Protein AF-0000000075444770 (afdb_homodimer)

Nearest PDB structures (foldseek):
  6ch4-assembly2_B  TM=6.815E-01  e=1.080E-07  Staphylococcus aureus
  5iqc-assembly2_B  TM=6.560E-01  e=2.158E-07  Staphylococcus aureus
  5iqe-assembly3_C  TM=6.559E-01  e=1.526E-07  Staphylococcus aureus
  6l21-assembly1_A  TM=6.128E-01  e=9.835E-04  Homo sapiens
  6xx8-assembly1_A  TM=6.104E-01  e=1.653E-03  Arabidopsis thaliana

Secondary structure (DSSP, 8-state):
-HHHHHHHHHHHHHHHHHTS-------------TT----GGGSSS-S-S-GGGGGGSTTEEEEE-TTSS-EEEEETTTEEEEEETT--THHHHHHHHHHHHS----PPEEEEEEEEETTEEEEEEEEE---SEEHHHHTTTS-HHHHHHHHHHHHHHHHHHHTSPP-SSBB-TTS-----TT---S---S-BSSHHHHHHHHHHHHHHHHGGGGHHHHHHHHHHHHHHS---S-EEEE-S---GGGEEEPTTS-EEE---TT-EEEETTHHHHHHHHT-TT--STHHHHHHHHS---HHHHHHHHHHHHHHH-/-HHHHHHHHHHHHHHHHHTSS--SS--------TT----TTSSSS-S-S-GGGGGGSTTEEEEE-TTSS-EEEEETTTEEEEEETT--THHHHHHHHHHHHS----PPEEEEEEEEETTEEEEEEEEE---SEEHHHHTTTS-HHHHHHHHHHHHHHHHHHHTSPP-SSBB-TTS-----TT---S---S-BSSHHHHHHHHHHHHHHHHGGGGHHHHHHHHHHHHHHS---S-EEEE-S---GGGEEEPTTS-EEE---TT-EEEETTHHHHHHHHT-TT--STHHHHHHHHS---HHHHHHHHHHHHHHH-

Structure (mmCIF, N/CA/C/O backbone):
data_AF-0000000075444770-model_v1
#
loop_
_entity.id
_entity.type
_entity.pdbx_description
1 polymer 'Aminoglycoside phosphotransferase domain-containing protein'
#
loop_
_atom_site.group_PDB
_atom_site.id
_atom_site.type_symbol
_atom_site.label_atom_id
_atom_site.label_alt_id
_atom_site.label_comp_id
_atom_site.label_asym_id
_atom_site.label_entity_id
_atom_site.label_seq_id
_atom_site.pdbx_PDB_ins_code
_atom_site.Cartn_x
_atom_site.Cartn_y
_atom_site.Cartn_z
_atom_site.occupancy
_atom_site.B_iso_or_equiv
_atom_site.auth_seq_id
_atom_site.auth_comp_id
_atom_site.auth_asym_id
_atom_site.auth_atom_id
_atom_site.pdbx_PDB_model_num
ATOM 1 N N . MET A 1 1 ? 15.977 29.172 32.938 1 29.45 1 MET A N 1
ATOM 2 C CA . MET A 1 1 ? 15.102 29.906 33.844 1 29.45 1 MET A CA 1
ATOM 3 C C . MET A 1 1 ? 14.906 31.328 33.344 1 29.45 1 MET A C 1
ATOM 5 O O . MET A 1 1 ? 13.789 31.859 33.406 1 29.45 1 MET A O 1
ATOM 9 N N . GLU A 1 2 ? 15.969 31.875 32.844 1 33.94 2 GLU A N 1
ATOM 10 C CA . GLU A 1 2 ? 16.047 33.25 32.344 1 33.94 2 GLU A CA 1
ATOM 11 C C . GLU A 1 2 ? 15.289 33.406 31.016 1 33.94 2 GLU A C 1
ATOM 13 O O . GLU A 1 2 ? 14.609 34.406 30.797 1 33.94 2 GLU A O 1
ATOM 18 N N . VAL A 1 3 ? 15.281 32.531 30.359 1 36.5 3 VAL A N 1
ATOM 19 C CA . VAL A 1 3 ? 14.75 32.625 29 1 36.5 3 VAL A CA 1
ATOM 20 C C . VAL A 1 3 ? 13.227 32.531 29.047 1 36.5 3 VAL A C 1
ATOM 22 O O . VAL A 1 3 ? 12.539 33.25 28.297 1 36.5 3 VAL A O 1
ATOM 25 N N . THR A 1 4 ? 12.672 31.828 30.047 1 40.28 4 THR A N 1
ATOM 26 C CA . THR A 1 4 ? 11.227 31.641 30.141 1 40.28 4 THR A CA 1
ATOM 27 C C . THR A 1 4 ? 10.547 32.906 30.641 1 40.28 4 THR A C 1
ATOM 29 O O . THR A 1 4 ? 9.5 33.312 30.125 1 40.28 4 THR A O 1
ATOM 32 N N . LEU A 1 5 ? 11.195 33.594 31.562 1 38.69 5 LEU A N 1
ATOM 33 C CA . LEU A 1 5 ? 10.594 34.812 32.125 1 38.69 5 LEU A CA 1
ATOM 34 C C . LEU A 1 5 ? 10.594 35.938 31.125 1 38.69 5 LEU A C 1
ATOM 36 O O . LEU A 1 5 ? 9.617 36.688 31.016 1 38.69 5 LEU A O 1
ATOM 40 N N . LYS A 1 6 ? 11.633 36.062 30.422 1 40.22 6 LYS A N 1
ATOM 41 C CA . LYS A 1 6 ? 11.664 37.094 29.406 1 40.22 6 LYS A CA 1
ATOM 42 C C . LYS A 1 6 ? 10.625 36.844 28.312 1 40.22 6 LYS A C 1
ATOM 44 O O . LYS A 1 6 ? 9.953 37.75 27.844 1 40.22 6 LYS A O 1
ATOM 49 N N . ALA A 1 7 ? 10.57 35.656 28.094 1 42.06 7 ALA A N 1
ATOM 50 C CA . ALA A 1 7 ? 9.531 35.312 27.125 1 42.06 7 ALA A CA 1
ATOM 51 C C . ALA A 1 7 ? 8.141 35.562 27.703 1 42.06 7 ALA A C 1
ATOM 53 O O . ALA A 1 7 ? 7.258 36.094 27.016 1 42.06 7 ALA A O 1
ATOM 54 N N . LEU A 1 8 ? 8.039 35.219 29.031 1 43.97 8 LEU A N 1
ATOM 55 C CA . LEU A 1 8 ? 6.777 35.5 29.703 1 43.97 8 LEU A CA 1
ATOM 56 C C . LEU A 1 8 ? 6.582 37 29.891 1 43.97 8 LEU A C 1
ATOM 58 O O . LEU A 1 8 ? 5.484 37.531 29.672 1 43.97 8 LEU A O 1
ATOM 62 N N . ALA A 1 9 ? 7.602 37.594 30.375 1 42.94 9 ALA A N 1
ATOM 63 C CA . ALA A 1 9 ? 7.535 39.062 30.484 1 42.94 9 ALA A CA 1
ATOM 64 C C . ALA A 1 9 ? 7.25 39.688 29.141 1 42.94 9 ALA A C 1
ATOM 66 O O . ALA A 1 9 ? 6.441 40.625 29.047 1 42.94 9 ALA A O 1
ATOM 67 N N . LEU A 1 10 ? 7.926 39.188 28.25 1 44.59 10 LEU A N 1
ATOM 68 C CA . LEU A 1 10 ? 7.637 39.656 26.891 1 44.59 10 LEU A CA 1
ATOM 69 C C . LEU A 1 10 ? 6.215 39.281 26.484 1 44.59 10 LEU A C 1
ATOM 71 O O . LEU A 1 10 ? 5.5 40.094 25.891 1 44.59 10 LEU A O 1
ATOM 75 N N . GLY A 1 11 ? 5.848 38.062 26.812 1 45.25 11 GLY A N 1
ATOM 76 C CA . GLY A 1 11 ? 4.465 37.688 26.562 1 45.25 11 GLY A CA 1
ATOM 77 C C . GLY A 1 11 ? 3.473 38.531 27.344 1 45.25 11 GLY A C 1
ATOM 78 O O . GLY A 1 11 ? 2.477 39 26.781 1 45.25 11 GLY A O 1
ATOM 79 N N . LEU A 1 12 ? 3.797 38.688 28.578 1 45.28 12 LEU A N 1
ATOM 80 C CA . LEU A 1 12 ? 2.955 39.5 29.422 1 45.28 12 LEU A CA 1
ATOM 81 C C . LEU A 1 12 ? 3.035 40.969 28.984 1 45.28 12 LEU A C 1
ATOM 83 O O . LEU A 1 12 ? 2.021 41.688 28.969 1 45.28 12 LEU A O 1
ATOM 87 N N . PHE A 1 13 ? 4.25 41.375 28.719 1 42.53 13 PHE A N 1
ATOM 88 C CA . PHE A 1 13 ? 4.422 42.75 28.203 1 42.53 13 PHE A CA 1
ATOM 89 C C . PHE A 1 13 ? 3.678 42.906 26.875 1 42.53 13 PHE A C 1
ATOM 91 O O . PHE A 1 13 ? 2.977 43.906 26.688 1 42.53 13 PHE A O 1
ATOM 98 N N . LEU A 1 14 ? 3.918 41.938 26.094 1 43.81 14 LEU A N 1
ATOM 99 C CA . LEU A 1 14 ? 3.25 42.031 24.812 1 43.81 14 LEU A CA 1
ATOM 100 C C . LEU A 1 14 ? 1.741 41.875 24.953 1 43.81 14 LEU A C 1
ATOM 102 O O . LEU A 1 14 ? 0.967 42.562 24.281 1 43.81 14 LEU A O 1
ATOM 106 N N . ALA A 1 15 ? 1.407 41 25.859 1 42.78 15 ALA A N 1
ATOM 107 C CA . ALA A 1 15 ? -0.018 40.906 26.172 1 42.78 15 ALA A CA 1
ATOM 108 C C . ALA A 1 15 ? -0.562 42.219 26.734 1 42.78 15 ALA A C 1
ATOM 110 O O . ALA A 1 15 ? -1.666 42.625 26.375 1 42.78 15 ALA A O 1
ATOM 111 N N . GLN A 1 16 ? 0.062 42.75 27.547 1 40.75 16 GLN A N 1
ATOM 112 C CA . GLN A 1 16 ? -0.333 44.031 28.109 1 40.75 16 GLN A CA 1
ATOM 113 C C . GLN A 1 16 ? -0.303 45.125 27.031 1 40.75 16 GLN A C 1
ATOM 115 O O . GLN A 1 16 ? -1.172 46 27 1 40.75 16 GLN A O 1
ATOM 120 N N . ALA A 1 17 ? 0.658 45.094 26.172 1 39.84 17 ALA A N 1
ATOM 121 C CA . ALA A 1 17 ? 0.754 46.094 25.109 1 39.84 17 ALA A CA 1
ATOM 122 C C . ALA A 1 17 ? -0.365 45.938 24.094 1 39.84 17 ALA A C 1
ATOM 124 O O . ALA A 1 17 ? -0.903 46.906 23.594 1 39.84 17 ALA A O 1
ATOM 125 N N . ILE A 1 18 ? -0.691 44.781 23.688 1 41.16 18 ILE A N 1
ATOM 126 C CA . ILE A 1 18 ? -1.758 44.562 22.703 1 41.16 18 ILE A CA 1
ATOM 127 C C . ILE A 1 18 ? -3.107 44.875 23.344 1 41.16 18 ILE A C 1
ATOM 129 O O . ILE A 1 18 ? -4.016 45.375 22.672 1 41.16 18 ILE A O 1
ATOM 133 N N . GLY A 1 19 ? -3.377 44.594 24.469 1 37.69 19 GLY A N 1
ATOM 134 C CA . GLY A 1 19 ? -4.641 44.969 25.078 1 37.69 19 GLY A CA 1
ATOM 135 C C . GLY A 1 19 ? -4.852 46.469 25.156 1 37.69 19 GLY A C 1
ATOM 136 O O . GLY A 1 19 ? -5.91 46.938 25.578 1 37.69 19 GLY A O 1
ATOM 137 N N . SER A 1 20 ? -3.795 47.281 25.078 1 34.34 20 SER A N 1
ATOM 138 C CA . SER A 1 20 ? -4.137 48.688 25.078 1 34.34 20 SER A CA 1
ATOM 139 C C . SER A 1 20 ? -4.82 49.094 23.766 1 34.34 20 SER A C 1
ATOM 141 O O . SER A 1 20 ? -4.418 48.656 22.688 1 34.34 20 SER A O 1
ATOM 143 N N . LYS A 1 21 ? -6.199 49.406 23.625 1 37.56 21 LYS A N 1
ATOM 144 C CA . LYS A 1 21 ? -7.156 49.812 22.609 1 37.56 21 LYS A CA 1
ATOM 145 C C . LYS A 1 21 ? -6.508 50.75 21.594 1 37.56 21 LYS A C 1
ATOM 147 O O . LYS A 1 21 ? -7.168 51.219 20.656 1 37.56 21 LYS A O 1
ATOM 152 N N . ASP A 1 22 ? -5.484 51.625 21.906 1 30.91 22 ASP A N 1
ATOM 153 C CA . ASP A 1 22 ? -5.215 52.594 20.844 1 30.91 22 ASP A CA 1
ATOM 154 C C . ASP A 1 22 ? -4.625 51.906 19.625 1 30.91 22 ASP A C 1
ATOM 156 O O . ASP A 1 22 ? -3.473 51.469 19.641 1 30.91 22 ASP A O 1
ATOM 160 N N . HIS A 1 23 ? -5.438 51.25 18.75 1 30.81 23 HIS A N 1
ATOM 161 C CA . HIS A 1 23 ? -5.281 50.594 17.453 1 30.81 23 HIS A CA 1
ATOM 162 C C . HIS A 1 23 ? -4.535 51.531 16.469 1 30.81 23 HIS A C 1
ATOM 164 O O . HIS A 1 23 ? -4.555 51.281 15.266 1 30.81 23 HIS A O 1
ATOM 170 N N . SER A 1 24 ? -4.121 52.781 16.781 1 26.62 24 SER A N 1
ATOM 171 C CA . SER A 1 24 ? -3.539 53.5 15.656 1 26.62 24 SER A CA 1
ATOM 172 C C . SER A 1 24 ? -2.492 52.656 14.938 1 26.62 24 SER A C 1
ATOM 174 O O . SER A 1 24 ? -2.035 51.656 15.477 1 26.62 24 SER A O 1
ATOM 176 N N . SER A 1 25 ? -1.803 53.281 13.695 1 26.86 25 SER A N 1
ATOM 177 C CA . SER A 1 25 ? -0.966 52.906 12.57 1 26.86 25 SER A CA 1
ATOM 178 C C . SER A 1 25 ? 0.311 52.219 13.047 1 26.86 25 SER A C 1
ATOM 180 O O . SER A 1 25 ? 1.256 52.031 12.273 1 26.86 25 SER A O 1
ATOM 182 N N . HIS A 1 26 ? 0.547 52.125 14.32 1 25.34 26 HIS A N 1
ATOM 183 C CA . HIS A 1 26 ? 1.936 51.812 14.617 1 25.34 26 HIS A CA 1
ATOM 184 C C . HIS A 1 26 ? 2.34 50.469 13.992 1 25.34 26 HIS A C 1
ATOM 186 O O . HIS A 1 26 ? 1.628 49.469 14.125 1 25.34 26 HIS A O 1
ATOM 192 N N . ASN A 1 27 ? 3.025 50.688 12.773 1 25.58 27 ASN A N 1
ATOM 193 C CA . ASN A 1 27 ? 3.811 49.688 12.062 1 25.58 27 ASN A CA 1
ATOM 194 C C . ASN A 1 27 ? 4.504 48.719 13.031 1 25.58 27 ASN A C 1
ATOM 196 O O . ASN A 1 27 ? 5.238 49.156 13.914 1 25.58 27 ASN A O 1
ATOM 200 N N . CYS A 1 28 ? 3.844 47.844 13.438 1 27.47 28 CYS A N 1
ATOM 201 C CA . CYS A 1 28 ? 4.188 46.781 14.375 1 27.47 28 CYS A CA 1
ATOM 202 C C . CYS A 1 28 ? 5.59 46.25 14.109 1 27.47 28 CYS A C 1
ATOM 204 O O . CYS A 1 28 ? 5.906 45.125 14.477 1 27.47 28 CYS A O 1
ATOM 206 N N . CYS A 1 29 ? 6.32 47.062 13.141 1 26.88 29 CYS A N 1
ATOM 207 C CA . CYS A 1 29 ? 7.711 46.625 13.102 1 26.88 29 CYS A CA 1
ATOM 208 C C . CYS A 1 29 ? 8.398 46.875 14.445 1 26.88 29 CYS A C 1
ATOM 210 O O . CYS A 1 29 ? 8.438 48.031 14.914 1 26.88 29 CYS A O 1
ATOM 212 N N . LEU A 1 30 ? 8.312 46.219 15.43 1 27.83 30 LEU A N 1
ATOM 213 C CA . LEU A 1 30 ? 9.047 46.312 16.688 1 27.83 30 LEU A CA 1
ATOM 214 C C . LEU A 1 30 ? 10.477 46.781 16.438 1 27.83 30 LEU A C 1
ATOM 216 O O . LEU A 1 30 ? 11.336 45.969 16.062 1 27.83 30 LEU A O 1
ATOM 220 N N . ASN A 1 31 ? 10.719 47.844 15.719 1 26.19 31 ASN A N 1
ATOM 221 C CA . ASN A 1 31 ? 12.031 48.469 15.875 1 26.19 31 ASN A CA 1
ATOM 222 C C . ASN A 1 31 ? 12.336 48.781 17.344 1 26.19 31 ASN A C 1
ATOM 224 O O . ASN A 1 31 ? 11.5 49.344 18.047 1 26.19 31 ASN A O 1
ATOM 228 N N . THR A 1 32 ? 13.227 48.094 18.047 1 27.36 32 THR A N 1
ATOM 229 C CA . THR A 1 32 ? 13.812 48.5 19.328 1 27.36 32 THR A CA 1
ATOM 230 C C . THR A 1 32 ? 14.109 50 19.344 1 27.36 32 THR A C 1
ATOM 232 O O . THR A 1 32 ? 14.719 50.5 18.406 1 27.36 32 THR A O 1
ATOM 235 N N . PRO A 1 33 ? 13.359 50.812 19.922 1 27.34 33 PRO A N 1
ATOM 236 C CA . PRO A 1 33 ? 13.93 52.156 20.031 1 27.34 33 PRO A CA 1
ATOM 237 C C . PRO A 1 33 ? 15.406 52.156 20.406 1 27.34 33 PRO A C 1
ATOM 239 O O . PRO A 1 33 ? 15.875 51.219 21.047 1 27.34 33 PRO A O 1
ATOM 242 N N . GLU A 1 34 ? 16.391 52.844 19.859 1 28.16 34 GLU A N 1
ATOM 243 C CA . GLU A 1 34 ? 17.828 52.875 20.109 1 28.16 34 GLU A CA 1
ATOM 244 C C . GLU A 1 34 ? 18.125 52.812 21.609 1 28.16 34 GLU A C 1
ATOM 246 O O . GLU A 1 34 ? 19.062 52.125 22.031 1 28.16 34 GLU A O 1
ATOM 251 N N . GLY A 1 35 ? 17.766 53.781 22.562 1 27.75 35 GLY A N 1
ATOM 252 C CA . GLY A 1 35 ? 18.141 54.156 23.922 1 27.75 35 GLY A CA 1
ATOM 253 C C . GLY A 1 35 ? 17.438 53.344 24.984 1 27.75 35 GLY A C 1
ATOM 254 O O . GLY A 1 35 ? 17.5 53.688 26.172 1 27.75 35 GLY A O 1
ATOM 255 N N . TRP A 1 36 ? 16.438 52.781 24.672 1 26.97 36 TRP A N 1
ATOM 256 C CA . TRP A 1 36 ? 15.781 52.188 25.812 1 26.97 36 TRP A CA 1
ATOM 257 C C . TRP A 1 36 ? 16.609 51.031 26.375 1 26.97 36 TRP A C 1
ATOM 259 O O . TRP A 1 36 ? 16.812 50.031 25.703 1 26.97 36 TRP A O 1
ATOM 269 N N . ILE A 1 37 ? 17.781 51.406 27.156 1 27.61 37 ILE A N 1
ATOM 270 C CA . ILE A 1 37 ? 18.594 50.531 27.984 1 27.61 37 ILE A CA 1
ATOM 271 C C . ILE A 1 37 ? 17.766 50 29.156 1 27.61 37 ILE A C 1
ATOM 273 O O . ILE A 1 37 ? 17.141 50.781 29.875 1 27.61 37 ILE A O 1
ATOM 277 N N . PRO A 1 38 ? 17.406 48.75 29.188 1 29.22 38 PRO A N 1
ATOM 278 C CA . PRO A 1 38 ? 16.781 48.344 30.453 1 29.22 38 PRO A CA 1
ATOM 279 C C . PRO A 1 38 ? 17.484 48.969 31.672 1 29.22 38 PRO A C 1
ATOM 281 O O . PRO A 1 38 ? 18.703 49.188 31.641 1 29.22 38 PRO A O 1
ATOM 284 N N . ARG A 1 39 ? 16.766 49.719 32.281 1 26.89 39 ARG A N 1
ATOM 285 C CA . ARG A 1 39 ? 17.406 50.25 33.5 1 26.89 39 ARG A CA 1
ATOM 286 C C . ARG A 1 39 ? 18.172 49.156 34.219 1 26.89 39 ARG A C 1
ATOM 288 O O . ARG A 1 39 ? 17.875 47.969 34.094 1 26.89 39 ARG A O 1
ATOM 295 N N . ASN A 1 40 ? 19.328 49.375 35 1 27.55 40 ASN A N 1
ATOM 296 C CA . ASN A 1 40 ? 20.344 48.625 35.688 1 27.55 40 ASN A CA 1
ATOM 297 C C . ASN A 1 40 ? 19.75 47.469 36.5 1 27.55 40 ASN A C 1
ATOM 299 O O . ASN A 1 40 ? 20.359 46.406 36.625 1 27.55 40 ASN A O 1
ATOM 303 N N . GLY A 1 41 ? 18.844 47.812 37.531 1 26.22 41 GLY A N 1
ATOM 304 C CA . GLY A 1 41 ? 18.406 46.875 38.562 1 26.22 41 GLY A CA 1
ATOM 305 C C . GLY A 1 41 ? 17.625 45.719 38 1 26.22 41 GLY A C 1
ATOM 306 O O . GLY A 1 41 ? 17.391 44.719 38.688 1 26.22 41 GLY A O 1
ATOM 307 N N . TRP A 1 42 ? 16.797 46 37.156 1 25.62 42 TRP A N 1
ATOM 308 C CA . TRP A 1 42 ? 15.883 45 36.656 1 25.62 42 TRP A CA 1
ATOM 309 C C . TRP A 1 42 ? 16.609 43.938 35.812 1 25.62 42 TRP A C 1
ATOM 311 O O . TRP A 1 42 ? 15.992 43.062 35.25 1 25.62 42 TRP A O 1
ATOM 321 N N . THR A 1 43 ? 17.781 44.125 35.438 1 26.98 43 THR A N 1
ATOM 322 C CA . THR A 1 43 ? 18.688 43.281 34.656 1 26.98 43 THR A CA 1
ATOM 323 C C . THR A 1 43 ? 18.922 41.938 35.375 1 26.98 43 THR A C 1
ATOM 325 O O . THR A 1 43 ? 19.047 40.906 34.719 1 26.98 43 THR A O 1
ATOM 328 N N . GLN A 1 44 ? 19.312 42 36.656 1 24.58 44 GLN A N 1
ATOM 329 C CA . GLN A 1 44 ? 19.812 40.938 37.5 1 24.58 44 GLN A CA 1
ATOM 330 C C . GLN A 1 44 ? 18.672 40 37.906 1 24.58 44 GLN A C 1
ATOM 332 O O . GLN A 1 44 ? 18.906 39 38.625 1 24.58 44 GLN A O 1
ATOM 337 N N . ALA A 1 45 ? 17.516 40.562 38.125 1 25.12 45 ALA A N 1
ATOM 338 C CA . ALA A 1 45 ? 16.5 39.656 38.656 1 25.12 45 ALA A CA 1
ATOM 339 C C . ALA A 1 45 ? 16.234 38.5 37.656 1 25.12 45 ALA A C 1
ATOM 341 O O . ALA A 1 45 ? 15.469 38.688 36.719 1 25.12 45 ALA A O 1
ATOM 342 N N . GLY A 1 46 ? 17.141 37.812 37.062 1 24.95 46 GLY A N 1
ATOM 343 C CA . GLY A 1 46 ? 17.531 36.688 36.25 1 24.95 46 GLY A CA 1
ATOM 344 C C . GLY A 1 46 ? 16.672 35.469 36.5 1 24.95 46 GLY A C 1
ATOM 345 O O . GLY A 1 46 ? 15.938 35.406 37.5 1 24.95 46 GLY A O 1
ATOM 346 N N . CYS A 1 47 ? 16.859 34.438 35.531 1 27.16 47 CYS A N 1
ATOM 347 C CA . CYS A 1 47 ? 16.453 33.062 35.375 1 27.16 47 CYS A CA 1
ATOM 348 C C . CYS A 1 47 ? 16.516 32.312 36.688 1 27.16 47 CYS A C 1
ATOM 350 O O . CYS A 1 47 ? 16.453 31.078 36.719 1 27.16 47 CYS A O 1
ATOM 352 N N . ALA A 1 48 ? 16.875 32.875 37.688 1 24.84 48 ALA A N 1
ATOM 353 C CA . ALA A 1 48 ? 16.938 32.125 38.938 1 24.84 48 ALA A CA 1
ATOM 354 C C . ALA A 1 48 ? 15.531 31.703 39.375 1 24.84 48 ALA A C 1
ATOM 356 O O . ALA A 1 48 ? 15.336 31.312 40.531 1 24.84 48 ALA A O 1
ATOM 357 N N . MET A 1 49 ? 14.523 32.219 38.688 1 26.72 49 MET A N 1
ATOM 358 C CA . MET A 1 49 ? 13.367 31.594 39.312 1 26.72 49 MET A CA 1
ATOM 359 C C . MET A 1 49 ? 13.391 30.078 39.094 1 26.72 49 MET A C 1
ATOM 361 O O . MET A 1 49 ? 13.578 29.625 37.969 1 26.72 49 MET A O 1
ATOM 365 N N . ARG A 1 50 ? 13.758 29.172 39.906 1 26 50 ARG A N 1
ATOM 366 C CA . ARG A 1 50 ? 13.734 27.734 40.031 1 26 50 ARG A CA 1
ATOM 367 C C . ARG A 1 50 ? 12.477 27.141 39.375 1 26 50 ARG A C 1
ATOM 369 O O . ARG A 1 50 ? 11.414 27.766 39.406 1 26 50 ARG A O 1
ATOM 376 N N . TRP A 1 51 ? 12.508 26.156 38.344 1 28.84 51 TRP A N 1
ATOM 377 C CA . TRP A 1 51 ? 11.562 25.234 37.719 1 28.84 51 TRP A CA 1
ATOM 378 C C . TRP A 1 51 ? 10.32 25.047 38.594 1 28.84 51 TRP A C 1
ATOM 380 O O . TRP A 1 51 ? 9.219 24.844 38.062 1 28.84 51 TRP A O 1
ATOM 390 N N . GLY A 1 52 ? 10.422 25.062 39.875 1 28.5 52 GLY A N 1
ATOM 391 C CA . GLY A 1 52 ? 9.359 24.672 40.781 1 28.5 52 GLY A CA 1
ATOM 392 C C . GLY A 1 52 ? 8.188 25.641 40.781 1 28.5 52 GLY A C 1
ATOM 393 O O . GLY A 1 52 ? 7.051 25.234 41.031 1 28.5 52 GLY A O 1
ATOM 394 N N . SER A 1 53 ? 8.398 27.016 40.719 1 27.73 53 SER A N 1
ATOM 395 C CA . SER A 1 53 ? 7.297 27.859 41.188 1 27.73 53 SER A CA 1
ATOM 396 C C . SER A 1 53 ? 6.562 28.484 40 1 27.73 53 SER A C 1
ATOM 398 O O . SER A 1 53 ? 5.961 29.547 40.125 1 27.73 53 SER A O 1
ATOM 400 N N . VAL A 1 54 ? 6.973 28.344 38.719 1 32.62 54 VAL A N 1
ATOM 401 C CA . VAL A 1 54 ? 6.121 28.875 37.656 1 32.62 54 VAL A CA 1
ATOM 402 C C . VAL A 1 54 ? 4.676 28.438 37.875 1 32.62 54 VAL A C 1
ATOM 404 O O . VAL A 1 54 ? 3.775 28.859 37.156 1 32.62 54 VAL A O 1
ATOM 407 N N . ALA A 1 55 ? 4.531 27.359 38.594 1 33.38 55 ALA A N 1
ATOM 408 C CA . ALA A 1 55 ? 3.16 26.922 38.844 1 33.38 55 ALA A CA 1
ATOM 409 C C . ALA A 1 55 ? 2.266 28.109 39.188 1 33.38 55 ALA A C 1
ATOM 411 O O . ALA A 1 55 ? 1.047 28.062 39 1 33.38 55 ALA A O 1
ATOM 412 N N . THR A 1 56 ? 2.82 29 40.062 1 33.66 56 THR A N 1
ATOM 413 C CA . THR A 1 56 ? 1.886 29.594 41 1 33.66 56 THR A CA 1
ATOM 414 C C . THR A 1 56 ? 1.318 30.906 40.469 1 33.66 56 THR A C 1
ATOM 416 O O . THR A 1 56 ? 0.799 31.719 41.25 1 33.66 56 THR A O 1
ATOM 419 N N . PHE A 1 57 ? 1.92 31.328 39.188 1 32.94 57 PHE A N 1
ATOM 420 C CA . PHE A 1 57 ? 1.149 32.562 39.031 1 32.94 57 PHE A CA 1
ATOM 421 C C . PHE A 1 57 ? -0.296 32.219 38.656 1 32.94 57 PHE A C 1
ATOM 423 O O . PHE A 1 57 ? -0.565 31.25 37.969 1 32.94 57 PHE A O 1
ATOM 430 N N . ASP A 1 58 ? -1.143 32.812 39.094 1 40 58 ASP A N 1
ATOM 431 C CA . ASP A 1 58 ? -2.578 32.75 38.844 1 40 58 ASP A CA 1
ATOM 432 C C . ASP A 1 58 ? -2.883 32.969 37.375 1 40 58 ASP A C 1
ATOM 434 O O . ASP A 1 58 ? -2.455 33.969 36.781 1 40 58 ASP A O 1
ATOM 438 N N . GLY A 1 59 ? -3.119 31.953 36.531 1 44.5 59 GLY A N 1
ATOM 439 C CA . GLY A 1 59 ? -3.6 32.062 35.188 1 44.5 59 GLY A CA 1
ATOM 440 C C . GLY A 1 59 ? -2.631 31.5 34.156 1 44.5 59 GLY A C 1
ATOM 441 O O . GLY A 1 59 ? -2.846 31.641 32.938 1 44.5 59 GLY A O 1
ATOM 442 N N . VAL A 1 60 ? -1.342 31.281 34.562 1 41.25 60 VAL A N 1
ATOM 443 C CA . VAL A 1 60 ? -0.384 30.703 33.656 1 41.25 60 VAL A CA 1
ATOM 444 C C . VAL A 1 60 ? -0.32 29.188 33.844 1 41.25 60 VAL A C 1
ATOM 446 O O . VAL A 1 60 ? -0.15 28.719 34.969 1 41.25 60 VAL A O 1
ATOM 449 N N . LYS A 1 61 ? -0.81 28.406 32.844 1 50.16 61 LYS A N 1
ATOM 450 C CA . LYS A 1 61 ? -0.662 26.953 32.875 1 50.16 61 LYS A CA 1
ATOM 451 C C . LYS A 1 61 ? 0.392 26.484 31.875 1 50.16 61 LYS A C 1
ATOM 453 O O . LYS A 1 61 ? 0.322 26.812 30.688 1 50.16 61 LYS A O 1
ATOM 458 N N . CYS A 1 62 ? 1.516 26.062 32.406 1 45.16 62 CYS A N 1
ATOM 459 C CA . CYS A 1 62 ? 2.588 25.531 31.562 1 45.16 62 CYS A CA 1
ATOM 460 C C . CYS A 1 62 ? 2.305 24.078 31.188 1 45.16 62 CYS A C 1
ATOM 462 O O . CYS A 1 62 ? 1.964 23.266 32.031 1 45.16 62 CYS A O 1
ATOM 464 N N . ILE A 1 63 ? 2.041 23.875 29.859 1 49.34 63 ILE A N 1
ATOM 465 C CA . ILE A 1 63 ? 1.924 22.5 29.375 1 49.34 63 ILE A CA 1
ATOM 466 C C . ILE A 1 63 ? 3.227 22.078 28.688 1 49.34 63 ILE A C 1
ATOM 468 O O . ILE A 1 63 ? 3.676 22.734 27.75 1 49.34 63 ILE A O 1
ATOM 472 N N . GLN A 1 64 ? 4.082 21.25 29.422 1 46.16 64 GLN A N 1
ATOM 473 C CA . GLN A 1 64 ? 5.277 20.703 28.797 1 46.16 64 GLN A CA 1
ATOM 474 C C . GLN A 1 64 ? 4.926 19.562 27.844 1 46.16 64 GLN A C 1
ATOM 476 O O . GLN A 1 64 ? 4.07 18.734 28.156 1 46.16 64 GLN A O 1
ATOM 481 N N . LYS A 1 65 ? 5.262 19.891 26.5 1 51.41 65 LYS A N 1
ATOM 482 C CA . LYS A 1 65 ? 5.164 18.734 25.609 1 51.41 65 LYS A CA 1
ATOM 483 C C . LYS A 1 65 ? 6.195 17.672 25.984 1 51.41 65 LYS A C 1
ATOM 485 O O . LYS A 1 65 ? 7.383 17.969 26.125 1 51.41 65 LYS A O 1
ATOM 490 N N . PRO A 1 66 ? 5.883 16.5 26.531 1 47.97 66 PRO A N 1
ATOM 491 C CA . PRO A 1 66 ? 6.859 15.484 26.922 1 47.97 66 PRO A CA 1
ATOM 492 C C . PRO A 1 66 ? 7.891 15.203 25.844 1 47.97 66 PRO A C 1
ATOM 494 O O . PRO A 1 66 ? 7.523 14.961 24.688 1 47.97 66 PRO A O 1
ATOM 497 N N . GLY A 1 67 ? 9.188 15.141 26.312 1 50 67 GLY A N 1
ATOM 498 C CA . GLY A 1 67 ? 10.312 14.633 25.562 1 50 67 GLY A CA 1
ATOM 499 C C . GLY A 1 67 ? 10.797 15.594 24.484 1 50 67 GLY A C 1
ATOM 500 O O . GLY A 1 67 ? 11.852 15.375 23.891 1 50 67 GLY A O 1
ATOM 501 N N . ASN A 1 68 ? 9.977 16.562 24.234 1 61.91 68 ASN A N 1
ATOM 502 C CA . ASN A 1 68 ? 10.391 17.422 23.141 1 61.91 68 ASN A CA 1
ATOM 503 C C . ASN A 1 68 ? 10.82 18.812 23.641 1 61.91 68 ASN A C 1
ATOM 505 O O . ASN A 1 68 ? 10.43 19.234 24.719 1 61.91 68 ASN A O 1
ATOM 509 N N . GLY A 1 69 ? 11.961 19.344 23.266 1 71.88 69 GLY A N 1
ATOM 510 C CA . GLY A 1 69 ? 12.539 20.672 23.516 1 71.88 69 GLY A CA 1
ATOM 511 C C . GLY A 1 69 ? 11.578 21.797 23.203 1 71.88 69 GLY A C 1
ATOM 512 O O . GLY A 1 69 ? 12 22.906 22.875 1 71.88 69 GLY A O 1
ATOM 513 N N . ALA A 1 70 ? 10.195 21.484 23.281 1 76.81 70 ALA A N 1
ATOM 514 C CA . ALA A 1 70 ? 9.18 22.516 23.062 1 76.81 70 ALA A CA 1
ATOM 515 C C . ALA A 1 70 ? 8.25 22.641 24.266 1 76.81 70 ALA A C 1
ATOM 517 O O . ALA A 1 70 ? 7.883 21.641 24.875 1 76.81 70 ALA A O 1
ATOM 518 N N . ASN A 1 71 ? 8.016 23.844 24.719 1 78.62 71 ASN A N 1
ATOM 519 C CA . ASN A 1 71 ? 7.125 24.172 25.844 1 78.62 71 ASN A CA 1
ATOM 520 C C . ASN A 1 71 ? 5.996 25.094 25.406 1 78.62 71 ASN A C 1
ATOM 522 O O . ASN A 1 71 ? 6.176 25.922 24.516 1 78.62 71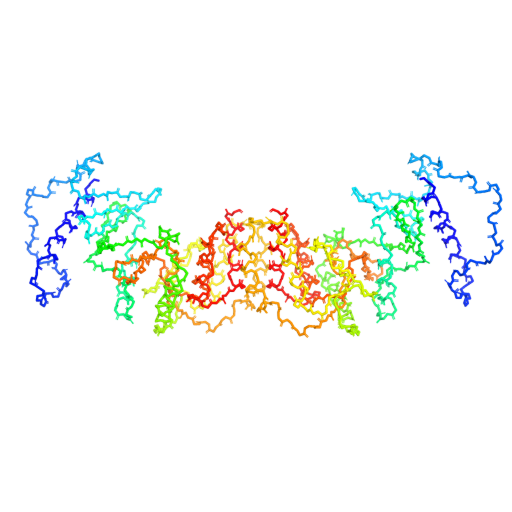 ASN A O 1
ATOM 526 N N . VAL A 1 72 ? 4.855 24.859 26 1 82.19 72 VAL A N 1
ATOM 527 C CA . VAL A 1 72 ? 3.705 25.703 25.703 1 82.19 72 VAL A CA 1
ATOM 528 C C . VAL A 1 72 ? 3.121 26.25 27.016 1 82.19 72 VAL A C 1
ATOM 530 O O . VAL A 1 72 ? 2.908 25.5 27.969 1 82.19 72 VAL A O 1
ATOM 533 N N . ILE A 1 73 ? 2.93 27.547 27.047 1 77.25 73 ILE A N 1
ATOM 534 C CA . ILE A 1 73 ? 2.328 28.188 28.203 1 77.25 73 ILE A CA 1
ATOM 535 C C . ILE A 1 73 ? 1.09 28.969 27.781 1 77.25 73 ILE A C 1
ATOM 537 O O . ILE A 1 73 ? 1.124 29.719 26.797 1 77.25 73 ILE A O 1
ATOM 541 N N . LYS A 1 74 ? 0.043 28.703 28.5 1 79 74 LYS A N 1
ATOM 542 C CA . LYS A 1 74 ? -1.165 29.5 28.328 1 79 74 LYS A CA 1
ATOM 543 C C . LYS A 1 74 ? -1.15 30.719 29.25 1 79 74 LYS A C 1
ATOM 545 O O . LYS A 1 74 ? -0.896 30.609 30.453 1 79 74 LYS A O 1
ATOM 550 N N . ILE A 1 75 ? -1.376 31.828 28.656 1 69.25 75 ILE A N 1
ATOM 551 C CA . ILE A 1 75 ? -1.331 33.094 29.406 1 69.25 75 ILE A CA 1
ATOM 552 C C . ILE A 1 75 ? -2.717 33.719 29.422 1 69.25 75 ILE A C 1
ATOM 554 O O . ILE A 1 75 ? -3.201 34.219 28.406 1 69.25 75 ILE A O 1
ATOM 558 N N . GLN A 1 76 ? -3.354 33.812 30.578 1 67.75 76 GLN A N 1
ATOM 559 C CA . GLN A 1 76 ? -4.613 34.469 30.875 1 67.75 76 GLN A CA 1
ATOM 560 C C . GLN A 1 76 ? -5.711 34.031 29.906 1 67.75 76 GLN A C 1
ATOM 562 O O . GLN A 1 76 ? -6.578 34.844 29.531 1 67.75 76 GLN A O 1
ATOM 567 N N . GLN A 1 77 ? -5.621 32.938 29.328 1 74.88 77 GLN A N 1
ATOM 568 C CA . GLN A 1 77 ? -6.578 32.406 28.359 1 74.88 77 GLN A CA 1
ATOM 569 C C . GLN A 1 77 ? -6.746 33.344 27.188 1 74.88 77 GLN A C 1
ATOM 571 O O . GLN A 1 77 ? -7.859 33.531 26.688 1 74.88 77 GLN A O 1
ATOM 576 N N . ARG A 1 78 ? -5.75 34.031 26.891 1 78.25 78 ARG A N 1
ATOM 577 C CA . ARG A 1 78 ? -5.77 34.969 25.781 1 78.25 78 ARG A CA 1
ATOM 578 C C . ARG A 1 78 ? -4.602 34.719 24.828 1 78.25 78 ARG A C 1
ATOM 580 O O . ARG A 1 78 ? -4.711 34.938 23.625 1 78.25 78 ARG A O 1
ATOM 587 N N . PHE A 1 79 ? -3.488 34.281 25.516 1 81.38 79 PHE A N 1
ATOM 588 C CA . PHE A 1 79 ? -2.279 34.094 24.734 1 81.38 79 PHE A CA 1
ATOM 589 C C . PHE A 1 79 ? -1.675 32.719 24.969 1 81.38 79 PHE A C 1
ATOM 591 O O . PHE A 1 79 ? -1.9 32.125 26.016 1 81.38 79 PHE A O 1
ATOM 598 N N . ILE A 1 80 ? -1.006 32.25 23.938 1 85.88 80 ILE A N 1
ATOM 599 C CA . ILE A 1 80 ? -0.178 31.062 24.031 1 85.88 80 ILE A CA 1
ATOM 600 C C . ILE A 1 80 ? 1.273 31.406 23.719 1 85.88 80 ILE A C 1
ATOM 602 O O . ILE A 1 80 ? 1.547 32.156 22.766 1 85.88 80 ILE A O 1
ATOM 606 N N . MET A 1 81 ? 2.139 31.016 24.562 1 83.38 81 MET A N 1
ATOM 607 C CA . MET A 1 81 ? 3.562 31.109 24.25 1 83.38 81 MET A CA 1
ATOM 608 C C . MET A 1 81 ? 4.16 29.719 24.047 1 83.38 81 MET A C 1
ATOM 610 O O . MET A 1 81 ? 4.07 28.859 24.938 1 83.38 81 MET A O 1
ATOM 614 N N . GLU A 1 82 ? 4.645 29.531 22.875 1 86.94 82 GLU A N 1
ATOM 615 C CA . GLU A 1 82 ? 5.438 28.344 22.594 1 86.94 82 GLU A CA 1
ATOM 616 C C . GLU A 1 82 ? 6.93 28.656 22.562 1 86.94 82 GLU A C 1
ATOM 618 O O . GLU A 1 82 ? 7.344 29.656 21.984 1 86.94 82 GLU A O 1
ATOM 623 N N . PHE A 1 83 ? 7.715 27.859 23.312 1 82.31 83 PHE A N 1
ATOM 624 C CA . PHE A 1 83 ? 9.141 28.172 23.312 1 82.31 83 PHE A CA 1
ATOM 625 C C . PHE A 1 83 ? 9.969 26.922 23.594 1 82.31 83 PHE A C 1
ATOM 627 O O . PHE A 1 83 ? 9.461 25.953 24.156 1 82.31 83 PHE A O 1
ATOM 634 N N . GLY A 1 84 ? 11.125 26.984 23.078 1 83.75 84 GLY A N 1
ATOM 635 C CA . GLY A 1 84 ? 12.055 25.891 23.312 1 83.75 84 GLY A CA 1
ATOM 636 C C . GLY A 1 84 ? 13.023 25.672 22.172 1 83.75 84 GLY A C 1
ATOM 637 O O . GLY A 1 84 ? 12.953 26.359 21.156 1 83.75 84 GLY A O 1
ATOM 638 N N . ARG A 1 85 ? 13.922 24.75 22.359 1 85.88 85 ARG A N 1
ATOM 639 C CA . ARG A 1 85 ? 14.977 24.453 21.391 1 85.88 85 ARG A CA 1
ATOM 640 C C . ARG A 1 85 ? 14.398 23.797 20.141 1 85.88 85 ARG A C 1
ATOM 642 O O . ARG A 1 85 ? 14.953 23.938 19.047 1 85.88 85 ARG A O 1
ATOM 649 N N . ASP A 1 86 ? 13.25 23.188 20.25 1 87.19 86 ASP A N 1
ATOM 650 C CA . ASP A 1 86 ? 12.664 22.469 19.141 1 87.19 86 ASP A CA 1
ATOM 651 C C . ASP A 1 86 ? 11.562 23.281 18.469 1 87.19 86 ASP A C 1
ATOM 653 O O . ASP A 1 86 ? 10.906 22.812 17.547 1 87.19 86 ASP A O 1
ATOM 657 N N . VAL A 1 87 ? 11.359 24.469 19.031 1 88.19 87 VAL A N 1
ATOM 658 C CA . VAL A 1 87 ? 10.406 25.375 18.406 1 88.19 87 VAL A CA 1
ATOM 659 C C . VAL A 1 87 ? 11.102 26.172 17.297 1 88.19 87 VAL A C 1
ATOM 661 O O . VAL A 1 87 ? 12.195 26.703 17.5 1 88.19 87 VAL A O 1
ATOM 664 N N . ARG A 1 88 ? 10.461 26.203 16.094 1 90.12 88 ARG A N 1
ATOM 665 C CA . ARG A 1 88 ? 11.031 26.922 14.953 1 90.12 88 ARG A CA 1
ATOM 666 C C . ARG A 1 88 ? 10.117 28.062 14.508 1 90.12 88 ARG A C 1
ATOM 668 O O . ARG A 1 88 ? 8.891 27.922 14.523 1 90.12 88 ARG A O 1
ATOM 675 N N . PRO A 1 89 ? 10.719 29.156 14.031 1 92.5 89 PRO A N 1
ATOM 676 C CA . PRO A 1 89 ? 9.93 30.312 13.602 1 92.5 89 PRO A CA 1
ATOM 677 C C . PRO A 1 89 ? 9.008 30 12.43 1 92.5 89 PRO A C 1
ATOM 679 O O . PRO A 1 89 ? 8.047 30.734 12.18 1 92.5 89 PRO A O 1
ATOM 682 N N . ILE A 1 90 ? 9.258 28.906 11.781 1 94.25 90 ILE A N 1
ATOM 683 C CA . ILE A 1 90 ? 8.539 28.547 10.555 1 94.25 90 ILE A CA 1
ATOM 684 C C . ILE A 1 90 ? 7.055 28.359 10.867 1 94.25 90 ILE A C 1
ATOM 686 O O . ILE A 1 90 ? 6.195 28.656 10.031 1 94.25 90 ILE A O 1
ATOM 690 N N . GLU A 1 91 ? 6.75 27.891 12.023 1 94.56 91 GLU A N 1
ATOM 691 C CA . GLU A 1 91 ? 5.348 27.734 12.406 1 94.56 91 GLU A CA 1
ATOM 692 C C . GLU A 1 91 ? 4.609 29.078 12.336 1 94.56 91 GLU A C 1
ATOM 694 O O . GLU A 1 91 ? 3.543 29.172 11.727 1 94.56 91 GLU A O 1
ATOM 699 N N . ALA A 1 92 ? 5.18 30.062 12.961 1 94.38 92 ALA A N 1
ATOM 700 C CA . ALA A 1 92 ? 4.594 31.406 12.945 1 94.38 92 ALA A CA 1
ATOM 701 C C . ALA A 1 92 ? 4.559 31.969 11.523 1 94.38 92 ALA A C 1
ATOM 703 O O . ALA A 1 92 ? 3.562 32.562 11.117 1 94.38 92 ALA A O 1
ATOM 704 N N . ASN A 1 93 ? 5.66 31.781 10.781 1 95.62 93 ASN A N 1
ATOM 705 C CA . ASN A 1 93 ? 5.738 32.281 9.414 1 95.62 93 ASN A CA 1
ATOM 706 C C . ASN A 1 93 ? 4.652 31.656 8.531 1 95.62 93 ASN A C 1
ATOM 708 O O . ASN A 1 93 ? 4.082 32.344 7.68 1 95.62 93 ASN A O 1
ATOM 712 N N . ASN A 1 94 ? 4.398 30.422 8.719 1 96.94 94 ASN A N 1
ATOM 713 C CA . ASN A 1 94 ? 3.338 29.75 7.977 1 96.94 94 ASN A CA 1
ATOM 714 C C . ASN A 1 94 ? 1.973 30.359 8.273 1 96.94 94 ASN A C 1
ATOM 716 O O . ASN A 1 94 ? 1.188 30.609 7.352 1 96.94 94 ASN A O 1
ATOM 720 N N . MET A 1 95 ? 1.721 30.578 9.562 1 97.19 95 MET A N 1
ATOM 721 C CA . MET A 1 95 ? 0.44 31.172 9.938 1 97.19 95 MET A CA 1
ATOM 722 C C . MET A 1 95 ? 0.297 32.594 9.359 1 97.19 95 MET A C 1
ATOM 724 O O . MET A 1 95 ? -0.77 32.938 8.867 1 97.19 95 MET A O 1
ATOM 728 N N . LEU A 1 96 ? 1.343 33.344 9.391 1 96.25 96 LEU A N 1
ATOM 729 C CA . LEU A 1 96 ? 1.329 34.688 8.812 1 96.25 96 LEU A CA 1
ATOM 730 C C . LEU A 1 96 ? 1.073 34.625 7.312 1 96.25 96 LEU A C 1
ATOM 732 O O . LEU A 1 96 ? 0.308 35.438 6.777 1 96.25 96 LEU A O 1
ATOM 736 N N . TYR A 1 97 ? 1.689 33.719 6.656 1 96.94 97 TYR A N 1
ATOM 737 C CA . TYR A 1 97 ? 1.533 33.531 5.219 1 96.94 97 TYR A CA 1
ATOM 738 C C . TYR A 1 97 ? 0.091 33.188 4.867 1 96.94 97 TYR A C 1
ATOM 740 O O . TYR A 1 97 ? -0.492 33.781 3.957 1 96.94 97 TYR A O 1
ATOM 748 N N . VAL A 1 98 ? -0.486 32.25 5.574 1 98 98 VAL A N 1
ATOM 749 C CA . VAL A 1 98 ? -1.852 31.797 5.316 1 98 98 VAL A CA 1
ATOM 750 C C . VAL A 1 98 ? -2.826 32.938 5.598 1 98 98 VAL A C 1
ATOM 752 O O . VAL A 1 98 ? -3.752 33.188 4.82 1 98 98 VAL A O 1
ATOM 755 N N . ALA A 1 99 ? -2.572 33.656 6.699 1 96.75 99 ALA A N 1
ATOM 756 C CA . ALA A 1 99 ? -3.43 34.781 7.055 1 96.75 99 ALA A CA 1
ATOM 757 C C . ALA A 1 99 ? -3.41 35.844 5.969 1 96.75 99 ALA A C 1
ATOM 759 O O . ALA A 1 99 ? -4.438 36.469 5.676 1 96.75 99 ALA A O 1
ATOM 760 N N . LYS A 1 100 ? -2.318 36.062 5.383 1 96.38 100 LYS A N 1
ATOM 761 C CA . LYS A 1 100 ? -2.133 37.125 4.391 1 96.38 100 LYS A CA 1
ATOM 762 C C . LYS A 1 100 ? -2.756 36.719 3.055 1 96.38 100 LYS A C 1
ATOM 764 O O . LYS A 1 100 ? -3.277 37.594 2.336 1 96.38 100 LYS A O 1
ATOM 769 N N . HIS A 1 101 ? -2.768 35.5 2.691 1 97.19 101 HIS A N 1
ATOM 770 C CA . HIS A 1 101 ? -3.027 35.156 1.303 1 97.19 101 HIS A CA 1
ATOM 771 C C . HIS A 1 101 ? -4.34 34.375 1.17 1 97.19 101 HIS A C 1
ATOM 773 O O . HIS A 1 101 ? -4.738 34 0.063 1 97.19 101 HIS A O 1
ATOM 779 N N . THR A 1 102 ? -4.945 34.094 2.277 1 98.06 102 THR A N 1
ATOM 780 C CA . THR A 1 102 ? -6.223 33.375 2.258 1 98.06 102 THR A CA 1
ATOM 781 C C . THR A 1 102 ? -7.203 34 3.246 1 98.06 102 THR A C 1
ATOM 783 O O . THR A 1 102 ? -6.883 35 3.898 1 98.06 102 THR A O 1
ATOM 786 N N . THR A 1 103 ? -8.43 33.406 3.299 1 97.81 103 THR A N 1
ATOM 787 C CA . THR A 1 103 ? -9.422 33.812 4.285 1 97.81 103 THR A CA 1
ATOM 788 C C . THR A 1 103 ? -9.547 32.781 5.391 1 97.81 103 THR A C 1
ATOM 790 O O . THR A 1 103 ? -10.469 32.812 6.203 1 97.81 103 THR A O 1
ATOM 793 N N . ILE A 1 104 ? -8.656 31.812 5.406 1 98.12 104 ILE A N 1
ATOM 794 C CA . ILE A 1 104 ? -8.664 30.75 6.398 1 98.12 104 ILE A CA 1
ATOM 795 C C . ILE A 1 104 ? -8.359 31.312 7.781 1 98.12 104 ILE A C 1
ATOM 797 O O . ILE A 1 104 ? -7.359 32.031 7.961 1 98.12 104 ILE A O 1
ATOM 801 N N . PRO A 1 105 ? -9.219 31.062 8.781 1 96.56 105 PRO A N 1
ATOM 802 C CA . PRO A 1 105 ? -8.883 31.5 10.141 1 96.56 105 PRO A CA 1
ATOM 803 C C . PRO A 1 105 ? -7.648 30.781 10.695 1 96.56 105 PRO A C 1
ATOM 805 O O . PRO A 1 105 ? -7.594 29.547 10.711 1 96.56 105 PRO A O 1
ATOM 808 N N . VAL A 1 106 ? -6.703 31.453 11.117 1 96.38 106 VAL A N 1
ATOM 809 C CA . VAL A 1 106 ? -5.508 30.922 11.766 1 96.38 106 VAL A CA 1
ATOM 810 C C . VAL A 1 106 ? -5.219 31.719 13.039 1 96.38 106 VAL A C 1
ATOM 812 O O . VAL A 1 106 ? -5.73 32.812 13.219 1 96.38 106 VAL A O 1
ATOM 815 N N . THR A 1 107 ? -4.414 31.078 13.875 1 94.81 107 THR A N 1
ATOM 816 C CA . THR A 1 107 ? -4.008 31.75 15.102 1 94.81 107 THR A CA 1
ATOM 817 C C . THR A 1 107 ? -3.242 33.031 14.789 1 94.81 107 THR A C 1
ATOM 819 O O . THR A 1 107 ? -2.357 33.031 13.93 1 94.81 107 THR A O 1
ATOM 822 N N . ARG A 1 108 ? -3.609 34.062 15.469 1 91.75 108 ARG A N 1
ATOM 823 C CA . ARG A 1 108 ? -2.873 35.312 15.289 1 91.75 108 ARG A CA 1
ATOM 824 C C . ARG A 1 108 ? -1.502 35.25 15.953 1 91.75 108 ARG A C 1
ATOM 826 O O . ARG A 1 108 ? -1.389 34.844 17.109 1 91.75 108 ARG A O 1
ATOM 833 N N . VAL A 1 109 ? -0.518 35.594 15.219 1 90.94 109 VAL A N 1
ATOM 834 C CA . VAL A 1 109 ? 0.845 35.656 15.734 1 90.94 109 VAL A CA 1
ATOM 835 C C . VAL A 1 109 ? 1.178 37.062 16.188 1 90.94 109 VAL A C 1
ATOM 837 O O . VAL A 1 109 ? 1.021 38.031 15.422 1 90.94 109 VAL A O 1
ATOM 840 N N . TYR A 1 110 ? 1.605 37.156 17.406 1 83.88 110 TYR A N 1
ATOM 841 C CA . TYR A 1 110 ? 1.893 38.5 17.938 1 83.88 110 TYR A CA 1
ATOM 842 C C . TYR A 1 110 ? 3.385 38.781 17.875 1 83.88 110 TYR A C 1
ATOM 844 O O . TYR A 1 110 ? 3.783 39.938 17.641 1 83.88 110 TYR A O 1
ATOM 852 N N . ALA A 1 111 ? 4.191 37.75 18.109 1 82.94 111 ALA A N 1
ATOM 853 C CA . ALA A 1 111 ? 5.633 38 18.125 1 82.94 111 ALA A CA 1
ATOM 854 C C . ALA A 1 111 ? 6.406 36.688 17.922 1 82.94 111 ALA A C 1
ATOM 856 O O . ALA A 1 111 ? 5.934 35.625 18.297 1 82.94 111 ALA A O 1
ATOM 857 N N . ILE A 1 112 ? 7.52 36.812 17.266 1 86.94 112 ILE A N 1
ATOM 858 C CA . ILE A 1 112 ? 8.531 35.781 17.141 1 86.94 112 ILE A CA 1
ATOM 859 C C . ILE A 1 112 ? 9.867 36.281 17.672 1 86.94 112 ILE A C 1
ATOM 861 O O . ILE A 1 112 ? 10.344 37.344 17.281 1 86.94 112 ILE A O 1
ATOM 865 N N . TYR A 1 113 ? 10.406 35.531 18.625 1 81 113 TYR A N 1
ATOM 866 C CA . TYR A 1 113 ? 11.68 35.906 19.219 1 81 113 TYR A CA 1
ATOM 867 C C . TYR A 1 113 ? 12.641 34.719 19.281 1 81 113 TYR A C 1
ATOM 869 O O . TYR A 1 113 ? 12.234 33.625 19.594 1 81 113 TYR A O 1
ATOM 877 N N . GLN A 1 114 ? 13.812 34.969 18.844 1 81.44 114 GLN A N 1
ATOM 878 C CA . GLN A 1 114 ? 14.852 33.969 18.953 1 81.44 114 GLN A CA 1
ATOM 879 C C . GLN A 1 114 ? 16.031 34.469 19.781 1 81.44 114 GLN A C 1
ATOM 881 O O . GLN A 1 114 ? 16.422 35.625 19.672 1 81.44 114 GLN A O 1
ATOM 886 N N . ARG A 1 115 ? 16.578 33.531 20.609 1 77.25 115 ARG A N 1
ATOM 887 C CA . ARG A 1 115 ? 17.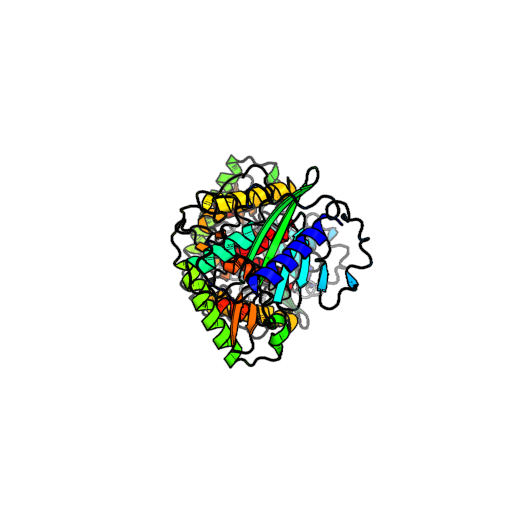766 33.844 21.391 1 77.25 115 ARG A CA 1
ATOM 888 C C . ARG A 1 115 ? 18.766 32.719 21.344 1 77.25 115 ARG A C 1
ATOM 890 O O . ARG A 1 115 ? 18.391 31.531 21.375 1 77.25 115 ARG A O 1
ATOM 897 N N . LYS A 1 116 ? 20 33.094 21.281 1 80.5 116 LYS A N 1
ATOM 898 C CA . LYS A 1 116 ? 21.062 32.094 21.297 1 80.5 116 LYS A CA 1
ATOM 899 C C . LYS A 1 116 ? 21.484 31.781 22.734 1 80.5 116 LYS A C 1
ATOM 901 O O . LYS A 1 116 ? 21.672 32.688 23.547 1 80.5 116 LYS A O 1
ATOM 906 N N . GLU A 1 117 ? 21.422 30.609 23.094 1 71.69 117 GLU A N 1
ATOM 907 C CA . GLU A 1 117 ? 21.953 30.094 24.344 1 71.69 117 GLU A CA 1
ATOM 908 C C . GLU A 1 117 ? 23.047 29.047 24.094 1 71.69 117 GLU A C 1
ATOM 910 O O . GLU A 1 117 ? 22.75 27.891 23.797 1 71.69 117 GLU A O 1
ATOM 915 N N . ASP A 1 118 ? 24.234 29.406 24.234 1 73.88 118 ASP A N 1
ATOM 916 C CA . ASP A 1 118 ? 25.375 28.562 23.891 1 73.88 118 ASP A CA 1
ATOM 917 C C . ASP A 1 118 ? 25.312 28.109 22.438 1 73.88 118 ASP A C 1
ATOM 919 O O . ASP A 1 118 ? 25.312 28.922 21.531 1 73.88 118 ASP A O 1
ATOM 923 N N . LYS A 1 119 ? 25.172 26.828 22.312 1 83.38 119 LYS A N 1
ATOM 924 C CA . LYS A 1 119 ? 25.203 26.297 20.953 1 83.38 119 LYS A CA 1
ATOM 925 C C . LYS A 1 119 ? 23.797 26 20.438 1 83.38 119 LYS A C 1
ATOM 927 O O . LYS A 1 119 ? 23.641 25.391 19.375 1 83.38 119 LYS A O 1
ATOM 932 N N . THR A 1 120 ? 22.891 26.562 21.266 1 83.94 120 THR A N 1
ATOM 933 C CA . THR A 1 120 ? 21.516 26.266 20.875 1 83.94 120 THR A CA 1
ATOM 934 C C . THR A 1 120 ? 20.703 27.547 20.719 1 83.94 120 THR A C 1
ATOM 936 O O . THR A 1 120 ? 21 28.562 21.344 1 83.94 120 THR A O 1
ATOM 939 N N . THR A 1 121 ? 19.828 27.531 19.734 1 87 121 THR A N 1
ATOM 940 C CA . THR A 1 121 ? 18.906 28.641 19.547 1 87 121 THR A CA 1
ATOM 941 C C . THR A 1 121 ? 17.547 28.328 20.172 1 87 121 THR A C 1
ATOM 943 O O . THR A 1 121 ? 16.969 27.266 19.922 1 87 121 THR A O 1
ATOM 946 N N . ILE A 1 122 ? 17.078 29.234 20.969 1 81.94 122 ILE A N 1
ATOM 947 C CA . ILE A 1 122 ? 15.758 29.109 21.562 1 81.94 122 ILE A CA 1
ATOM 948 C C . ILE A 1 122 ? 14.781 30.047 20.859 1 81.94 122 ILE A C 1
ATOM 950 O O . ILE A 1 122 ? 15.055 31.234 20.719 1 81.94 122 ILE A O 1
ATOM 954 N N . THR A 1 123 ? 13.672 29.531 20.406 1 86.69 123 THR A N 1
ATOM 955 C CA . THR A 1 123 ? 12.648 30.297 19.719 1 86.69 123 THR A CA 1
ATOM 956 C C . THR A 1 123 ? 11.414 30.484 20.609 1 86.69 123 THR A C 1
ATOM 958 O O . THR A 1 123 ? 11.008 29.547 21.312 1 86.69 123 THR A O 1
ATOM 961 N N . TYR A 1 124 ? 10.898 31.672 20.562 1 82.06 124 TYR A N 1
ATOM 962 C CA . TYR A 1 124 ? 9.656 32 21.25 1 82.06 124 TYR A CA 1
ATOM 963 C C . TYR A 1 124 ? 8.609 32.5 20.25 1 82.06 124 TYR A C 1
ATOM 965 O O . TYR A 1 124 ? 8.891 33.406 19.453 1 82.06 124 TYR A O 1
ATOM 973 N N . ILE A 1 125 ? 7.441 31.922 20.297 1 88 125 ILE A N 1
ATOM 974 C CA . ILE A 1 125 ? 6.316 32.375 19.484 1 88 125 ILE A CA 1
ATOM 975 C C . ILE A 1 125 ? 5.148 32.75 20.391 1 88 125 ILE A C 1
ATOM 977 O O . ILE A 1 125 ? 4.664 31.922 21.172 1 88 125 ILE A O 1
ATOM 981 N N . LEU A 1 126 ? 4.812 34 20.422 1 85 126 LEU A N 1
ATOM 982 C CA . LEU A 1 126 ? 3.617 34.5 21.109 1 85 126 LEU A CA 1
ATOM 983 C C . LEU A 1 126 ? 2.436 34.562 20.156 1 85 126 LEU A C 1
ATOM 985 O O . LEU A 1 126 ? 2.506 35.281 19.141 1 85 126 LEU A O 1
ATOM 989 N N . MET A 1 127 ? 1.366 33.844 20.516 1 89.25 127 MET A N 1
ATOM 990 C CA . MET A 1 127 ? 0.226 33.812 19.609 1 89.25 127 MET A CA 1
ATOM 991 C C . MET A 1 127 ? -1.089 33.781 20.375 1 89.25 127 MET A C 1
ATOM 993 O O . MET A 1 127 ? -1.09 33.719 21.609 1 89.25 127 MET A O 1
ATOM 997 N N . GLU A 1 128 ? -2.076 33.906 19.656 1 88.88 128 GLU A N 1
ATOM 998 C CA . GLU A 1 128 ? -3.43 34 20.188 1 88.88 128 GLU A CA 1
ATOM 999 C C . GLU A 1 128 ? -3.852 32.656 20.781 1 88.88 128 GLU A C 1
ATOM 1001 O O . GLU A 1 128 ? -3.553 31.594 20.219 1 88.88 128 GLU A O 1
ATOM 1006 N N . TYR A 1 129 ? -4.457 32.688 21.906 1 88.5 129 TYR A N 1
ATOM 1007 C CA . TYR A 1 129 ? -5.168 31.547 22.453 1 88.5 129 TYR A CA 1
ATOM 1008 C C . TYR A 1 129 ? -6.52 31.375 21.766 1 88.5 129 TYR A C 1
ATOM 1010 O O . TYR A 1 129 ? -7.309 32.312 21.688 1 88.5 129 TYR A O 1
ATOM 1018 N N . ILE A 1 130 ? -6.875 30.25 21.25 1 92.38 130 ILE A N 1
ATOM 1019 C CA . ILE A 1 130 ? -8.156 29.953 20.625 1 92.38 130 ILE A CA 1
ATOM 1020 C C . ILE A 1 130 ? -9.094 29.312 21.641 1 92.38 130 ILE A C 1
ATOM 1022 O O . ILE A 1 130 ? -8.883 28.172 22.062 1 92.38 130 ILE A O 1
ATOM 1026 N N . PRO A 1 131 ? -10.172 30.094 22.047 1 87.69 131 PRO A N 1
ATOM 1027 C CA . PRO A 1 131 ? -11.094 29.609 23.078 1 87.69 131 PRO A CA 1
ATOM 1028 C C . PRO A 1 131 ? -12.062 28.547 22.562 1 87.69 131 PRO A C 1
ATOM 1030 O O . PRO A 1 131 ? -12.898 28.844 21.703 1 87.69 131 PRO A O 1
ATOM 1033 N N . GLY A 1 132 ? -11.719 27.391 22.188 1 87.75 132 GLY A N 1
ATOM 1034 C CA . GLY A 1 132 ? -12.578 26.312 21.703 1 87.75 132 GLY A CA 1
ATOM 1035 C C . GLY A 1 132 ? -12.109 24.938 22.109 1 87.75 132 GLY A C 1
ATOM 1036 O O . GLY A 1 132 ? -11.297 24.797 23.031 1 87.75 132 GLY A O 1
ATOM 1037 N N . LYS A 1 133 ? -12.898 24.031 21.594 1 93.25 133 LYS A N 1
ATOM 1038 C CA . LYS A 1 133 ? -12.531 22.641 21.812 1 93.25 133 LYS A CA 1
ATOM 1039 C C . LYS A 1 133 ? -12.102 21.984 20.5 1 93.25 133 LYS A C 1
ATOM 1041 O O . LYS A 1 133 ? -12.617 22.312 19.438 1 93.25 133 LYS A O 1
ATOM 1046 N N . SER A 1 134 ? -11.148 21.094 20.656 1 95.25 134 SER A N 1
ATOM 1047 C CA . SER A 1 134 ? -10.727 20.375 19.469 1 95.25 134 SER A CA 1
ATOM 1048 C C . SER A 1 134 ? -11.812 19.422 18.984 1 95.25 134 SER A C 1
ATOM 1050 O O . SER A 1 134 ? -12.641 18.953 19.781 1 95.25 134 SER A O 1
ATOM 1052 N N . LEU A 1 135 ? -11.812 19.109 17.703 1 93.69 135 LEU A N 1
ATOM 1053 C CA . LEU A 1 135 ? -12.742 18.109 17.188 1 93.69 135 LEU A CA 1
ATOM 1054 C C . LEU A 1 135 ? -12.539 16.766 17.875 1 93.69 135 LEU A C 1
ATOM 1056 O O . LEU A 1 135 ? -13.492 16.016 18.078 1 93.69 135 LEU A O 1
ATOM 1060 N N . MET A 1 136 ? -11.328 16.469 18.219 1 91.69 136 MET A N 1
ATOM 1061 C CA . MET A 1 136 ? -11.039 15.227 18.922 1 91.69 136 MET A CA 1
ATOM 1062 C C . MET A 1 136 ? -11.82 15.141 20.234 1 91.69 136 MET A C 1
ATOM 1064 O O . MET A 1 136 ? -12.391 14.102 20.547 1 91.69 136 MET A O 1
ATOM 1068 N N . ASP A 1 137 ? -11.852 16.25 20.938 1 92.06 137 ASP A N 1
ATOM 1069 C CA . ASP A 1 137 ? -12.531 16.297 22.234 1 92.06 137 ASP A CA 1
ATOM 1070 C C . ASP A 1 137 ? -14.047 16.297 22.062 1 92.06 137 ASP A C 1
ATOM 1072 O O . ASP A 1 137 ? -14.773 15.797 22.922 1 92.06 137 ASP A O 1
ATOM 1076 N N . LEU A 1 138 ? -14.531 16.719 20.984 1 92.56 138 LEU A N 1
ATOM 1077 C CA . LEU A 1 138 ? -15.961 16.953 20.781 1 92.56 138 LEU A CA 1
ATOM 1078 C C . LEU A 1 138 ? -16.562 15.844 19.922 1 92.56 138 LEU A C 1
ATOM 1080 O O . LEU A 1 138 ? -17.781 15.789 19.75 1 92.56 138 LEU A O 1
ATOM 1084 N N . TRP A 1 139 ? -15.836 14.977 19.438 1 88.31 139 TRP A N 1
ATOM 1085 C CA . TRP A 1 139 ? -16.234 14.109 18.344 1 88.31 139 TRP A CA 1
ATOM 1086 C C . TRP A 1 139 ? -17.469 13.305 18.719 1 88.31 139 TRP A C 1
ATOM 1088 O O . TRP A 1 139 ? -18.391 13.141 17.891 1 88.31 139 TRP A O 1
ATOM 1098 N N . SER A 1 140 ? -17.547 12.812 19.922 1 88.94 140 SER A N 1
ATOM 1099 C CA . SER A 1 140 ? -18.672 11.992 20.375 1 88.94 140 SER A CA 1
ATOM 1100 C C . SER A 1 140 ? -19.906 12.844 20.625 1 88.94 140 SER A C 1
ATOM 1102 O O . SER A 1 140 ? -21.031 12.328 20.625 1 88.94 140 SER A O 1
ATOM 1104 N N . ASP A 1 141 ? -19.734 14.102 20.75 1 91.06 141 ASP A N 1
ATOM 1105 C CA . ASP A 1 141 ? -20.812 14.984 21.172 1 91.06 141 ASP A CA 1
ATOM 1106 C C . ASP A 1 141 ? -21.438 15.688 19.969 1 91.06 141 ASP A C 1
ATOM 1108 O O . ASP A 1 141 ? -22.531 16.25 20.078 1 91.06 141 ASP A O 1
ATOM 1112 N N . ILE A 1 142 ? -20.781 15.68 18.906 1 90.06 142 ILE A N 1
ATOM 1113 C CA . ILE A 1 142 ? -21.312 16.391 17.75 1 90.06 142 ILE A CA 1
ATOM 1114 C C . ILE A 1 142 ? -22.047 15.414 16.844 1 90.06 142 ILE A C 1
ATOM 1116 O O . ILE A 1 142 ? -21.641 14.266 16.688 1 90.06 142 ILE A O 1
ATOM 1120 N N . ASP A 1 143 ? -23.172 15.875 16.281 1 92.31 143 ASP A N 1
ATOM 1121 C CA . ASP A 1 143 ? -24 14.992 15.461 1 92.31 143 ASP A CA 1
ATOM 1122 C C . ASP A 1 143 ? -23.453 14.898 14.039 1 92.31 143 ASP A C 1
ATOM 1124 O O . ASP A 1 143 ? -22.609 15.703 13.641 1 92.31 143 ASP A O 1
ATOM 1128 N N . PRO A 1 144 ? -23.969 13.992 13.242 1 92.19 144 PRO A N 1
ATOM 1129 C CA . PRO A 1 144 ? -23.469 13.75 11.891 1 92.19 144 PRO A CA 1
ATOM 1130 C C . PRO A 1 144 ? -23.656 14.945 10.969 1 92.19 144 PRO A C 1
ATOM 1132 O O . PRO A 1 144 ? -22.828 15.195 10.094 1 92.19 144 PRO A O 1
ATOM 1135 N N . THR A 1 145 ? -24.719 15.664 11.156 1 94.62 145 THR A N 1
ATOM 1136 C CA . THR A 1 145 ? -24.969 16.828 10.32 1 94.62 145 THR A CA 1
ATOM 1137 C C . THR A 1 145 ? -23.875 17.891 10.539 1 94.62 145 THR A C 1
ATOM 1139 O O . THR A 1 145 ? -23.344 18.438 9.57 1 94.62 145 THR A O 1
ATOM 1142 N N . ARG A 1 146 ? -23.531 18.109 11.773 1 94 146 ARG A N 1
ATOM 1143 C CA . ARG A 1 146 ? -22.469 19.062 12.109 1 94 146 ARG A CA 1
ATOM 1144 C C . ARG A 1 146 ? -21.125 18.562 11.625 1 94 146 ARG A C 1
ATOM 1146 O O . ARG A 1 146 ? -20.281 19.344 11.164 1 94 146 ARG A O 1
ATOM 1153 N N . LYS A 1 147 ? -20.891 17.281 11.719 1 94 147 LYS A N 1
ATOM 1154 C CA . LYS A 1 147 ? -19.656 16.703 11.219 1 94 147 LYS A CA 1
ATOM 1155 C C . LYS A 1 147 ? -19.5 16.938 9.719 1 94 147 LYS A C 1
ATOM 1157 O O . LYS A 1 147 ? -18.438 17.359 9.258 1 94 147 LYS A O 1
ATOM 1162 N N . THR A 1 148 ? -20.547 16.766 9 1 95.5 148 THR A N 1
ATOM 1163 C CA . THR A 1 148 ? -20.531 16.969 7.551 1 95.5 148 THR A CA 1
ATOM 1164 C C . THR A 1 148 ? -20.328 18.438 7.211 1 95.5 148 THR A C 1
ATOM 1166 O O . THR A 1 148 ? -19.562 18.766 6.297 1 95.5 148 THR A O 1
ATOM 1169 N N . SER A 1 149 ? -20.984 19.297 7.941 1 96.12 149 SER A N 1
ATOM 1170 C CA . SER A 1 149 ? -20.812 20.719 7.703 1 96.12 149 SER A CA 1
ATOM 1171 C C . SER A 1 149 ? -19.391 21.172 8.023 1 96.12 149 SER A C 1
ATOM 1173 O O . SER A 1 149 ? -18.828 22.016 7.328 1 96.12 149 SER A O 1
ATOM 1175 N N . THR A 1 150 ? -18.859 20.609 9.062 1 96.19 150 THR A N 1
ATOM 1176 C CA . THR A 1 150 ? -17.469 20.875 9.422 1 96.19 150 THR A CA 1
ATOM 1177 C C . THR A 1 150 ? -16.531 20.438 8.305 1 96.19 150 THR A C 1
ATOM 1179 O O . THR A 1 150 ? -15.641 21.203 7.902 1 96.19 150 THR A O 1
ATOM 1182 N N . ALA A 1 151 ? -16.75 19.297 7.762 1 97 151 ALA A N 1
ATOM 1183 C CA . ALA A 1 151 ? -15.922 18.781 6.672 1 97 151 ALA A CA 1
ATOM 1184 C C . ALA A 1 151 ? -16.016 19.688 5.441 1 97 151 ALA A C 1
ATOM 1186 O O . ALA A 1 151 ? -15.008 19.953 4.777 1 97 151 ALA A O 1
ATOM 1187 N N . ARG A 1 152 ? -17.188 20.156 5.152 1 97.94 152 ARG A N 1
ATOM 1188 C CA . ARG A 1 152 ? -17.375 21.047 4.016 1 97.94 152 ARG A CA 1
ATOM 1189 C C . ARG A 1 152 ? -16.609 22.359 4.199 1 97.94 152 ARG A C 1
ATOM 1191 O O . ARG A 1 152 ? -15.992 22.859 3.258 1 97.94 152 ARG A O 1
ATOM 1198 N N . THR A 1 153 ? -16.688 22.875 5.41 1 98.25 153 THR A N 1
ATOM 1199 C CA . THR A 1 153 ? -15.953 24.094 5.707 1 98.25 153 THR A CA 1
ATOM 1200 C C . THR A 1 153 ? -14.445 23.875 5.555 1 98.25 153 THR A C 1
ATOM 1202 O O . THR A 1 153 ? -13.75 24.672 4.926 1 98.25 153 THR A O 1
ATOM 1205 N N . LEU A 1 154 ? -13.961 22.766 6.062 1 98.44 154 LEU A N 1
ATOM 1206 C CA . LEU A 1 154 ? -12.547 22.438 5.949 1 98.44 154 LEU A CA 1
ATOM 1207 C C . LEU A 1 154 ? -12.141 22.266 4.488 1 98.44 154 LEU A C 1
ATOM 1209 O O . LEU A 1 154 ? -11.055 22.672 4.086 1 98.44 154 LEU A O 1
ATOM 1213 N N . ARG A 1 155 ? -13.008 21.656 3.701 1 98.69 155 ARG A N 1
ATOM 1214 C CA . ARG A 1 155 ? -12.742 21.516 2.273 1 98.69 155 ARG A CA 1
ATOM 1215 C C . ARG A 1 155 ? -12.523 22.875 1.621 1 98.69 155 ARG A C 1
ATOM 1217 O O . ARG A 1 155 ? -11.609 23.031 0.807 1 98.69 155 ARG A O 1
ATOM 1224 N N . THR A 1 156 ? -13.32 23.844 1.977 1 98.56 156 THR A N 1
ATOM 1225 C CA . THR A 1 156 ? -13.164 25.188 1.416 1 98.56 156 THR A CA 1
ATOM 1226 C C . THR A 1 156 ? -11.82 25.781 1.816 1 98.56 156 THR A C 1
ATOM 1228 O O . THR A 1 156 ? -11.195 26.5 1.035 1 98.56 156 THR A O 1
ATOM 1231 N N . TYR A 1 157 ? -11.352 25.5 3.045 1 98.62 157 TYR A N 1
ATOM 1232 C CA . TYR A 1 157 ? -10.039 25.953 3.492 1 98.62 157 TYR A CA 1
ATOM 1233 C C . TYR A 1 157 ? -8.93 25.344 2.645 1 98.62 157 TYR A C 1
ATOM 1235 O O . TYR A 1 157 ? -8.062 26.062 2.141 1 98.62 157 TYR A O 1
ATOM 1243 N N . PHE A 1 158 ? -8.992 24.109 2.426 1 98.5 158 PHE A N 1
ATOM 1244 C CA . PHE A 1 158 ? -7.93 23.422 1.708 1 98.5 158 PHE A CA 1
ATOM 1245 C C . PHE A 1 158 ? -7.977 23.75 0.221 1 98.5 158 PHE A C 1
ATOM 1247 O O . PHE A 1 158 ? -6.938 23.812 -0.439 1 98.5 158 PHE A O 1
ATOM 1254 N N . ASP A 1 159 ? -9.188 24.031 -0.291 1 98.31 159 ASP A N 1
ATOM 1255 C CA . ASP A 1 159 ? -9.281 24.531 -1.66 1 98.31 159 ASP A CA 1
ATOM 1256 C C . ASP A 1 159 ? -8.562 25.875 -1.813 1 98.31 159 ASP A C 1
ATOM 1258 O O . ASP A 1 159 ? -7.906 26.109 -2.828 1 98.31 159 ASP A O 1
ATOM 1262 N N . GLN A 1 160 ? -8.695 26.734 -0.806 1 98.5 160 GLN A N 1
ATOM 1263 C CA . GLN A 1 160 ? -7.969 28 -0.832 1 98.5 160 GLN A CA 1
ATOM 1264 C C . GLN A 1 160 ? -6.461 27.766 -0.833 1 98.5 160 GLN A C 1
ATOM 1266 O O . GLN A 1 160 ? -5.727 28.438 -1.573 1 98.5 160 GLN A O 1
ATOM 1271 N N . LEU A 1 161 ? -6.02 26.812 -0.019 1 98.19 161 LEU A N 1
ATOM 1272 C CA . LEU A 1 161 ? -4.59 26.516 0.012 1 98.19 161 LEU A CA 1
ATOM 1273 C C . LEU A 1 161 ? -4.109 26.016 -1.351 1 98.19 161 LEU A C 1
ATOM 1275 O O . LEU A 1 161 ? -3.008 26.359 -1.784 1 98.19 161 LEU A O 1
ATOM 1279 N N . ARG A 1 162 ? -4.949 25.297 -2.07 1 97.19 162 ARG A N 1
ATOM 1280 C CA . ARG A 1 162 ? -4.594 24.719 -3.365 1 97.19 162 ARG A CA 1
ATOM 1281 C C . ARG A 1 162 ? -4.574 25.7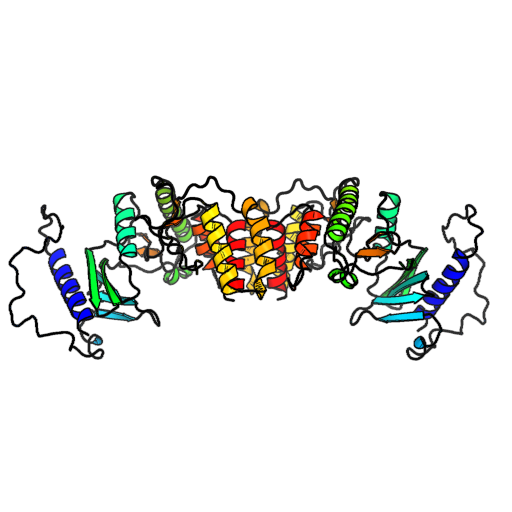81 -4.453 1 97.19 162 ARG A C 1
ATOM 1283 O O . ARG A 1 162 ? -4.043 25.562 -5.543 1 97.19 162 ARG A O 1
ATOM 1290 N N . GLN A 1 163 ? -5.086 26.938 -4.156 1 96.5 163 GLN A N 1
ATOM 1291 C CA . GLN A 1 163 ? -5.18 27.984 -5.156 1 96.5 163 GLN A CA 1
ATOM 1292 C C . GLN A 1 163 ? -4.027 28.984 -5.012 1 96.5 163 GLN A C 1
ATOM 1294 O O . GLN A 1 163 ? -3.871 29.891 -5.836 1 96.5 163 GLN A O 1
ATOM 1299 N N . LEU A 1 164 ? -3.27 28.781 -3.979 1 96.62 164 LEU A N 1
ATOM 1300 C CA . LEU A 1 164 ? -2.141 29.688 -3.785 1 96.62 164 LEU A CA 1
ATOM 1301 C C . LEU A 1 164 ? -1.134 29.547 -4.922 1 96.62 164 LEU A C 1
ATOM 1303 O O . LEU A 1 164 ? -1 28.469 -5.512 1 96.62 164 LEU A O 1
ATOM 1307 N N . LYS A 1 165 ? -0.459 30.641 -5.219 1 86.94 165 LYS A N 1
ATOM 1308 C CA . LYS A 1 165 ? 0.505 30.672 -6.316 1 86.94 165 LYS A CA 1
ATOM 1309 C C . LYS A 1 165 ? 1.648 29.703 -6.07 1 86.94 165 LYS A C 1
ATOM 1311 O O . LYS A 1 165 ? 2.246 29.688 -4.992 1 86.94 165 LYS A O 1
ATOM 1316 N N . LEU A 1 166 ? 2.018 29.078 -7.094 1 82.94 166 LEU A N 1
ATOM 1317 C CA . LEU A 1 166 ? 3.051 28.047 -7.02 1 82.94 166 LEU A CA 1
ATOM 1318 C C . LEU A 1 166 ? 4.434 28.672 -6.906 1 82.94 166 LEU A C 1
ATOM 1320 O O . LEU A 1 166 ? 4.77 29.594 -7.66 1 82.94 166 LEU A O 1
ATOM 1324 N N . PRO A 1 167 ? 5.176 28.188 -5.984 1 89.12 167 PRO A N 1
ATOM 1325 C CA . PRO A 1 167 ? 6.539 28.719 -5.852 1 89.12 167 PRO A CA 1
ATOM 1326 C C . PRO A 1 167 ? 7.512 28.094 -6.852 1 89.12 167 PRO A C 1
ATOM 1328 O O . PRO A 1 167 ? 8.57 28.656 -7.125 1 89.12 167 PRO A O 1
ATOM 1331 N N . GLY A 1 168 ? 7.121 26.859 -7.348 1 92.06 168 GLY A N 1
ATOM 1332 C CA . GLY A 1 168 ? 7.98 26.156 -8.281 1 92.06 168 GLY A CA 1
ATOM 1333 C C . GLY A 1 168 ? 8.969 25.219 -7.594 1 92.06 168 GLY A C 1
ATOM 1334 O O . GLY A 1 168 ? 9.992 24.859 -8.172 1 92.06 168 GLY A O 1
ATOM 1335 N N . TYR A 1 169 ? 8.758 25.031 -6.336 1 95.38 169 TYR A N 1
ATOM 1336 C CA . TYR A 1 169 ? 9.602 24.125 -5.586 1 95.38 169 TYR A CA 1
ATOM 1337 C C . TYR A 1 169 ? 8.812 23.406 -4.5 1 95.38 169 TYR A C 1
ATOM 1339 O O . TYR A 1 169 ? 7.637 23.719 -4.27 1 95.38 169 TYR A O 1
ATOM 1347 N N . PHE A 1 170 ? 9.359 22.406 -3.914 1 95.88 170 PHE A N 1
ATOM 1348 C CA . PHE A 1 170 ? 8.852 21.703 -2.744 1 95.88 170 PHE A CA 1
ATOM 1349 C C . PHE A 1 170 ? 9.672 22.031 -1.506 1 95.88 170 PHE A C 1
ATOM 1351 O O . PHE A 1 170 ? 10.883 21.797 -1.475 1 95.88 170 PHE A O 1
ATOM 1358 N N . GLY A 1 171 ? 9.078 22.625 -0.57 1 95.62 171 GLY A N 1
ATOM 1359 C CA . GLY A 1 171 ? 9.812 23.094 0.594 1 95.62 171 GLY A CA 1
ATOM 1360 C C . GLY A 1 171 ? 9.031 24.109 1.412 1 95.62 171 GLY A C 1
ATOM 1361 O O . GLY A 1 171 ? 7.824 24.281 1.217 1 95.62 171 GLY A O 1
ATOM 1362 N N . THR A 1 172 ? 9.703 24.719 2.357 1 94.5 172 THR A N 1
ATOM 1363 C CA . THR A 1 172 ? 9.07 25.703 3.23 1 94.5 172 THR A CA 1
ATOM 1364 C C . THR A 1 172 ? 8.75 26.984 2.463 1 94.5 172 THR A C 1
ATOM 1366 O O . THR A 1 172 ? 9.211 27.156 1.332 1 94.5 172 THR A O 1
ATOM 1369 N N . ILE A 1 173 ? 7.957 27.828 3.053 1 93.19 173 ILE A N 1
ATOM 1370 C CA . ILE A 1 173 ? 7.52 29.062 2.408 1 93.19 173 ILE A CA 1
ATOM 1371 C C . ILE A 1 173 ? 8.734 29.953 2.113 1 93.19 173 ILE A C 1
ATOM 1373 O O . ILE A 1 173 ? 8.672 30.828 1.243 1 93.19 173 ILE A O 1
ATOM 1377 N N . HIS A 1 174 ? 9.875 29.719 2.795 1 91.38 174 HIS A N 1
ATOM 1378 C CA . HIS A 1 174 ? 11.062 30.547 2.615 1 91.38 174 HIS A CA 1
ATOM 1379 C C . HIS A 1 174 ? 12.094 29.844 1.729 1 91.38 174 HIS A C 1
ATOM 1381 O O . HIS A 1 174 ? 13.25 30.25 1.68 1 91.38 174 HIS A O 1
ATOM 1387 N N . GLY A 1 175 ? 11.695 28.75 1.173 1 91.19 175 GLY A N 1
ATOM 1388 C CA . GLY A 1 175 ? 12.586 28.062 0.248 1 91.19 175 GLY A CA 1
ATOM 1389 C C . GLY A 1 175 ? 13.523 27.078 0.931 1 91.19 175 GLY A C 1
ATOM 1390 O O . GLY A 1 175 ? 14.57 26.734 0.386 1 91.19 175 GLY A O 1
ATOM 1391 N N . GLY A 1 176 ? 13.211 26.688 2.082 1 89.06 176 GLY A N 1
ATOM 1392 C CA . GLY A 1 176 ? 13.961 25.656 2.777 1 89.06 176 GLY A CA 1
ATOM 1393 C C . GLY A 1 176 ? 13.461 24.25 2.477 1 89.06 176 GLY A C 1
ATOM 1394 O O . GLY A 1 176 ? 12.555 24.078 1.656 1 89.06 176 GLY A O 1
ATOM 1395 N N . LEU A 1 177 ? 14.102 23.25 3.098 1 87.06 177 LEU A N 1
ATOM 1396 C CA . LEU A 1 177 ? 13.695 21.859 2.947 1 87.06 177 LEU A CA 1
ATOM 1397 C C . LEU A 1 177 ? 12.312 21.625 3.537 1 87.06 177 LEU A C 1
ATOM 1399 O O . LEU A 1 177 ? 11.945 22.25 4.535 1 87.06 177 LEU A O 1
ATOM 1403 N N . PRO A 1 178 ? 11.578 20.719 2.842 1 83.31 178 PRO A N 1
ATOM 1404 C CA . PRO A 1 178 ? 10.297 20.406 3.471 1 83.31 178 PRO A CA 1
ATOM 1405 C C . PRO A 1 178 ? 10.453 19.828 4.879 1 83.31 178 PRO A C 1
ATOM 1407 O O . PRO A 1 178 ? 11.391 19.078 5.145 1 83.31 178 PRO A O 1
ATOM 1410 N N . ASN A 1 179 ? 9.648 20.297 5.723 1 80.06 179 ASN A N 1
ATOM 1411 C CA . ASN A 1 179 ? 9.625 19.766 7.082 1 80.06 179 ASN A CA 1
ATOM 1412 C C . ASN A 1 179 ? 8.914 18.422 7.152 1 80.06 179 ASN A C 1
ATOM 1414 O O . ASN A 1 179 ? 7.773 18.344 7.602 1 80.06 179 ASN A O 1
ATOM 1418 N N . ILE A 1 180 ? 9.594 17.438 6.633 1 82.88 180 ILE A N 1
ATOM 1419 C CA . ILE A 1 180 ? 9.07 16.078 6.512 1 82.88 180 ILE A CA 1
ATOM 1420 C C . ILE A 1 180 ? 9.891 15.125 7.387 1 82.88 180 ILE A C 1
ATOM 1422 O O . ILE A 1 180 ? 11.117 15.102 7.297 1 82.88 180 ILE A O 1
ATOM 1426 N N . HIS A 1 181 ? 9.289 14.406 8.219 1 80.25 181 HIS A N 1
ATOM 1427 C CA . HIS A 1 181 ? 9.961 13.539 9.188 1 80.25 181 HIS A CA 1
ATOM 1428 C C . HIS A 1 181 ? 10.594 12.336 8.492 1 80.25 181 HIS A C 1
ATOM 1430 O O . HIS A 1 181 ? 11.477 11.688 9.062 1 80.25 181 HIS A O 1
ATOM 1436 N N . LEU A 1 182 ? 10.242 12.07 7.258 1 85.06 182 LEU A N 1
ATOM 1437 C CA . LEU A 1 182 ? 10.773 10.906 6.551 1 85.06 182 LEU A CA 1
ATOM 1438 C C . LEU A 1 182 ? 12.18 11.18 6.027 1 85.06 182 LEU A C 1
ATOM 1440 O O . LEU A 1 182 ? 12.898 10.25 5.664 1 85.06 182 LEU A O 1
ATOM 1444 N N . PHE A 1 183 ? 12.516 12.398 5.922 1 85.56 183 PHE A N 1
ATOM 1445 C CA . PHE A 1 183 ? 13.836 12.742 5.395 1 85.56 183 PHE A CA 1
ATOM 1446 C C . PHE A 1 183 ? 14.914 12.539 6.453 1 85.56 183 PHE A C 1
ATOM 1448 O O . PHE A 1 183 ? 14.859 13.156 7.523 1 85.56 183 PHE A O 1
ATOM 1455 N N . LEU A 1 184 ? 15.891 11.703 6.137 1 82.25 184 LEU A N 1
ATOM 1456 C CA . LEU A 1 184 ? 16.938 11.391 7.094 1 82.25 184 LEU A CA 1
ATOM 1457 C C . LEU A 1 184 ? 18.297 11.906 6.609 1 82.25 184 LEU A C 1
ATOM 1459 O O . LEU A 1 184 ? 19.25 11.969 7.383 1 82.25 184 LEU A O 1
ATOM 1463 N N . GLN A 1 185 ? 18.359 12.297 5.352 1 78.88 185 GLN A N 1
ATOM 1464 C CA . GLN A 1 185 ? 19.641 12.727 4.793 1 78.88 185 GLN A CA 1
ATOM 1465 C C . GLN A 1 185 ? 20 14.133 5.254 1 78.88 185 GLN A C 1
ATOM 1467 O O . GLN A 1 185 ? 19.109 14.945 5.535 1 78.88 185 GLN A O 1
ATOM 1472 N N . ASP A 1 186 ? 21.234 14.336 5.328 1 79.75 186 ASP A N 1
ATOM 1473 C CA . ASP A 1 186 ? 21.719 15.633 5.805 1 79.75 186 ASP A CA 1
ATOM 1474 C C . ASP A 1 186 ? 22.266 16.469 4.652 1 79.75 186 ASP A C 1
ATOM 1476 O O . ASP A 1 186 ? 22.703 17.594 4.859 1 79.75 186 ASP A O 1
ATOM 1480 N N . ASP A 1 187 ? 22.094 15.984 3.525 1 80.69 187 ASP A N 1
ATOM 1481 C CA . ASP A 1 187 ? 22.719 16.688 2.406 1 80.69 187 ASP A CA 1
ATOM 1482 C C . ASP A 1 187 ? 21.688 17.531 1.645 1 80.69 187 ASP A C 1
ATOM 1484 O O . ASP A 1 187 ? 22.031 18.219 0.686 1 80.69 187 ASP A O 1
ATOM 1488 N N . ILE A 1 188 ? 20.484 17.312 2.043 1 80.44 188 ILE A N 1
ATOM 1489 C CA . ILE A 1 188 ? 19.469 18.172 1.446 1 80.44 188 ILE A CA 1
ATOM 1490 C C . ILE A 1 188 ? 19.328 19.453 2.258 1 80.44 188 ILE A C 1
ATOM 1492 O O . ILE A 1 188 ? 18.922 19.422 3.42 1 80.44 188 ILE A O 1
ATOM 1496 N N . THR A 1 189 ? 19.719 20.562 1.703 1 81.81 189 THR A N 1
ATOM 1497 C CA . THR A 1 189 ? 19.828 21.812 2.449 1 81.81 189 THR A CA 1
ATOM 1498 C C . THR A 1 189 ? 18.891 22.875 1.876 1 81.81 189 THR A C 1
ATOM 1500 O O . THR A 1 189 ? 18.812 23.984 2.387 1 81.81 189 THR A O 1
ATOM 1503 N N . GLY A 1 190 ? 18.188 22.594 0.834 1 88.81 190 GLY A N 1
ATOM 1504 C CA . GLY A 1 190 ? 17.25 23.5 0.192 1 88.81 190 GLY A CA 1
ATOM 1505 C C . GLY A 1 190 ? 16 22.812 -0.313 1 88.81 190 GLY A C 1
ATOM 1506 O O . GLY A 1 190 ? 15.789 21.625 -0.047 1 88.81 190 GLY A O 1
ATOM 1507 N N . PRO A 1 191 ? 15.203 23.641 -0.966 1 93.75 191 PRO A N 1
ATOM 1508 C CA . PRO A 1 191 ? 13.969 23.047 -1.487 1 93.75 191 PRO A CA 1
ATOM 1509 C C . PRO A 1 191 ? 14.227 22.078 -2.643 1 93.75 191 PRO A C 1
ATOM 1511 O O . PRO A 1 191 ? 15.266 22.156 -3.297 1 93.75 191 PRO A O 1
ATOM 1514 N N . LEU A 1 192 ? 13.336 21.219 -2.811 1 95.12 192 LEU A N 1
ATOM 1515 C CA . LEU A 1 192 ? 13.422 20.266 -3.916 1 95.12 192 LEU A CA 1
ATOM 1516 C C . LEU A 1 192 ? 12.773 20.828 -5.172 1 95.12 192 LEU A C 1
ATOM 1518 O O . LEU A 1 192 ? 11.734 21.5 -5.094 1 95.12 192 LEU A O 1
ATOM 1522 N N . LYS A 1 193 ? 13.297 20.484 -6.258 1 93.62 193 LYS A N 1
ATOM 1523 C CA . LYS A 1 193 ? 12.922 21.156 -7.5 1 93.62 193 LYS A CA 1
ATOM 1524 C C . LYS A 1 193 ? 11.844 20.375 -8.242 1 93.62 193 LYS A C 1
ATOM 1526 O O . LYS A 1 193 ? 11.203 20.906 -9.148 1 93.62 193 LYS A O 1
ATOM 1531 N N . SER A 1 194 ? 11.695 19.141 -7.898 1 94.62 194 SER A N 1
ATOM 1532 C CA . SER A 1 194 ? 10.734 18.312 -8.609 1 94.62 194 SER A CA 1
ATOM 1533 C C . SER A 1 194 ? 10.125 17.25 -7.699 1 94.62 194 SER A C 1
ATOM 1535 O O . SER A 1 194 ? 10.68 16.953 -6.641 1 94.62 194 SER A O 1
ATOM 1537 N N . GLU A 1 195 ? 9 16.797 -8.141 1 95.12 195 GLU A N 1
ATOM 1538 C CA . GLU A 1 195 ? 8.367 15.688 -7.445 1 95.12 195 GLU A CA 1
ATOM 1539 C C . GLU A 1 195 ? 9.281 14.461 -7.41 1 95.12 195 GLU A C 1
ATOM 1541 O O . GLU A 1 195 ? 9.328 13.742 -6.41 1 95.12 195 GLU A O 1
ATOM 1546 N N . ARG A 1 196 ? 10.008 14.242 -8.492 1 95.44 196 ARG A N 1
ATOM 1547 C CA . ARG A 1 196 ? 10.953 13.133 -8.562 1 95.44 196 ARG A CA 1
ATOM 1548 C C . ARG A 1 196 ? 12.023 13.258 -7.484 1 95.44 196 ARG A C 1
ATOM 1550 O O . ARG A 1 196 ? 12.352 12.273 -6.809 1 95.44 196 ARG A O 1
ATOM 1557 N N . GLU A 1 197 ? 12.516 14.438 -7.328 1 94.44 197 GLU A N 1
ATOM 1558 C CA . GLU A 1 197 ? 13.508 14.664 -6.285 1 94.44 197 GLU A CA 1
ATOM 1559 C C . GLU A 1 197 ? 12.922 14.391 -4.902 1 94.44 197 GLU A C 1
ATOM 1561 O O . GLU A 1 197 ? 13.609 13.859 -4.027 1 94.44 197 GLU A O 1
ATOM 1566 N N . PHE A 1 198 ? 11.703 14.797 -4.738 1 95 198 PHE A N 1
ATOM 1567 C CA . PHE A 1 198 ? 11.008 14.578 -3.477 1 95 198 PHE A CA 1
ATOM 1568 C C . PHE A 1 198 ? 10.914 13.086 -3.164 1 95 198 PHE A C 1
ATOM 1570 O O . PHE A 1 198 ? 11.297 12.648 -2.076 1 95 198 PHE A O 1
ATOM 1577 N N . VAL A 1 199 ? 10.492 12.289 -4.086 1 96.06 199 VAL A N 1
ATOM 1578 C CA . VAL A 1 199 ? 10.305 10.852 -3.916 1 96.06 199 VAL A CA 1
ATOM 1579 C C . VAL A 1 199 ? 11.656 10.164 -3.768 1 96.06 199 VAL A C 1
ATOM 1581 O O . VAL A 1 199 ? 11.82 9.273 -2.932 1 96.06 199 VAL A O 1
ATOM 1584 N N . ASP A 1 200 ? 12.625 10.609 -4.512 1 95.44 200 ASP A N 1
ATOM 1585 C CA . ASP A 1 200 ? 13.969 10.062 -4.418 1 95.44 200 ASP A CA 1
ATOM 1586 C C . ASP A 1 200 ? 14.555 10.289 -3.023 1 95.44 200 ASP A C 1
ATOM 1588 O O . ASP A 1 200 ? 15.281 9.43 -2.506 1 95.44 200 ASP A O 1
ATOM 1592 N N . ALA A 1 201 ? 14.281 11.445 -2.461 1 95 201 ALA A N 1
ATOM 1593 C CA . ALA A 1 201 ? 14.766 11.734 -1.113 1 95 201 ALA A CA 1
ATOM 1594 C C . ALA A 1 201 ? 14.188 10.75 -0.099 1 95 201 ALA A C 1
ATOM 1596 O O . ALA A 1 201 ? 14.875 10.344 0.836 1 95 201 ALA A O 1
ATOM 1597 N N . ILE A 1 202 ? 12.984 10.391 -0.285 1 95.5 202 ILE A N 1
ATOM 1598 C CA . ILE A 1 202 ? 12.344 9.43 0.606 1 95.5 202 ILE A CA 1
ATOM 1599 C C . ILE A 1 202 ? 13 8.062 0.445 1 95.5 202 ILE A C 1
ATOM 1601 O O . ILE A 1 202 ? 13.305 7.387 1.434 1 95.5 202 ILE A O 1
ATOM 1605 N N . VAL A 1 203 ? 13.242 7.641 -0.778 1 97.19 203 VAL A N 1
ATOM 1606 C CA . VAL A 1 203 ? 13.875 6.352 -1.048 1 97.19 203 VAL A CA 1
ATOM 1607 C C . VAL A 1 203 ? 15.281 6.332 -0.457 1 97.19 203 VAL A C 1
ATOM 1609 O O . VAL A 1 203 ? 15.711 5.324 0.109 1 97.19 203 VAL A O 1
ATOM 1612 N N . ARG A 1 204 ? 15.961 7.438 -0.588 1 95.94 204 ARG A N 1
ATOM 1613 C CA . ARG A 1 204 ? 17.297 7.551 -0.005 1 95.94 204 ARG A CA 1
ATOM 1614 C C . ARG A 1 204 ? 17.234 7.441 1.515 1 95.94 204 ARG A C 1
ATOM 1616 O O . ARG A 1 204 ? 18.094 6.797 2.127 1 95.94 204 ARG A O 1
ATOM 1623 N N . SER A 1 205 ? 16.281 8.094 2.104 1 95.5 205 SER A N 1
ATOM 1624 C CA . SER A 1 205 ? 16.094 7.992 3.547 1 95.5 205 SER A CA 1
ATOM 1625 C C . SER A 1 205 ? 15.812 6.551 3.969 1 95.5 205 SER A C 1
ATOM 1627 O O . SER A 1 205 ? 16.344 6.082 4.977 1 95.5 205 SER A O 1
ATOM 1629 N N . TYR A 1 206 ? 15.008 5.895 3.211 1 96.44 206 TYR A N 1
ATOM 1630 C CA . TYR A 1 206 ? 14.711 4.484 3.443 1 96.44 206 TYR A CA 1
ATOM 1631 C C . TYR A 1 206 ? 15.984 3.645 3.404 1 96.44 206 TYR A C 1
ATOM 1633 O O . TYR A 1 206 ? 16.203 2.797 4.273 1 96.44 206 TYR A O 1
ATOM 1641 N N . ALA A 1 207 ? 16.812 3.896 2.467 1 96.5 207 ALA A N 1
ATOM 1642 C CA . ALA A 1 207 ? 18.078 3.18 2.305 1 96.5 207 ALA A CA 1
ATOM 1643 C C . ALA A 1 207 ? 19 3.416 3.498 1 96.5 207 ALA A C 1
ATOM 1645 O O . ALA A 1 207 ? 19.672 2.494 3.963 1 96.5 207 ALA A O 1
ATOM 1646 N N . ILE A 1 208 ? 19.016 4.645 3.9 1 95.44 208 ILE A N 1
ATOM 1647 C CA . ILE A 1 208 ? 19.844 5.004 5.047 1 95.44 208 ILE A CA 1
ATOM 1648 C C . ILE A 1 208 ? 19.359 4.266 6.289 1 95.44 208 ILE A C 1
ATOM 1650 O O . ILE A 1 208 ? 20.156 3.658 7.012 1 95.44 208 ILE A O 1
ATOM 1654 N N . GLU A 1 209 ? 18.094 4.301 6.516 1 94.31 209 GLU A N 1
ATOM 1655 C CA . GLU A 1 209 ? 17.5 3.73 7.723 1 94.31 209 GLU A CA 1
ATOM 1656 C C . GLU A 1 209 ? 17.688 2.217 7.77 1 94.31 209 GLU A C 1
ATOM 1658 O O . GLU A 1 209 ? 18.047 1.663 8.812 1 94.31 209 GLU A O 1
ATOM 1663 N N . LEU A 1 210 ? 17.5 1.527 6.684 1 94.12 210 LEU A N 1
ATOM 1664 C CA . LEU A 1 210 ? 17.484 0.069 6.695 1 94.12 210 LEU A CA 1
ATOM 1665 C C . LEU A 1 210 ? 18.844 -0.505 6.363 1 94.12 210 LEU A C 1
ATOM 1667 O O . LEU A 1 210 ? 19.125 -1.673 6.648 1 94.12 210 LEU A O 1
ATOM 1671 N N . GLY A 1 211 ? 19.688 0.246 5.746 1 93.69 211 GLY A N 1
ATOM 1672 C CA . GLY A 1 211 ? 20.984 -0.254 5.332 1 93.69 211 GLY A CA 1
ATOM 1673 C C . GLY A 1 211 ? 20.891 -1.425 4.371 1 93.69 211 GLY A C 1
ATOM 1674 O O . GLY A 1 211 ? 20.031 -1.451 3.496 1 93.69 211 GLY A O 1
ATOM 1675 N N . PRO A 1 212 ? 21.75 -2.371 4.508 1 91.69 212 PRO A N 1
ATOM 1676 C CA . PRO A 1 212 ? 21.812 -3.496 3.572 1 91.69 212 PRO A CA 1
ATOM 1677 C C . PRO A 1 212 ? 20.562 -4.367 3.605 1 91.69 212 PRO A C 1
ATOM 1679 O O . PRO A 1 212 ? 20.203 -4.98 2.598 1 91.69 212 PRO A O 1
ATOM 1682 N N . ARG A 1 213 ? 19.891 -4.383 4.695 1 89.12 213 ARG A N 1
ATOM 1683 C CA . ARG A 1 213 ? 18.688 -5.211 4.82 1 89.12 213 ARG A CA 1
ATOM 1684 C C . ARG A 1 213 ? 17.578 -4.707 3.908 1 89.12 213 ARG A C 1
ATOM 1686 O O . ARG A 1 213 ? 16.672 -5.465 3.549 1 89.12 213 ARG A O 1
ATOM 1693 N N . GLY A 1 214 ? 17.688 -3.438 3.523 1 92.06 214 GLY A N 1
ATOM 1694 C CA . GLY A 1 214 ? 16.656 -2.848 2.686 1 92.06 214 GLY A CA 1
ATOM 1695 C C . GLY A 1 214 ? 17.078 -2.73 1.229 1 92.06 214 GLY A C 1
ATOM 1696 O O . GLY A 1 214 ? 16.344 -2.168 0.416 1 92.06 214 GLY A O 1
ATOM 1697 N N . ALA A 1 215 ? 18.172 -3.256 0.862 1 93.38 215 ALA A N 1
ATOM 1698 C CA . ALA A 1 215 ? 18.766 -3.004 -0.45 1 93.38 215 ALA A CA 1
ATOM 1699 C C . ALA A 1 215 ? 17.828 -3.439 -1.568 1 93.38 215 ALA A C 1
ATOM 1701 O O . ALA A 1 215 ? 17.641 -2.721 -2.553 1 93.38 215 ALA A O 1
ATOM 1702 N N . GLN A 1 216 ? 17.203 -4.648 -1.453 1 92.69 216 GLN A N 1
ATOM 1703 C CA . GLN A 1 216 ? 16.328 -5.16 -2.5 1 92.69 216 GLN A CA 1
ATOM 1704 C C . GLN A 1 216 ? 15.062 -4.324 -2.607 1 92.69 216 GLN A C 1
ATOM 1706 O O . GLN A 1 216 ? 14.594 -4.039 -3.711 1 92.69 216 GLN A O 1
ATOM 1711 N N . LYS A 1 217 ? 14.547 -3.889 -1.533 1 94.5 217 LYS A N 1
ATOM 1712 C CA . LYS A 1 217 ? 13.352 -3.055 -1.554 1 94.5 217 LYS A CA 1
ATOM 1713 C C . LYS A 1 217 ? 13.656 -1.673 -2.127 1 94.5 217 LYS A C 1
ATOM 1715 O O . LYS A 1 217 ? 12.812 -1.08 -2.809 1 94.5 217 LYS A O 1
ATOM 1720 N N . VAL A 1 218 ? 14.812 -1.188 -1.773 1 96.38 218 VAL A N 1
ATOM 1721 C CA . VAL A 1 218 ? 15.227 0.082 -2.357 1 96.38 218 VAL A CA 1
ATOM 1722 C C . VAL A 1 218 ? 15.219 -0.023 -3.881 1 96.38 218 VAL A C 1
ATOM 1724 O O . VAL A 1 218 ? 14.688 0.854 -4.566 1 96.38 218 VAL A O 1
ATOM 1727 N N . ARG A 1 219 ? 15.734 -1.104 -4.398 1 95.38 219 ARG A N 1
ATOM 1728 C CA . ARG A 1 219 ? 15.75 -1.321 -5.84 1 95.38 219 ARG A CA 1
ATOM 1729 C C . ARG A 1 219 ? 14.328 -1.398 -6.395 1 95.38 219 ARG A C 1
ATOM 1731 O O . ARG A 1 219 ? 14.047 -0.863 -7.469 1 95.38 219 ARG A O 1
ATOM 1738 N N . TYR A 1 220 ? 13.547 -2.088 -5.68 1 96.69 220 TYR A N 1
ATOM 1739 C CA . TYR A 1 220 ? 12.156 -2.209 -6.102 1 96.69 220 TYR A CA 1
ATOM 1740 C C . TYR A 1 220 ? 11.477 -0.848 -6.129 1 96.69 220 TYR A C 1
ATOM 1742 O O . TYR A 1 220 ? 10.812 -0.499 -7.105 1 96.69 220 TYR A O 1
ATOM 1750 N N . TYR A 1 221 ? 11.609 -0.035 -5.074 1 97.19 221 TYR A N 1
ATOM 1751 C CA . TYR A 1 221 ? 11.008 1.291 -5.004 1 97.19 221 TYR A CA 1
ATOM 1752 C C . TYR A 1 221 ? 11.516 2.182 -6.133 1 97.19 221 TYR A C 1
ATOM 1754 O O . TYR A 1 221 ? 10.734 2.893 -6.766 1 97.19 221 TYR A O 1
ATOM 1762 N N . GLN A 1 222 ? 12.797 2.113 -6.371 1 96.81 222 GLN A N 1
ATOM 1763 C CA . GLN A 1 222 ? 13.383 2.91 -7.441 1 96.81 222 GLN A CA 1
ATOM 1764 C C . GLN A 1 222 ? 12.773 2.551 -8.797 1 96.81 222 GLN A C 1
ATOM 1766 O O . GLN A 1 222 ? 12.625 3.414 -9.664 1 96.81 222 GLN A O 1
ATOM 1771 N N . ARG A 1 223 ? 12.406 1.363 -8.891 1 95.19 223 ARG A N 1
ATOM 1772 C CA . ARG A 1 223 ? 11.867 0.887 -10.164 1 95.19 223 ARG A CA 1
ATOM 1773 C C . ARG A 1 223 ? 10.398 1.26 -10.312 1 95.19 223 ARG A C 1
ATOM 1775 O O . ARG A 1 223 ? 9.969 1.721 -11.367 1 95.19 223 ARG A O 1
ATOM 1782 N N . VAL A 1 224 ? 9.617 1.188 -9.25 1 96.88 224 VAL A N 1
ATOM 1783 C CA . VAL A 1 224 ? 8.172 1.25 -9.445 1 96.88 224 VAL A CA 1
ATOM 1784 C C . VAL A 1 224 ? 7.66 2.643 -9.086 1 96.88 224 VAL A C 1
ATOM 1786 O O . VAL A 1 224 ? 6.609 3.068 -9.57 1 96.88 224 VAL A O 1
ATOM 1789 N N . PHE A 1 225 ? 8.305 3.445 -8.266 1 97.69 225 PHE A N 1
ATOM 1790 C CA . PHE A 1 225 ? 7.797 4.707 -7.746 1 97.69 225 PHE A CA 1
ATOM 1791 C C . PHE A 1 225 ? 7.613 5.723 -8.867 1 97.69 225 PHE A C 1
ATOM 1793 O O . PHE A 1 225 ? 6.656 6.504 -8.852 1 97.69 225 PHE A O 1
ATOM 1800 N N . PRO A 1 226 ? 8.469 5.762 -9.914 1 95.69 226 PRO A N 1
ATOM 1801 C CA . PRO A 1 226 ? 8.273 6.742 -10.977 1 95.69 226 PRO A CA 1
ATOM 1802 C C . PRO A 1 226 ? 6.906 6.617 -11.648 1 95.69 226 PRO A C 1
ATOM 1804 O O . PRO A 1 226 ? 6.328 7.621 -12.078 1 95.69 226 PRO A O 1
ATOM 1807 N N . ALA A 1 227 ? 6.391 5.43 -11.664 1 94.56 227 ALA A N 1
ATOM 1808 C CA . ALA A 1 227 ? 5.082 5.234 -12.289 1 94.56 227 ALA A CA 1
ATOM 1809 C C . ALA A 1 227 ? 3.957 5.574 -11.312 1 94.56 227 ALA A C 1
ATOM 1811 O O . ALA A 1 227 ? 2.871 5.984 -11.734 1 94.56 227 ALA A O 1
ATOM 1812 N N . ILE A 1 228 ? 4.195 5.453 -10.102 1 96.06 228 ILE A N 1
ATOM 1813 C CA . ILE A 1 228 ? 3.189 5.668 -9.062 1 96.06 228 ILE A CA 1
ATOM 1814 C C . ILE A 1 228 ? 3.1 7.156 -8.734 1 96.06 228 ILE A C 1
ATOM 1816 O O . ILE A 1 228 ? 2.002 7.715 -8.641 1 96.06 228 ILE A O 1
ATOM 1820 N N . PHE A 1 229 ? 4.234 7.734 -8.516 1 96.12 229 PHE A N 1
ATOM 1821 C CA . PHE A 1 229 ? 4.34 9.148 -8.172 1 96.12 229 PHE A CA 1
ATOM 1822 C C . PHE A 1 229 ? 4.734 9.977 -9.391 1 96.12 229 PHE A C 1
ATOM 1824 O O . PHE A 1 229 ? 5.867 10.445 -9.484 1 96.12 229 PHE A O 1
ATOM 1831 N N . ASN A 1 230 ? 3.775 10.141 -10.266 1 90.44 230 ASN A N 1
ATOM 1832 C CA . ASN A 1 230 ? 4.008 10.805 -11.547 1 90.44 230 ASN A CA 1
ATOM 1833 C C . ASN A 1 230 ? 3.053 11.977 -11.758 1 90.44 230 ASN A C 1
ATOM 1835 O O . ASN A 1 230 ? 2.377 12.055 -12.789 1 90.44 230 ASN A O 1
ATOM 1839 N N . GLY A 1 231 ? 3.039 12.859 -10.773 1 88.75 231 GLY A N 1
ATOM 1840 C CA . GLY A 1 231 ? 2.205 14.047 -10.898 1 88.75 231 GLY A CA 1
ATOM 1841 C C . GLY A 1 231 ? 2.777 15.078 -11.852 1 88.75 231 GLY A C 1
ATOM 1842 O O . GLY A 1 231 ? 3.758 14.812 -12.547 1 88.75 231 GLY A O 1
ATOM 1843 N N . ASP A 1 232 ? 2.16 16.25 -12.047 1 89 232 ASP A N 1
ATOM 1844 C CA . ASP A 1 232 ? 2.562 17.297 -12.977 1 89 232 ASP A CA 1
ATOM 1845 C C . ASP A 1 232 ? 3.629 18.203 -12.359 1 89 232 ASP A C 1
ATOM 1847 O O . ASP A 1 232 ? 3.889 19.297 -12.867 1 89 232 ASP A O 1
ATOM 1851 N N . ASN A 1 233 ? 4.242 17.781 -11.266 1 90.06 233 ASN A N 1
ATOM 1852 C CA . ASN A 1 233 ? 5.32 18.484 -10.578 1 90.06 233 ASN A CA 1
ATOM 1853 C C . ASN A 1 233 ? 4.832 19.781 -9.945 1 90.06 233 ASN A C 1
ATOM 1855 O O . ASN A 1 233 ? 5.637 20.641 -9.586 1 90.06 233 ASN A O 1
ATOM 1859 N N . SER A 1 234 ? 3.543 19.906 -9.836 1 91.19 234 SER A N 1
ATOM 1860 C CA . SER A 1 234 ? 3.014 21.078 -9.156 1 91.19 234 SER A CA 1
ATOM 1861 C C . SER A 1 234 ? 2.98 20.875 -7.641 1 91.19 234 SER A C 1
ATOM 1863 O O . SER A 1 234 ? 2.553 19.828 -7.16 1 91.19 234 SER A O 1
ATOM 1865 N N . SER A 1 235 ? 3.525 21.844 -6.984 1 94.94 235 SER A N 1
ATOM 1866 C CA . SER A 1 235 ? 3.439 21.828 -5.527 1 94.94 235 SER A CA 1
ATOM 1867 C C . SER A 1 235 ? 2.213 22.578 -5.035 1 94.94 235 SER A C 1
ATOM 1869 O O . SER A 1 235 ? 1.744 23.516 -5.703 1 94.94 235 SER A O 1
ATOM 1871 N N . VAL A 1 236 ? 1.686 22.172 -3.971 1 96.31 236 VAL A N 1
ATOM 1872 C CA . VAL A 1 236 ? 0.567 22.844 -3.33 1 96.31 236 VAL A CA 1
ATOM 1873 C C . VAL A 1 236 ? 0.89 23.094 -1.857 1 96.31 236 VAL A C 1
ATOM 1875 O O . VAL A 1 236 ? 1.564 22.297 -1.218 1 96.31 236 VAL A O 1
ATOM 1878 N N . PHE A 1 237 ? 0.441 24.234 -1.399 1 97.19 237 PHE A N 1
ATOM 1879 C CA . PHE A 1 237 ? 0.661 24.516 0.015 1 97.19 237 PHE A CA 1
ATOM 1880 C C . PHE A 1 237 ? -0.229 23.625 0.882 1 97.19 237 PHE A C 1
ATOM 1882 O O . PHE A 1 237 ? -1.432 23.516 0.634 1 97.19 237 PHE A O 1
ATOM 1889 N N . SER A 1 238 ? 0.363 22.922 1.773 1 96.69 238 SER A N 1
ATOM 1890 C CA . SER A 1 238 ? -0.319 21.938 2.615 1 96.69 238 SER A CA 1
ATOM 1891 C C . SER A 1 238 ? -0.056 22.203 4.094 1 96.69 238 SER A C 1
ATOM 1893 O O . SER A 1 238 ? 0.973 22.781 4.453 1 96.69 238 SER A O 1
ATOM 1895 N N . HIS A 1 239 ? -0.983 21.859 4.938 1 97.5 239 HIS A N 1
ATOM 1896 C CA . HIS A 1 239 ? -0.832 21.953 6.387 1 97.5 239 HIS A CA 1
ATOM 1897 C C . HIS A 1 239 ? 0.098 20.859 6.906 1 97.5 239 HIS A C 1
ATOM 1899 O O . HIS A 1 239 ? 0.922 21.109 7.789 1 97.5 239 HIS A O 1
ATOM 1905 N N . ASN A 1 240 ? -0.049 19.641 6.352 1 96.56 240 ASN A N 1
ATOM 1906 C CA . ASN A 1 240 ? 0.797 18.469 6.559 1 96.56 240 ASN A CA 1
ATOM 1907 C C . ASN A 1 240 ? 0.703 17.953 7.988 1 96.56 240 ASN A C 1
ATOM 1909 O O . ASN A 1 240 ? 1.633 17.312 8.484 1 96.56 240 ASN A O 1
ATOM 1913 N N . ASP A 1 241 ? -0.32 18.203 8.734 1 95.56 241 ASP A N 1
ATOM 1914 C CA . ASP A 1 241 ? -0.657 17.625 10.031 1 95.56 241 ASP A CA 1
ATOM 1915 C C . ASP A 1 241 ? -2.15 17.75 10.32 1 95.56 241 ASP A C 1
ATOM 1917 O O . ASP A 1 241 ? -2.541 18.156 11.414 1 95.56 241 ASP A O 1
ATOM 1921 N N . LEU A 1 242 ? -2.93 17.547 9.281 1 95.94 242 LEU A N 1
ATOM 1922 C CA . LEU A 1 242 ? -4.379 17.594 9.43 1 95.94 242 LEU A CA 1
ATOM 1923 C C . LEU A 1 242 ? -4.879 16.438 10.289 1 95.94 242 LEU A C 1
ATOM 1925 O O . LEU A 1 242 ? -5.105 15.336 9.789 1 95.94 242 LEU A O 1
ATOM 1929 N N . GLN A 1 243 ? -5.004 16.688 11.523 1 94.38 243 GLN A N 1
ATOM 1930 C CA . GLN A 1 243 ? -5.578 15.797 12.523 1 94.38 243 GLN A CA 1
ATOM 1931 C C . GLN A 1 243 ? -6.742 16.453 13.258 1 94.38 243 GLN A C 1
ATOM 1933 O O . GLN A 1 243 ? -6.762 17.688 13.414 1 94.38 243 GLN A O 1
ATOM 1938 N N . TRP A 1 244 ? -7.641 15.734 13.711 1 92.62 244 TRP A N 1
ATOM 1939 C CA . TRP A 1 244 ? -8.836 16.281 14.344 1 92.62 244 TRP A CA 1
ATOM 1940 C C . TRP A 1 244 ? -8.477 16.984 15.648 1 92.62 244 TRP A C 1
ATOM 1942 O O . TRP A 1 244 ? -9.203 17.891 16.094 1 92.62 244 TRP A O 1
ATOM 1952 N N . LYS A 1 245 ? -7.305 16.625 16.281 1 92.94 245 LYS A N 1
ATOM 1953 C CA . LYS A 1 245 ? -6.848 17.328 17.469 1 92.94 245 LYS A CA 1
ATOM 1954 C C . LYS A 1 245 ? -6.406 18.75 17.125 1 92.94 245 LYS A C 1
ATOM 1956 O O . LYS A 1 245 ? -6.328 19.609 18 1 92.94 245 LYS A O 1
ATOM 1961 N N . ASN A 1 246 ? -6.129 19 15.852 1 95.19 246 ASN A N 1
ATOM 1962 C CA . ASN A 1 246 ? -5.602 20.297 15.422 1 95.19 246 ASN A CA 1
ATOM 1963 C C . ASN A 1 246 ? -6.691 21.172 14.812 1 95.19 246 ASN A C 1
ATOM 1965 O O . ASN A 1 246 ? -6.395 22.219 14.219 1 95.19 246 ASN A O 1
ATOM 1969 N N . ILE A 1 247 ? -7.895 20.766 14.938 1 96.5 247 ILE A N 1
ATOM 1970 C CA . ILE A 1 247 ? -9.039 21.531 14.461 1 96.5 247 ILE A CA 1
ATOM 1971 C C . ILE A 1 247 ? -9.883 21.984 15.648 1 96.5 247 ILE A C 1
ATOM 1973 O O . ILE A 1 247 ? -10.492 21.156 16.328 1 96.5 247 ILE A O 1
ATOM 1977 N N . MET A 1 248 ? -9.969 23.328 15.82 1 96.56 248 MET A N 1
ATOM 1978 C CA . MET A 1 248 ? -10.719 23.906 16.938 1 96.56 248 MET A CA 1
ATOM 1979 C C . MET A 1 248 ? -12.102 24.375 16.469 1 96.56 248 MET A C 1
ATOM 1981 O O . MET A 1 248 ? -12.227 25.047 15.445 1 96.56 248 MET A O 1
ATOM 1985 N N . LEU A 1 249 ? -13.039 23.906 17.172 1 95.56 249 LEU A N 1
ATOM 1986 C CA . LEU A 1 249 ? -14.398 24.406 17 1 95.56 249 LEU A CA 1
ATOM 1987 C C . LEU A 1 249 ? -14.727 25.438 18.078 1 95.56 249 LEU A C 1
ATOM 1989 O O . LEU A 1 249 ? -14.688 25.141 19.266 1 95.56 249 LEU A O 1
ATOM 1993 N N . LEU A 1 250 ? -15.062 26.625 17.656 1 94.25 250 LEU A N 1
ATOM 1994 C CA . LEU A 1 250 ? -15.391 27.719 18.578 1 94.25 250 LEU A CA 1
ATOM 1995 C C . LEU A 1 250 ? -16.891 27.766 18.875 1 94.25 250 LEU A C 1
ATOM 1997 O O . LEU A 1 250 ? -17.672 27.078 18.203 1 94.25 250 LEU A O 1
ATOM 2001 N N . ASP A 1 251 ? -17.266 28.547 19.812 1 91.62 251 ASP A N 1
ATOM 2002 C CA . ASP A 1 251 ? -18.656 28.609 20.25 1 91.62 251 ASP A CA 1
ATOM 2003 C C . ASP A 1 251 ? -19.562 29.156 19.156 1 91.62 251 ASP A C 1
ATOM 2005 O O . ASP A 1 251 ? -20.734 28.781 19.047 1 91.62 251 ASP A O 1
ATOM 2009 N N . ASP A 1 252 ? -19.047 29.969 18.328 1 92 252 ASP A N 1
ATOM 2010 C CA . ASP A 1 252 ? -19.859 30.594 17.281 1 92 252 ASP A CA 1
ATOM 2011 C C . ASP A 1 252 ? -19.938 29.688 16.047 1 92 252 ASP A C 1
ATOM 2013 O O . ASP A 1 252 ? -20.516 30.078 15.031 1 92 252 ASP A O 1
ATOM 2017 N N . GLY A 1 253 ? -19.266 28.547 16.125 1 91.06 253 GLY A N 1
ATOM 2018 C CA . GLY A 1 253 ? -19.328 27.594 15.031 1 91.06 253 GLY A CA 1
ATOM 2019 C C . GLY A 1 253 ? -18.156 27.719 14.07 1 91.06 253 GLY A C 1
ATOM 2020 O O . GLY A 1 253 ? -18 26.891 13.172 1 91.06 253 GLY A O 1
ATOM 2021 N N . SER A 1 254 ? -17.312 28.688 14.297 1 94.12 254 SER A N 1
ATOM 2022 C CA . SER A 1 254 ? -16.156 28.844 13.406 1 94.12 254 SER A CA 1
ATOM 2023 C C . SER A 1 254 ? -15.102 27.781 13.672 1 94.12 254 SER A C 1
ATOM 2025 O O . SER A 1 254 ? -15.023 27.234 14.781 1 94.12 254 SER A O 1
ATOM 2027 N N . LEU A 1 255 ? -14.383 27.484 12.625 1 97.25 255 LEU A N 1
ATOM 2028 C CA . LEU A 1 255 ? -13.305 26.5 12.703 1 97.25 255 LEU A CA 1
ATOM 2029 C C . LEU A 1 255 ? -11.945 27.188 12.562 1 97.25 255 LEU A C 1
ATOM 2031 O O . LEU A 1 255 ? -11.773 28.062 11.719 1 97.25 255 LEU A O 1
ATOM 2035 N N . VAL A 1 256 ? -11.008 26.828 13.445 1 97.88 256 VAL A N 1
ATOM 2036 C CA . VAL A 1 256 ? -9.633 27.297 13.367 1 97.88 256 VAL A CA 1
ATOM 2037 C C . VAL A 1 256 ? -8.68 26.109 13.328 1 97.88 256 VAL A C 1
ATOM 2039 O O . VAL A 1 256 ? -8.758 25.219 14.18 1 97.88 256 VAL A O 1
ATOM 2042 N N . ILE A 1 257 ? -7.871 26.047 12.289 1 97.69 257 ILE A N 1
ATOM 2043 C CA . ILE A 1 257 ? -6.828 25.016 12.242 1 97.69 257 ILE A CA 1
ATOM 2044 C C . ILE A 1 257 ? -5.578 25.531 12.953 1 97.69 257 ILE A C 1
ATOM 2046 O O . ILE A 1 257 ? -5.09 26.625 12.664 1 97.69 257 ILE A O 1
ATOM 2050 N N . ILE A 1 258 ? -5.082 24.734 13.922 1 96.25 258 ILE A N 1
ATOM 2051 C CA . ILE A 1 258 ? -3.906 25.141 14.68 1 96.25 258 ILE A CA 1
ATOM 2052 C C . ILE A 1 258 ? -2.727 24.234 14.336 1 96.25 258 ILE A C 1
ATOM 2054 O O . ILE A 1 258 ? -2.867 23.297 13.555 1 96.25 258 ILE A O 1
ATOM 2058 N N . ASP A 1 259 ? -1.523 24.531 14.797 1 94.12 259 ASP A N 1
ATOM 2059 C CA . ASP A 1 259 ? -0.304 23.75 14.68 1 94.12 259 ASP A CA 1
ATOM 2060 C C . ASP A 1 259 ? 0.156 23.641 13.227 1 94.12 259 ASP A C 1
ATOM 2062 O O . ASP A 1 259 ? 0.129 22.562 12.633 1 94.12 259 ASP A O 1
ATOM 2066 N N . TRP A 1 260 ? 0.694 24.75 12.734 1 96.38 260 TRP A N 1
ATOM 2067 C CA . TRP A 1 260 ? 1.118 24.859 11.344 1 96.38 260 TRP A CA 1
ATOM 2068 C C . TRP A 1 260 ? 2.617 24.625 11.211 1 96.38 260 TRP A C 1
ATOM 2070 O O . TRP A 1 260 ? 3.252 25.10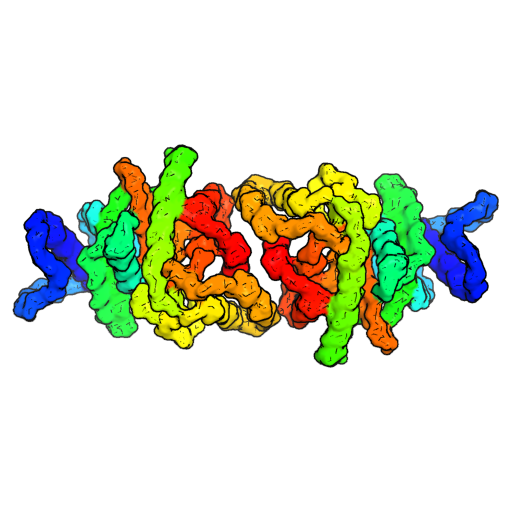9 10.273 1 96.38 260 TRP A O 1
ATOM 2080 N N . GLU A 1 261 ? 3.195 23.875 12.102 1 93.38 261 GLU A N 1
ATOM 2081 C CA . GLU A 1 261 ? 4.645 23.703 12.156 1 93.38 261 GLU A CA 1
ATOM 2082 C C . GLU A 1 261 ? 5.156 22.953 10.922 1 93.38 261 GLU A C 1
ATOM 2084 O O . GLU A 1 261 ? 6.27 23.219 10.453 1 93.38 261 GLU A O 1
ATOM 2089 N N . TYR A 1 262 ? 4.34 22.125 10.289 1 95.25 262 TYR A N 1
ATOM 2090 C CA . TYR A 1 262 ? 4.816 21.266 9.219 1 95.25 262 TYR A CA 1
ATOM 2091 C C . TYR A 1 262 ? 4.344 21.781 7.859 1 95.25 262 TYR A C 1
ATOM 2093 O O . TYR A 1 262 ? 4.672 21.188 6.824 1 95.25 262 TYR A O 1
ATOM 2101 N N . ALA A 1 263 ? 3.635 22.828 7.852 1 96.56 263 ALA A N 1
ATOM 2102 C CA . ALA A 1 263 ? 3.094 23.344 6.598 1 96.56 263 ALA A CA 1
ATOM 2103 C C . ALA A 1 263 ? 4.211 23.656 5.605 1 96.56 263 ALA A C 1
ATOM 2105 O O . ALA A 1 263 ? 5.266 24.172 5.992 1 96.56 263 ALA A O 1
ATOM 2106 N N . SER A 1 264 ? 3.996 23.297 4.355 1 96.19 264 SER A N 1
ATOM 2107 C CA . SER A 1 264 ? 4.996 23.469 3.309 1 96.19 264 SER A CA 1
ATOM 2108 C C . SER A 1 264 ? 4.398 23.219 1.928 1 96.19 264 SER A C 1
ATOM 2110 O O . SER A 1 264 ? 3.268 22.75 1.812 1 96.19 264 SER A O 1
ATOM 2112 N N . TRP A 1 265 ? 5.145 23.656 0.979 1 96.62 265 TRP A N 1
ATOM 2113 C CA . TRP A 1 265 ? 4.844 23.25 -0.391 1 96.62 265 TRP A CA 1
ATOM 2114 C C . TRP A 1 265 ? 5.188 21.797 -0.617 1 96.62 265 TRP A C 1
ATOM 2116 O O . TRP A 1 265 ? 6.352 21.391 -0.517 1 96.62 265 TRP A O 1
ATOM 2126 N N . SER A 1 266 ? 4.145 21.016 -0.896 1 95.56 266 SER A N 1
ATOM 2127 C CA . SER A 1 266 ? 4.285 19.562 -0.966 1 95.56 266 SER A CA 1
ATOM 2128 C C . SER A 1 266 ? 3.566 19 -2.186 1 95.56 266 SER A C 1
ATOM 2130 O O . SER A 1 266 ? 2.787 19.688 -2.834 1 95.56 266 SER A O 1
ATOM 2132 N N . PRO A 1 267 ? 3.916 17.75 -2.494 1 95.69 267 PRO A N 1
ATOM 2133 C CA . PRO A 1 267 ? 3.084 17.109 -3.514 1 95.69 267 PRO A CA 1
ATOM 2134 C C . PRO A 1 267 ? 1.605 17.078 -3.137 1 95.69 267 PRO A C 1
ATOM 2136 O O . PRO A 1 267 ? 1.268 17.016 -1.953 1 95.69 267 PRO A O 1
ATOM 2139 N N . VAL A 1 268 ? 0.711 17.094 -4.098 1 96 268 VAL A N 1
ATOM 2140 C CA . VAL A 1 268 ? -0.727 17.25 -3.914 1 96 268 VAL A CA 1
ATOM 2141 C C . VAL A 1 268 ? -1.265 16.141 -3.029 1 96 268 VAL A C 1
ATOM 2143 O O . VAL A 1 268 ? -2.258 16.312 -2.32 1 96 268 VAL A O 1
ATOM 2146 N N . TYR A 1 269 ? -0.586 14.984 -2.975 1 96.75 269 TYR A N 1
ATOM 2147 C CA . TYR A 1 269 ? -1.071 13.805 -2.266 1 96.75 269 TYR A CA 1
ATOM 2148 C C . TYR A 1 269 ? -0.527 13.766 -0.842 1 96.75 269 TYR A C 1
ATOM 2150 O O . TYR A 1 269 ? -0.928 12.922 -0.042 1 96.75 269 TYR A O 1
ATOM 2158 N N . TRP A 1 270 ? 0.327 14.602 -0.442 1 96.5 270 TRP A N 1
ATOM 2159 C CA . TRP A 1 270 ? 1.055 14.477 0.816 1 96.5 270 TRP A CA 1
ATOM 2160 C C . TRP A 1 270 ? 0.135 14.742 2.004 1 96.5 270 TRP A C 1
ATOM 2162 O O . TRP A 1 270 ? 0.191 14.023 3.008 1 96.5 270 TRP A O 1
ATOM 2172 N N . GLU A 1 271 ? -0.729 15.797 1.906 1 96.88 271 GLU A N 1
ATOM 2173 C CA . GLU A 1 271 ? -1.677 16.094 2.975 1 96.88 271 GLU A CA 1
ATOM 2174 C C . GLU A 1 271 ? -2.57 14.906 3.281 1 96.88 271 GLU A C 1
ATOM 2176 O O . GLU A 1 271 ? -2.801 14.578 4.449 1 96.88 271 GLU A O 1
ATOM 2181 N N . TYR A 1 272 ? -3.062 14.289 2.24 1 97 272 TYR A N 1
ATOM 2182 C CA . TYR A 1 272 ? -3.918 13.117 2.408 1 97 272 TYR A CA 1
ATOM 2183 C C . TYR A 1 272 ? -3.16 11.977 3.08 1 97 272 TYR A C 1
ATOM 2185 O O . TYR A 1 272 ? -3.697 11.305 3.959 1 97 272 TYR A O 1
ATOM 2193 N N . PHE A 1 273 ? -1.939 11.789 2.631 1 96.19 273 PHE A N 1
ATOM 2194 C CA . PHE A 1 273 ? -1.107 10.758 3.24 1 96.19 273 PHE A CA 1
ATOM 2195 C C . PHE A 1 273 ? -0.975 10.992 4.742 1 96.19 273 PHE A C 1
ATOM 2197 O O . PHE A 1 273 ? -1.274 10.102 5.539 1 96.19 273 PHE A O 1
ATOM 2204 N N . VAL A 1 274 ? -0.577 12.133 5.141 1 95.38 274 VAL A N 1
ATOM 2205 C CA . VAL A 1 274 ? -0.31 12.422 6.547 1 95.38 274 VAL A CA 1
ATOM 2206 C C . VAL A 1 274 ? -1.599 12.281 7.352 1 95.38 274 VAL A C 1
ATOM 2208 O O . VAL A 1 274 ? -1.602 11.68 8.43 1 95.38 274 VAL A O 1
ATOM 2211 N N . ALA A 1 275 ? -2.654 12.828 6.832 1 96.12 275 ALA A N 1
ATOM 2212 C CA . ALA A 1 275 ? -3.939 12.781 7.523 1 96.12 275 ALA A CA 1
ATOM 2213 C C . ALA A 1 275 ? -4.391 11.344 7.746 1 96.12 275 ALA A C 1
ATOM 2215 O O . ALA A 1 275 ? -4.809 10.977 8.844 1 96.12 275 ALA A O 1
ATOM 2216 N N . MET A 1 276 ? -4.223 10.516 6.711 1 95.56 276 MET A N 1
ATOM 2217 C CA . MET A 1 276 ? -4.66 9.125 6.797 1 95.56 276 MET A CA 1
ATOM 2218 C C . MET A 1 276 ? -3.715 8.312 7.68 1 95.56 276 MET A C 1
ATOM 2220 O O . MET A 1 276 ? -4.156 7.434 8.422 1 95.56 276 MET A O 1
ATOM 2224 N N . PHE A 1 277 ? -2.504 8.594 7.574 1 93.06 277 PHE A N 1
ATOM 2225 C CA . PHE A 1 277 ? -1.509 7.879 8.375 1 93.06 277 PHE A CA 1
ATOM 2226 C C . PHE A 1 277 ? -1.76 8.086 9.859 1 93.06 277 PHE A C 1
ATOM 2228 O O . PHE A 1 277 ? -1.552 7.176 10.664 1 93.06 277 PHE A O 1
ATOM 2235 N N . CYS A 1 278 ? -2.225 9.227 10.203 1 89.62 278 CYS A N 1
ATOM 2236 C CA . CYS A 1 278 ? -2.432 9.578 11.602 1 89.62 278 CYS A CA 1
ATOM 2237 C C . CYS A 1 278 ? -3.762 9.039 12.109 1 89.62 278 CYS A C 1
ATOM 2239 O O . CYS A 1 278 ? -4.082 9.172 13.289 1 89.62 278 CYS A O 1
ATOM 2241 N N . CYS A 1 279 ? -4.508 8.391 11.18 1 84.75 279 CYS A N 1
ATOM 2242 C CA . CYS A 1 279 ? -5.664 7.625 11.633 1 84.75 279 CYS A CA 1
ATOM 2243 C C . CYS A 1 279 ? -5.234 6.273 12.195 1 84.75 279 CYS A C 1
ATOM 2245 O O . CYS A 1 279 ? -5.711 5.23 11.742 1 84.75 279 CYS A O 1
ATOM 2247 N N . LEU A 1 280 ? -4.23 6.152 12.961 1 68.06 280 LEU A N 1
ATOM 2248 C CA . LEU A 1 280 ? -3.459 4.98 13.352 1 68.06 280 LEU A CA 1
ATOM 2249 C C . LEU A 1 280 ? -4.367 3.914 13.961 1 68.06 280 LEU A C 1
ATOM 2251 O O . LEU A 1 280 ? -4.25 2.732 13.633 1 68.06 280 LEU A O 1
ATOM 2255 N N . ALA A 1 281 ? -5.238 4.316 14.781 1 69.31 281 ALA A N 1
ATOM 2256 C CA . ALA A 1 281 ? -5.969 3.295 15.523 1 69.31 281 ALA A CA 1
ATOM 2257 C C . ALA A 1 281 ? -7.227 2.859 14.773 1 69.31 281 ALA A C 1
ATOM 2259 O O . ALA A 1 281 ? -7.82 1.827 15.094 1 69.31 281 ALA A O 1
ATOM 2260 N N . TRP A 1 282 ? -7.457 3.502 13.719 1 78.25 282 TRP A N 1
ATOM 2261 C CA . TRP A 1 282 ? -8.641 3.176 12.93 1 78.25 282 TRP A CA 1
ATOM 2262 C C . TRP A 1 282 ? -9.836 2.885 13.844 1 78.25 282 TRP A C 1
ATOM 2264 O O . TRP A 1 282 ? -10.57 1.922 13.617 1 78.25 282 TRP A O 1
ATOM 2274 N N . THR A 1 283 ? -9.914 3.633 14.898 1 72.94 283 THR A N 1
ATOM 2275 C CA . THR A 1 283 ? -10.969 3.396 15.867 1 72.94 283 THR A CA 1
ATOM 2276 C C . THR A 1 283 ? -12.133 4.363 15.648 1 72.94 283 THR A C 1
ATOM 2278 O O . THR A 1 283 ? -13.234 4.141 16.156 1 72.94 283 THR A O 1
ATOM 2281 N N . VAL A 1 284 ? -11.812 5.383 14.945 1 72.62 284 VAL A N 1
ATOM 2282 C CA . VAL A 1 284 ? -12.883 6.363 14.789 1 72.62 284 VAL A CA 1
ATOM 2283 C C . VAL A 1 284 ? -13.117 6.637 13.305 1 72.62 284 VAL A C 1
ATOM 2285 O O . VAL A 1 284 ? -12.289 6.277 12.461 1 72.62 284 VAL A O 1
ATOM 2288 N N . TYR A 1 285 ? -14.18 7.301 13.031 1 83.44 285 TYR A N 1
ATOM 2289 C CA . TYR A 1 285 ? -14.68 7.562 11.688 1 83.44 285 TYR A CA 1
ATOM 2290 C C . TYR A 1 285 ? -13.969 8.75 11.062 1 83.44 285 TYR A C 1
ATOM 2292 O O . TYR A 1 285 ? -14.336 9.203 9.977 1 83.44 285 TYR A O 1
ATOM 2300 N N . TRP A 1 286 ? -12.922 9.234 11.672 1 88.19 286 TRP A N 1
ATOM 2301 C CA . TRP A 1 286 ? -12.25 10.438 11.18 1 88.19 286 TRP A CA 1
ATOM 2302 C C . TRP A 1 286 ? -11.773 10.242 9.742 1 88.19 286 TRP A C 1
ATOM 2304 O O . TRP A 1 286 ? -11.805 11.18 8.945 1 88.19 286 TRP A O 1
ATOM 2314 N N . HIS A 1 287 ? -11.414 9.031 9.312 1 92.56 287 HIS A N 1
ATOM 2315 C CA . HIS A 1 287 ? -10.906 8.766 7.9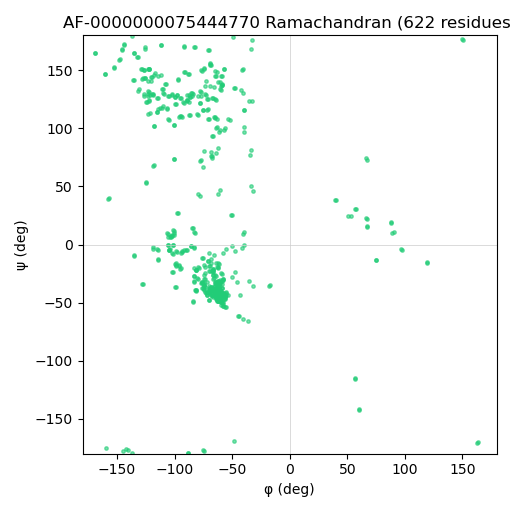69 1 92.56 287 HIS A CA 1
ATOM 2316 C C . HIS A 1 287 ? -11.945 9.102 6.906 1 92.56 287 HIS A C 1
ATOM 2318 O O . HIS A 1 287 ? -11.602 9.539 5.809 1 92.56 287 HIS A O 1
ATOM 2324 N N . GLU A 1 288 ? -13.195 8.945 7.246 1 93.06 288 GLU A N 1
ATOM 2325 C CA . GLU A 1 288 ? -14.266 9.258 6.305 1 93.06 288 GLU A CA 1
ATOM 2326 C C . GLU A 1 288 ? -14.352 10.766 6.051 1 93.06 288 GLU A C 1
ATOM 2328 O O . GLU A 1 288 ? -14.602 11.195 4.926 1 93.06 288 GLU A O 1
ATOM 2333 N N . TYR A 1 289 ? -14.109 11.438 7.105 1 93.81 289 TYR A N 1
ATOM 2334 C CA . TYR A 1 289 ? -14.18 12.891 6.977 1 93.81 289 TYR A CA 1
ATOM 2335 C C . TYR A 1 289 ? -12.945 13.43 6.27 1 93.81 289 TYR A C 1
ATOM 2337 O O . TYR A 1 289 ? -13.031 14.422 5.539 1 93.81 289 TYR A O 1
ATOM 2345 N N . VAL A 1 290 ? -11.828 12.781 6.457 1 96.12 290 VAL A N 1
ATOM 2346 C CA . VAL A 1 290 ? -10.656 13.141 5.676 1 96.12 290 VAL A CA 1
ATOM 2347 C C . VAL A 1 290 ? -10.984 13.062 4.184 1 96.12 290 VAL A C 1
ATOM 2349 O O . VAL A 1 290 ? -10.625 13.953 3.414 1 96.12 290 VAL A O 1
ATOM 2352 N N . GLY A 1 291 ? -11.719 12.031 3.791 1 95.75 291 GLY A N 1
ATOM 2353 C CA . GLY A 1 291 ? -12.102 11.852 2.4 1 95.75 291 GLY A CA 1
ATOM 2354 C C . GLY A 1 291 ? -13.062 12.914 1.907 1 95.75 291 GLY A C 1
ATOM 2355 O O . GLY A 1 291 ? -13.203 13.125 0.699 1 95.75 291 GLY A O 1
ATOM 2356 N N . GLN A 1 292 ? -13.766 13.547 2.775 1 96.5 292 GLN A N 1
ATOM 2357 C CA . GLN A 1 292 ? -14.648 14.648 2.42 1 96.5 292 GLN A CA 1
ATOM 2358 C C . GLN A 1 292 ? -13.883 15.961 2.326 1 96.5 292 GLN A C 1
ATOM 2360 O O . GLN A 1 292 ? -14.211 16.828 1.505 1 96.5 292 GLN A O 1
ATOM 2365 N N . VAL A 1 293 ? -12.859 16.109 3.107 1 97.88 293 VAL A N 1
ATOM 2366 C CA . VAL A 1 293 ? -12.086 17.344 3.215 1 97.88 293 VAL A CA 1
ATOM 2367 C C . VAL A 1 293 ? -11.07 17.422 2.076 1 97.88 293 VAL A C 1
ATOM 2369 O O . VAL A 1 293 ? -10.836 18.484 1.516 1 97.88 293 VAL A O 1
ATOM 2372 N N . LEU A 1 294 ? -10.477 16.281 1.764 1 98.06 294 LEU A N 1
ATOM 2373 C CA . LEU A 1 294 ? -9.391 16.219 0.792 1 98.06 294 LEU A CA 1
ATOM 2374 C C . LEU A 1 294 ? -9.742 15.273 -0.355 1 98.06 294 LEU A C 1
ATOM 2376 O O . LEU A 1 294 ? -10.539 14.352 -0.181 1 98.06 294 LEU A O 1
ATOM 2380 N N . ASP A 1 295 ? -9.141 15.602 -1.589 1 96.5 295 ASP A N 1
ATOM 2381 C CA . ASP A 1 295 ? -9.148 14.547 -2.598 1 96.5 295 ASP A CA 1
ATOM 2382 C C . ASP A 1 295 ? -8.422 13.297 -2.098 1 96.5 295 ASP A C 1
ATOM 2384 O O . ASP A 1 295 ? -7.426 13.406 -1.383 1 96.5 295 ASP A O 1
ATOM 2388 N N . GLU A 1 296 ? -8.922 12.148 -2.496 1 96.75 296 GLU A N 1
ATOM 2389 C CA . GLU A 1 296 ? -8.359 10.898 -1.979 1 96.75 296 GLU A CA 1
ATOM 2390 C C . GLU A 1 296 ? -7.211 10.414 -2.857 1 96.75 296 GLU A C 1
ATOM 2392 O O . GLU A 1 296 ? -7.359 10.297 -4.074 1 96.75 296 GLU A O 1
ATOM 2397 N N . TYR A 1 297 ? -6.07 10.195 -2.309 1 96.88 297 TYR A N 1
ATOM 2398 C CA . TYR A 1 297 ? -4.875 9.633 -2.924 1 96.88 297 TYR A CA 1
ATOM 2399 C C . TYR A 1 297 ? -4.473 8.328 -2.24 1 96.88 297 TYR A C 1
ATOM 2401 O O . TYR A 1 297 ? -3.385 8.234 -1.666 1 96.88 297 TYR A O 1
ATOM 2409 N N . ALA A 1 298 ? -5.328 7.336 -2.424 1 97.56 298 ALA A N 1
ATOM 2410 C CA . ALA A 1 298 ? -5.242 6.098 -1.649 1 97.56 298 ALA A CA 1
ATOM 2411 C C . ALA A 1 298 ? -3.936 5.363 -1.929 1 97.56 298 ALA A C 1
ATOM 2413 O O . ALA A 1 298 ? -3.293 4.855 -1.006 1 97.56 298 ALA A O 1
ATOM 2414 N N . ASN A 1 299 ? -3.545 5.258 -3.201 1 97.88 299 ASN A N 1
ATOM 2415 C CA . ASN A 1 299 ? -2.318 4.551 -3.549 1 97.88 299 ASN A CA 1
ATOM 2416 C C . ASN A 1 299 ? -1.09 5.219 -2.941 1 97.88 299 ASN A C 1
ATOM 2418 O O . ASN A 1 299 ? -0.253 4.555 -2.33 1 97.88 299 ASN A O 1
ATOM 2422 N N . GLU A 1 300 ? -1.02 6.566 -3.137 1 97.25 300 GLU A N 1
ATOM 2423 C CA . GLU A 1 300 ? 0.117 7.305 -2.596 1 97.25 300 GLU A CA 1
ATOM 2424 C C . GLU A 1 300 ? 0.183 7.18 -1.076 1 97.25 300 GLU A C 1
ATOM 2426 O O . GLU A 1 300 ? 1.262 6.988 -0.51 1 97.25 300 GLU A O 1
ATOM 2431 N N . TYR A 1 301 ? -0.987 7.227 -0.498 1 96.81 301 TYR A N 1
ATOM 2432 C CA . TYR A 1 301 ? -1.063 7.051 0.949 1 96.81 301 TYR A CA 1
ATOM 2433 C C . TYR A 1 301 ? -0.469 5.715 1.368 1 96.81 301 TYR A C 1
ATOM 2435 O O . TYR A 1 301 ? 0.387 5.656 2.254 1 96.81 301 TYR A O 1
ATOM 2443 N N . LEU A 1 302 ? -0.922 4.664 0.781 1 97.75 302 LEU A N 1
ATOM 2444 C CA . LEU A 1 302 ? -0.516 3.332 1.224 1 97.75 302 LEU A CA 1
ATOM 2445 C C . LEU A 1 302 ? 0.986 3.137 1.048 1 97.75 302 LEU A C 1
ATOM 2447 O O . LEU A 1 302 ? 1.642 2.537 1.903 1 97.75 302 LEU A O 1
ATOM 2451 N N . TRP A 1 303 ? 1.511 3.594 -0.036 1 98 303 TRP A N 1
ATOM 2452 C CA . TRP A 1 303 ? 2.938 3.426 -0.294 1 98 303 TRP A CA 1
ATOM 2453 C C . TRP A 1 303 ? 3.77 4.152 0.756 1 98 303 TRP A C 1
ATOM 2455 O O . TRP A 1 303 ? 4.695 3.574 1.332 1 98 303 TRP A O 1
ATOM 2465 N N . PHE A 1 304 ? 3.463 5.414 1.053 1 96.44 304 PHE A N 1
ATOM 2466 C CA . PHE A 1 304 ? 4.238 6.16 2.035 1 96.44 304 PHE A CA 1
ATOM 2467 C C . PHE A 1 304 ? 4.043 5.586 3.432 1 96.44 304 PHE A C 1
ATOM 2469 O O . PHE A 1 304 ? 4.977 5.566 4.238 1 96.44 304 PHE A O 1
ATOM 2476 N N . ALA A 1 305 ? 2.836 5.191 3.695 1 94.75 305 ALA A N 1
ATOM 2477 C CA . ALA A 1 305 ? 2.584 4.543 4.98 1 94.75 305 ALA A CA 1
ATOM 2478 C C . ALA A 1 305 ? 3.43 3.281 5.133 1 94.75 305 ALA A C 1
ATOM 2480 O O . ALA A 1 305 ? 3.967 3.014 6.207 1 94.75 305 ALA A O 1
ATOM 2481 N N . THR A 1 306 ? 3.543 2.502 4.09 1 95.38 306 THR A N 1
ATOM 2482 C CA . THR A 1 306 ? 4.332 1.274 4.102 1 95.38 306 THR A CA 1
ATOM 2483 C C . THR A 1 306 ? 5.812 1.584 4.312 1 95.38 306 THR A C 1
ATOM 2485 O O . THR A 1 306 ? 6.473 0.948 5.137 1 95.38 306 THR A O 1
ATOM 2488 N N . VAL A 1 307 ? 6.309 2.574 3.568 1 95.81 307 VAL A N 1
ATOM 2489 C CA . VAL A 1 307 ? 7.699 2.996 3.73 1 95.81 307 VAL A CA 1
ATOM 2490 C C . VAL A 1 307 ? 7.949 3.4 5.184 1 95.81 307 VAL A C 1
ATOM 2492 O O . VAL A 1 307 ? 8.922 2.961 5.797 1 95.81 307 VAL A O 1
ATOM 2495 N N . HIS A 1 308 ? 7.062 4.184 5.734 1 94.31 308 HIS A N 1
ATOM 2496 C CA . HIS A 1 308 ? 7.18 4.645 7.113 1 94.31 308 HIS A CA 1
ATOM 2497 C C . HIS A 1 308 ? 7.199 3.471 8.086 1 94.31 308 HIS A C 1
ATOM 2499 O O . HIS A 1 308 ? 8.039 3.42 8.992 1 94.31 308 HIS A O 1
ATOM 2505 N N . ARG A 1 309 ? 6.32 2.557 7.906 1 91.5 309 ARG A N 1
ATOM 2506 C CA . ARG A 1 309 ? 6.207 1.413 8.805 1 91.5 309 ARG A CA 1
ATOM 2507 C C . ARG A 1 309 ? 7.449 0.532 8.727 1 91.5 309 ARG A C 1
ATOM 2509 O O . ARG A 1 309 ? 7.938 0.043 9.742 1 91.5 309 ARG A O 1
ATOM 2516 N N . GLU A 1 310 ? 7.887 0.308 7.547 1 91.88 310 GLU A N 1
ATOM 2517 C CA . GLU A 1 310 ? 9.062 -0.539 7.359 1 91.88 310 GLU A CA 1
ATOM 2518 C C . GLU A 1 310 ? 10.305 0.098 7.977 1 91.88 310 GLU A C 1
ATOM 2520 O O . GLU A 1 310 ? 11.195 -0.606 8.445 1 91.88 310 GLU A O 1
ATOM 2525 N N . MET A 1 311 ? 10.344 1.381 7.957 1 91.5 311 MET A N 1
ATOM 2526 C CA . MET A 1 311 ? 11.484 2.092 8.523 1 91.5 311 MET A CA 1
ATOM 2527 C C . MET A 1 311 ? 11.445 2.057 10.047 1 91.5 311 MET A C 1
ATOM 2529 O O . MET A 1 311 ? 12.484 1.931 10.703 1 91.5 311 MET A O 1
ATOM 2533 N N . TRP A 1 312 ? 10.297 2.102 10.656 1 88.5 312 TRP A N 1
ATOM 2534 C CA . TRP A 1 312 ? 10.273 2.408 12.078 1 88.5 312 TRP A CA 1
ATOM 2535 C C . TRP A 1 312 ? 9.336 1.465 12.82 1 88.5 312 TRP A C 1
ATOM 2537 O O . TRP A 1 312 ? 9.258 1.495 14.055 1 88.5 312 TRP A O 1
ATOM 2547 N N . CYS A 1 313 ? 8.555 0.664 12.164 1 76.81 313 CYS A N 1
ATOM 2548 C CA . CYS A 1 313 ? 7.652 -0.254 12.852 1 76.81 313 CYS A CA 1
ATOM 2549 C C . CYS A 1 313 ? 8.102 -1.699 12.672 1 76.81 313 CYS A C 1
ATOM 2551 O O . CYS A 1 313 ? 8.742 -2.031 11.672 1 76.81 313 CYS A O 1
ATOM 2553 N N . MET B 1 1 ? -3.213 -46.875 4.418 1 29.53 1 MET B N 1
ATOM 2554 C CA . MET B 1 1 ? -2.201 -47.812 3.928 1 29.53 1 MET B CA 1
ATOM 2555 C C . MET B 1 1 ? -2.613 -48.406 2.584 1 29.53 1 MET B C 1
ATOM 2557 O O . MET B 1 1 ? -1.788 -48.531 1.68 1 29.53 1 MET B O 1
ATOM 2561 N N . GLU B 1 2 ? -3.908 -48.625 2.461 1 33.88 2 GLU B N 1
ATOM 2562 C CA . GLU B 1 2 ? -4.551 -49.219 1.294 1 33.88 2 GLU B CA 1
ATOM 2563 C C . GLU B 1 2 ? -4.617 -48.219 0.133 1 33.88 2 GLU B C 1
ATOM 2565 O O . GLU B 1 2 ? -4.402 -48.594 -1.021 1 33.88 2 GLU B O 1
ATOM 2570 N N . VAL B 1 3 ? -4.734 -47.156 0.39 1 36.53 3 VAL B N 1
ATOM 2571 C CA . VAL B 1 3 ? -4.996 -46.156 -0.638 1 36.53 3 VAL B CA 1
ATOM 2572 C C . VAL B 1 3 ? -3.695 -45.781 -1.346 1 36.53 3 VAL B C 1
ATOM 2574 O O . VAL B 1 3 ? -3.676 -45.625 -2.564 1 36.53 3 VAL B O 1
ATOM 2577 N N . THR B 1 4 ? -2.555 -45.875 -0.618 1 40.16 4 THR B N 1
ATOM 2578 C CA . THR B 1 4 ? -1.27 -45.5 -1.188 1 40.16 4 THR B CA 1
ATOM 2579 C C . THR B 1 4 ? -0.763 -46.562 -2.158 1 40.16 4 THR B C 1
ATOM 2581 O O . THR B 1 4 ? -0.254 -46.219 -3.232 1 40.16 4 THR B O 1
ATOM 2584 N N . LEU B 1 5 ? -0.999 -47.812 -1.82 1 38.91 5 LEU B N 1
ATOM 2585 C CA . LEU B 1 5 ? -0.499 -48.906 -2.664 1 38.91 5 LEU B CA 1
ATOM 2586 C C . LEU B 1 5 ? -1.281 -48.969 -3.971 1 38.91 5 LEU B C 1
ATOM 2588 O O . LEU B 1 5 ? -0.699 -49.188 -5.035 1 38.91 5 LEU B O 1
ATOM 2592 N N . LYS B 1 6 ? -2.518 -48.781 -3.865 1 40.34 6 LYS B N 1
ATOM 2593 C CA . LYS B 1 6 ? -3.307 -48.781 -5.094 1 40.34 6 LYS B CA 1
ATOM 2594 C C . LYS B 1 6 ? -2.932 -47.625 -5.992 1 40.34 6 LYS B C 1
ATOM 2596 O O . LYS B 1 6 ? -2.836 -47.781 -7.215 1 40.34 6 LYS B O 1
ATOM 2601 N N . ALA B 1 7 ? -2.717 -46.656 -5.332 1 42.16 7 ALA B N 1
ATOM 2602 C CA . ALA B 1 7 ? -2.262 -45.531 -6.109 1 42.16 7 ALA B CA 1
ATOM 2603 C C . ALA B 1 7 ? -0.875 -45.781 -6.699 1 42.16 7 ALA B C 1
ATOM 2605 O O . ALA B 1 7 ? -0.617 -45.438 -7.859 1 42.16 7 ALA B O 1
ATOM 2606 N N . LEU B 1 8 ? -0.056 -46.438 -5.832 1 43.88 8 LEU B N 1
ATOM 2607 C CA . LEU B 1 8 ? 1.268 -46.812 -6.328 1 43.88 8 LEU B CA 1
ATOM 2608 C C . LEU B 1 8 ? 1.173 -47.938 -7.367 1 43.88 8 LEU B C 1
ATOM 2610 O O . LEU B 1 8 ? 1.851 -47.875 -8.398 1 43.88 8 LEU B O 1
ATOM 2614 N N . ALA B 1 9 ? 0.429 -48.906 -7.016 1 42.91 9 ALA B N 1
ATOM 2615 C CA . ALA B 1 9 ? 0.2 -49.969 -8 1 42.91 9 ALA B CA 1
ATOM 2616 C C . ALA B 1 9 ? -0.395 -49.375 -9.289 1 42.91 9 ALA B C 1
ATOM 2618 O O . ALA B 1 9 ? 0.015 -49.75 -10.391 1 42.91 9 ALA B O 1
ATOM 2619 N N . LEU B 1 10 ? -1.275 -48.562 -9.031 1 44.75 10 LEU B N 1
ATOM 2620 C CA . LEU B 1 10 ? -1.82 -47.875 -10.195 1 44.75 10 LEU B CA 1
ATOM 2621 C C . LEU B 1 10 ? -0.754 -47 -10.867 1 44.75 10 LEU B C 1
ATOM 2623 O O . LEU B 1 10 ? -0.645 -47 -12.094 1 44.75 10 LEU B O 1
ATOM 2627 N N . GLY B 1 11 ? 0 -46.344 -10.039 1 45.09 11 GLY B N 1
ATOM 2628 C CA . GLY B 1 11 ? 1.116 -45.594 -10.609 1 45.09 11 GLY B CA 1
ATOM 2629 C C . GLY B 1 11 ? 2.131 -46.469 -11.305 1 45.09 11 GLY B C 1
ATOM 2630 O O . GLY B 1 11 ? 2.572 -46.188 -12.414 1 45.09 11 GLY B O 1
ATOM 2631 N N . LEU B 1 12 ? 2.473 -47.5 -10.586 1 45.47 12 LEU B N 1
ATOM 2632 C CA . LEU B 1 12 ? 3.404 -48.469 -11.164 1 45.47 12 LEU B CA 1
ATOM 2633 C C . LEU B 1 12 ? 2.781 -49.156 -12.359 1 45.47 12 LEU B C 1
ATOM 2635 O O . LEU B 1 12 ? 3.451 -49.406 -13.367 1 45.47 12 LEU B O 1
ATOM 2639 N N . PHE B 1 13 ? 1.538 -49.531 -12.172 1 42.72 13 PHE B N 1
ATOM 2640 C CA . PHE B 1 13 ? 0.826 -50.156 -13.297 1 42.72 13 PHE B CA 1
ATOM 2641 C C . PHE B 1 13 ? 0.743 -49.188 -14.469 1 42.72 13 PHE B C 1
ATOM 2643 O O . PHE B 1 13 ? 1 -49.562 -15.617 1 42.72 13 PHE B O 1
ATOM 2650 N N . LEU B 1 14 ? 0.392 -48.031 -14.086 1 43.97 14 LEU B N 1
ATOM 2651 C CA . LEU B 1 14 ? 0.279 -47.031 -15.141 1 43.97 14 LEU B CA 1
ATOM 2652 C C . LEU B 1 14 ? 1.652 -46.688 -15.703 1 43.97 14 LEU B C 1
ATOM 2654 O O . LEU B 1 14 ? 1.803 -46.5 -16.922 1 43.97 14 LEU B O 1
ATOM 2658 N N . ALA B 1 15 ? 2.584 -46.625 -14.805 1 42.84 15 ALA B N 1
ATOM 2659 C CA . ALA B 1 15 ? 3.949 -46.438 -15.281 1 42.84 15 ALA B CA 1
ATOM 2660 C C . ALA B 1 15 ? 4.391 -47.594 -16.172 1 42.84 15 ALA B C 1
ATOM 2662 O O . ALA B 1 15 ? 5.039 -47.375 -17.203 1 42.84 15 ALA B O 1
ATOM 2663 N N . GLN B 1 16 ? 4.18 -48.688 -15.805 1 40.97 16 GLN B N 1
ATOM 2664 C CA . GLN B 1 16 ? 4.492 -49.844 -16.609 1 40.97 16 GLN B CA 1
ATOM 2665 C C . GLN B 1 16 ? 3.688 -49.844 -17.906 1 40.97 16 GLN B C 1
ATOM 2667 O O . GLN B 1 16 ? 4.207 -50.219 -18.969 1 40.97 16 GLN B O 1
ATOM 2672 N N . ALA B 1 17 ? 2.484 -49.438 -17.859 1 40.06 17 ALA B N 1
ATOM 2673 C CA . ALA B 1 17 ? 1.654 -49.406 -19.062 1 40.06 17 ALA B CA 1
ATOM 2674 C C . ALA B 1 17 ? 2.119 -48.312 -20.031 1 40.06 17 ALA B C 1
ATOM 2676 O O . ALA B 1 17 ? 2.092 -48.5 -21.25 1 40.06 17 ALA B O 1
ATOM 2677 N N . ILE B 1 18 ? 2.459 -47.156 -19.594 1 40.91 18 ILE B N 1
ATOM 2678 C CA . ILE B 1 18 ? 2.916 -46.094 -20.469 1 40.91 18 ILE B CA 1
ATOM 2679 C C . ILE B 1 18 ? 4.297 -46.438 -21.031 1 40.91 18 ILE B C 1
ATOM 2681 O O . ILE B 1 18 ? 4.609 -46.094 -22.172 1 40.91 18 ILE B O 1
ATOM 2685 N N . GLY B 1 19 ? 5.145 -46.938 -20.375 1 37.5 19 GLY B N 1
ATOM 2686 C CA . GLY B 1 19 ? 6.434 -47.312 -20.938 1 37.5 19 GLY B CA 1
ATOM 2687 C C . GLY B 1 19 ? 6.332 -48.344 -22.047 1 37.5 19 GLY B C 1
ATOM 2688 O O . GLY B 1 19 ? 7.336 -48.688 -22.656 1 37.5 19 GLY B O 1
ATOM 2689 N N . SER B 1 20 ? 5.219 -49.062 -22.188 1 33.97 20 SER B N 1
ATOM 2690 C CA . SER B 1 20 ? 5.211 -49.938 -23.344 1 33.97 20 SER B CA 1
ATOM 2691 C C . SER B 1 20 ? 5.098 -49.156 -24.641 1 33.97 20 SER B C 1
ATOM 2693 O O . SER B 1 20 ? 4.34 -48.188 -24.719 1 33.97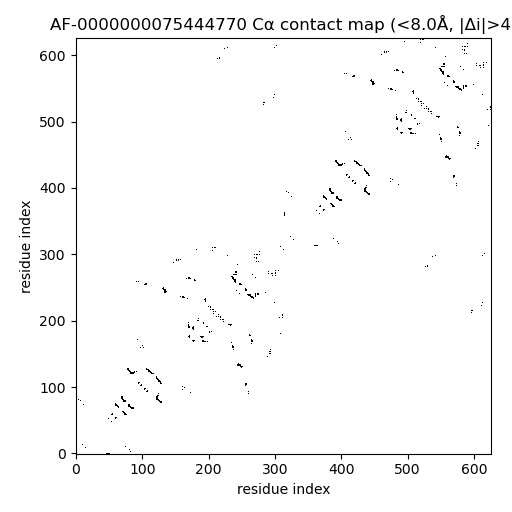 20 SER B O 1
ATOM 2695 N N . LYS B 1 21 ? 6.137 -48.969 -25.578 1 36.88 21 LYS B N 1
ATOM 2696 C CA . LYS B 1 21 ? 6.383 -48.344 -26.875 1 36.88 21 LYS B CA 1
ATOM 2697 C C . LYS B 1 21 ? 5.141 -48.375 -27.75 1 36.88 21 LYS B C 1
ATOM 2699 O O . LYS B 1 21 ? 5.152 -47.875 -28.875 1 36.88 21 LYS B O 1
ATOM 2704 N N . ASP B 1 22 ? 4.246 -49.438 -27.734 1 30.48 22 ASP B N 1
ATOM 2705 C CA . ASP B 1 22 ? 3.295 -49.406 -28.844 1 30.48 22 ASP B CA 1
ATOM 2706 C C . ASP B 1 22 ? 2.334 -48.219 -28.719 1 30.48 22 ASP B C 1
ATOM 2708 O O . ASP B 1 22 ? 1.444 -48.219 -27.859 1 30.48 22 ASP B O 1
ATOM 2712 N N . HIS B 1 23 ? 2.736 -46.969 -29.016 1 30.66 23 HIS B N 1
ATOM 2713 C CA . HIS B 1 23 ? 2.098 -45.656 -29.141 1 30.66 23 HIS B CA 1
ATOM 2714 C C . HIS B 1 23 ? 0.834 -45.75 -29.984 1 30.66 23 HIS B C 1
ATOM 2716 O O . HIS B 1 23 ? 0.316 -44.719 -30.438 1 30.66 23 HIS B O 1
ATOM 2722 N N . SER B 1 24 ? 0.423 -46.906 -30.641 1 26.19 24 SER B N 1
ATOM 2723 C CA . SER B 1 24 ? -0.741 -46.719 -31.5 1 26.19 24 SER B CA 1
ATOM 2724 C C . SER B 1 24 ? -1.844 -45.969 -30.781 1 26.19 24 SER B C 1
ATOM 2726 O O . SER B 1 24 ? -1.784 -45.781 -29.562 1 26.19 24 SER B O 1
ATOM 2728 N N . SER B 1 25 ? -3.244 -45.906 -31.453 1 26.31 25 SER B N 1
ATOM 2729 C CA . SER B 1 25 ? -4.504 -45.188 -31.375 1 26.31 25 SER B CA 1
ATOM 2730 C C . SER B 1 25 ? -5.141 -45.312 -30 1 26.31 25 SER B C 1
ATOM 2732 O O . SER B 1 25 ? -6.309 -44.938 -29.812 1 26.31 25 SER B O 1
ATOM 2734 N N . HIS B 1 26 ? -4.609 -46.125 -29.141 1 25.02 26 HIS B N 1
ATOM 2735 C CA . HIS B 1 26 ? -5.527 -46.438 -28.047 1 25.02 26 HIS B CA 1
ATOM 2736 C C . HIS B 1 26 ? -5.887 -45.156 -27.266 1 25.02 26 HIS B C 1
ATOM 2738 O O . HIS B 1 26 ? -5.004 -44.406 -26.875 1 25.02 26 HIS B O 1
ATOM 2744 N N . ASN B 1 27 ? -7.109 -44.625 -27.719 1 25.61 27 ASN B N 1
ATOM 2745 C CA . ASN B 1 27 ? -7.898 -43.625 -27 1 25.61 27 ASN B CA 1
ATOM 2746 C C . ASN B 1 27 ? -7.793 -43.812 -25.484 1 25.61 27 ASN B C 1
ATOM 2748 O O . ASN B 1 27 ? -8.133 -44.875 -24.969 1 25.61 27 ASN B O 1
ATOM 2752 N N . CYS B 1 28 ? -6.805 -43.438 -25 1 27.34 28 CYS B N 1
ATOM 2753 C CA . CYS B 1 28 ? -6.418 -43.469 -23.594 1 27.34 28 CYS B CA 1
ATOM 2754 C C . CYS B 1 28 ? -7.602 -43.125 -22.703 1 27.34 28 CYS B C 1
ATOM 2756 O O . CYS B 1 28 ? -7.422 -42.625 -21.594 1 27.34 28 CYS B O 1
ATOM 2758 N N . CYS B 1 29 ? -8.859 -43.094 -23.422 1 27.02 29 CYS B N 1
ATOM 2759 C CA . CYS B 1 29 ? -9.961 -43.062 -22.453 1 27.02 29 CYS B CA 1
ATOM 2760 C C . CYS B 1 29 ? -9.977 -44.312 -21.594 1 27.02 29 CYS B C 1
ATOM 2762 O O . CYS B 1 29 ? -10.023 -45.406 -22.109 1 27.02 29 CYS B O 1
ATOM 2764 N N . LEU B 1 30 ? -9.32 -44.5 -20.625 1 27.81 30 LEU B N 1
ATOM 2765 C CA . LEU B 1 30 ? -9.414 -45.562 -19.656 1 27.81 30 LEU B CA 1
ATOM 2766 C C . LEU B 1 30 ? -10.867 -46.031 -19.484 1 27.81 30 LEU B C 1
ATOM 2768 O O . LEU B 1 30 ? -11.617 -45.406 -18.734 1 27.81 30 LEU B O 1
ATOM 2772 N N . ASN B 1 31 ? -11.617 -46.25 -20.516 1 26.34 31 ASN B N 1
ATOM 2773 C CA . ASN B 1 31 ? -12.797 -47.094 -20.281 1 26.34 31 ASN B CA 1
ATOM 2774 C C . ASN B 1 31 ? -12.438 -48.406 -19.594 1 26.34 31 ASN B C 1
ATOM 2776 O O . ASN B 1 31 ? -11.508 -49.094 -20.016 1 26.34 31 ASN B O 1
ATOM 2780 N N . THR B 1 32 ? -12.727 -48.656 -18.328 1 27.48 32 THR B N 1
ATOM 2781 C CA . THR B 1 32 ? -12.719 -49.938 -17.672 1 27.48 32 THR B CA 1
ATOM 2782 C C . THR B 1 32 ? -13.281 -51.031 -18.594 1 27.48 32 THR B C 1
ATOM 2784 O O . THR B 1 32 ? -14.352 -50.844 -19.172 1 27.48 32 THR B O 1
ATOM 2787 N N . PRO B 1 33 ? -12.523 -51.781 -19.281 1 27.45 33 PRO B N 1
ATOM 2788 C CA . PRO B 1 33 ? -13.25 -52.875 -19.922 1 27.45 33 PRO B CA 1
ATOM 2789 C C . PRO B 1 33 ? -14.32 -53.5 -19.016 1 27.45 33 PRO B C 1
ATOM 2791 O O . PRO B 1 33 ? -14.195 -53.438 -17.781 1 27.45 33 PRO B O 1
ATOM 2794 N N . GLU B 1 34 ? -15.57 -53.75 -19.297 1 28.33 34 GLU B N 1
ATOM 2795 C CA . GLU B 1 34 ? -16.672 -54.281 -18.5 1 28.33 34 GLU B CA 1
ATOM 2796 C C . GLU B 1 34 ? -16.172 -55.344 -17.531 1 28.33 34 GLU B C 1
ATOM 2798 O O . GLU B 1 34 ? -16.609 -55.375 -16.375 1 28.33 34 GLU B O 1
ATOM 2803 N N . GLY B 1 35 ? -15.633 -56.594 -17.906 1 27.89 35 GLY B N 1
ATOM 2804 C CA . GLY B 1 35 ? -15.367 -57.875 -17.266 1 27.89 35 GLY B CA 1
ATOM 2805 C C . GLY B 1 35 ? -14.078 -57.906 -16.469 1 27.89 35 GLY B C 1
ATOM 2806 O O . GLY B 1 35 ? -13.633 -58.969 -16.016 1 27.89 35 GLY B O 1
ATOM 2807 N N . TRP B 1 36 ? -13.273 -57.094 -16.766 1 27.11 36 TRP B N 1
ATOM 2808 C CA . TRP B 1 36 ? -12.016 -57.312 -16.062 1 27.11 36 TRP B CA 1
ATOM 2809 C C . TRP B 1 36 ? -12.18 -57.062 -14.562 1 27.11 36 TRP B C 1
ATOM 2811 O O . TRP B 1 36 ? -12.445 -55.938 -14.133 1 27.11 36 TRP B O 1
ATOM 2821 N N . ILE B 1 37 ? -12.891 -58.094 -13.82 1 27.86 37 ILE B N 1
ATOM 2822 C CA . ILE B 1 37 ? -12.961 -58.25 -12.375 1 27.86 37 ILE B CA 1
ATOM 2823 C C . ILE B 1 37 ? -11.57 -58.531 -11.805 1 27.86 37 ILE B C 1
ATOM 2825 O O . ILE B 1 37 ? -10.875 -59.438 -12.281 1 27.86 37 ILE B O 1
ATOM 2829 N N . PRO B 1 38 ? -10.953 -57.594 -11.109 1 29.53 38 PRO B N 1
ATOM 2830 C CA . PRO B 1 38 ? -9.727 -58.094 -10.484 1 29.53 38 PRO B CA 1
ATOM 2831 C C . PRO B 1 38 ? -9.859 -59.5 -9.93 1 29.53 38 PRO B C 1
ATOM 2833 O O . PRO B 1 38 ? -10.953 -59.906 -9.508 1 29.53 38 PRO B O 1
ATOM 2836 N N . ARG B 1 39 ? -9.133 -60.281 -10.5 1 27.02 39 ARG B N 1
ATOM 2837 C CA . ARG B 1 39 ? -9.211 -61.625 -9.93 1 27.02 39 ARG B CA 1
ATOM 2838 C C . ARG B 1 39 ? -9.289 -61.562 -8.406 1 27.02 39 ARG B C 1
ATOM 2840 O O . ARG B 1 39 ? -8.836 -60.594 -7.797 1 27.02 39 ARG B O 1
ATOM 2847 N N . ASN B 1 40 ? -9.93 -62.531 -7.633 1 27.69 40 ASN B N 1
ATOM 2848 C CA . ASN B 1 40 ? -10.297 -62.75 -6.234 1 27.69 40 ASN B CA 1
ATOM 2849 C C . ASN B 1 40 ? -9.148 -62.375 -5.297 1 27.69 40 ASN B C 1
ATOM 2851 O O . ASN B 1 40 ? -9.367 -61.875 -4.199 1 27.69 40 ASN B O 1
ATOM 2855 N N . GLY B 1 41 ? -7.949 -63.125 -5.453 1 26.41 41 GLY B N 1
ATOM 2856 C CA . GLY B 1 41 ? -6.879 -63.094 -4.465 1 26.41 41 GLY B CA 1
ATOM 2857 C C . GLY B 1 41 ? -6.227 -61.75 -4.328 1 26.41 41 GLY B C 1
ATOM 2858 O O . GLY B 1 41 ? -5.477 -61.5 -3.379 1 26.41 41 GLY B O 1
ATOM 2859 N N . TRP B 1 42 ? -5.996 -61.188 -5.371 1 25.64 42 TRP B N 1
ATOM 2860 C CA . TRP B 1 42 ? -5.219 -59.938 -5.355 1 25.64 42 TRP B CA 1
ATOM 2861 C C . TRP B 1 42 ? -6.012 -58.812 -4.707 1 25.64 42 TRP B C 1
ATOM 2863 O O . TRP B 1 42 ? -5.543 -57.656 -4.656 1 25.64 42 TRP B O 1
ATOM 2873 N N . THR B 1 43 ? -7.246 -58.875 -4.527 1 27.38 43 THR B N 1
ATOM 2874 C CA . THR B 1 43 ? -8.195 -57.969 -3.908 1 27.38 43 THR B CA 1
ATOM 2875 C C . THR B 1 43 ? -7.82 -57.688 -2.455 1 27.38 43 THR B C 1
ATOM 2877 O O . THR B 1 43 ? -8.039 -56.594 -1.944 1 27.38 43 THR B O 1
ATOM 2880 N N . GLN B 1 44 ? -7.555 -58.781 -1.688 1 24.94 44 GLN B N 1
ATOM 2881 C CA . GLN B 1 44 ? -7.344 -58.812 -0.244 1 24.94 44 GLN B CA 1
ATOM 2882 C C . GLN B 1 44 ? -5.969 -58.25 0.129 1 24.94 44 GLN B C 1
ATOM 2884 O O . GLN B 1 44 ? -5.633 -58.156 1.312 1 24.94 44 GLN B O 1
ATOM 2889 N N . ALA B 1 45 ? -5 -58.531 -0.73 1 25.28 45 ALA B N 1
ATOM 2890 C CA . ALA B 1 45 ? -3.688 -58.094 -0.275 1 25.28 45 ALA B CA 1
ATOM 2891 C C . ALA B 1 45 ? -3.65 -56.562 -0.116 1 25.28 45 ALA B C 1
ATOM 2893 O O . ALA B 1 45 ? -3.457 -55.844 -1.093 1 25.28 45 ALA B O 1
ATOM 2894 N N . GLY B 1 46 ? -4.578 -55.875 0.424 1 25.34 46 GLY B N 1
ATOM 2895 C CA . GLY B 1 46 ? -5.051 -54.594 0.964 1 25.34 46 GLY B CA 1
ATOM 2896 C C . GLY B 1 46 ? -3.955 -53.781 1.618 1 25.34 46 GLY B C 1
ATOM 2897 O O . GLY B 1 46 ? -2.869 -54.281 1.896 1 25.34 46 GLY B O 1
ATOM 2898 N N . CYS B 1 47 ? -4.387 -52.531 2.053 1 27.27 47 CYS B N 1
ATOM 2899 C CA . CYS B 1 47 ? -3.873 -51.375 2.803 1 27.27 47 CYS B CA 1
ATOM 2900 C C . CYS B 1 47 ? -3.062 -51.844 4.008 1 27.27 47 CYS B C 1
ATOM 2902 O O . CYS B 1 47 ? -2.719 -51.031 4.875 1 27.27 47 CYS B O 1
ATOM 2904 N N . ALA B 1 48 ? -2.971 -53.031 4.258 1 25.06 48 ALA B N 1
ATOM 2905 C CA . ALA B 1 48 ? -2.258 -53.375 5.484 1 25.06 48 ALA B CA 1
ATOM 2906 C C . ALA B 1 48 ? -0.765 -53.094 5.352 1 25.06 48 ALA B C 1
ATOM 2908 O O . ALA B 1 48 ? 0.041 -53.594 6.141 1 25.06 48 ALA B O 1
ATOM 2909 N N . MET B 1 49 ? -0.337 -52.75 4.148 1 26.88 49 MET B N 1
ATOM 2910 C CA . MET B 1 49 ? 1.089 -52.5 4.367 1 26.88 49 MET B CA 1
ATOM 2911 C C . MET B 1 49 ? 1.312 -51.344 5.312 1 26.88 49 MET B C 1
ATOM 2913 O O . MET B 1 49 ? 0.728 -50.25 5.129 1 26.88 49 MET B O 1
ATOM 2917 N N . ARG B 1 50 ? 1.615 -51.375 6.547 1 26.3 50 ARG B N 1
ATOM 2918 C CA . ARG B 1 50 ? 2.018 -50.5 7.641 1 26.3 50 ARG B CA 1
ATOM 2919 C C . ARG B 1 50 ? 2.926 -49.375 7.137 1 26.3 50 ARG B C 1
ATOM 2921 O O . ARG B 1 50 ? 3.723 -49.594 6.219 1 26.3 50 ARG B O 1
ATOM 2928 N N . TRP B 1 51 ? 2.648 -48 7.332 1 29.2 51 TRP B N 1
ATOM 2929 C CA . TRP B 1 51 ? 3.357 -46.75 7.227 1 29.2 51 TRP B CA 1
ATOM 2930 C C . TRP B 1 51 ? 4.867 -46.938 7.215 1 29.2 51 TRP B C 1
ATOM 2932 O O . TRP B 1 51 ? 5.598 -46.219 6.543 1 29.2 51 TRP B O 1
ATOM 2942 N N . GLY B 1 52 ? 5.383 -47.875 7.93 1 28.69 52 GLY B N 1
ATOM 2943 C CA . GLY B 1 52 ? 6.805 -48 8.188 1 28.69 52 GLY B CA 1
ATOM 2944 C C . GLY B 1 52 ? 7.602 -48.406 6.961 1 28.69 52 GLY B C 1
ATOM 2945 O O . GLY B 1 52 ? 8.797 -48.125 6.875 1 28.69 52 GLY B O 1
ATOM 2946 N N . SER B 1 53 ? 7.059 -49.312 6.012 1 28.02 53 SER B N 1
ATOM 2947 C CA . SER B 1 53 ? 8.023 -49.969 5.129 1 28.02 53 SER B CA 1
ATOM 2948 C C . SER B 1 53 ? 7.977 -49.375 3.725 1 28.02 53 SER B C 1
ATOM 2950 O O . SER B 1 53 ? 8.398 -50 2.76 1 28.02 53 SER B O 1
ATOM 2952 N N . VAL B 1 54 ? 7.047 -48.406 3.367 1 33 54 VAL B N 1
ATOM 2953 C CA . VAL B 1 54 ? 7.125 -47.812 2.037 1 33 54 VAL B CA 1
ATOM 2954 C C . VAL B 1 54 ? 8.555 -47.344 1.767 1 33 54 VAL B C 1
ATOM 2956 O O . VAL B 1 54 ? 8.898 -47.031 0.632 1 33 54 VAL B O 1
ATOM 2959 N N . ALA B 1 55 ? 9.211 -47.031 2.814 1 33.88 55 ALA B N 1
ATOM 2960 C CA . ALA B 1 55 ? 10.594 -46.594 2.633 1 33.88 55 ALA B CA 1
ATOM 2961 C C . ALA B 1 55 ? 11.344 -47.5 1.686 1 33.88 55 ALA B C 1
ATOM 2963 O O . ALA B 1 55 ? 12.398 -47.156 1.166 1 33.88 55 ALA B O 1
ATOM 2964 N N . THR B 1 56 ? 10.93 -48.812 1.738 1 34 56 THR B N 1
ATOM 2965 C CA . THR B 1 56 ? 12 -49.75 1.417 1 34 56 THR B CA 1
ATOM 2966 C C . THR B 1 56 ? 11.977 -50.125 -0.065 1 34 56 THR B C 1
ATOM 2968 O O . THR B 1 56 ? 12.609 -51.094 -0.482 1 34 56 THR B O 1
ATOM 2971 N N . PHE B 1 57 ? 10.805 -49.594 -0.766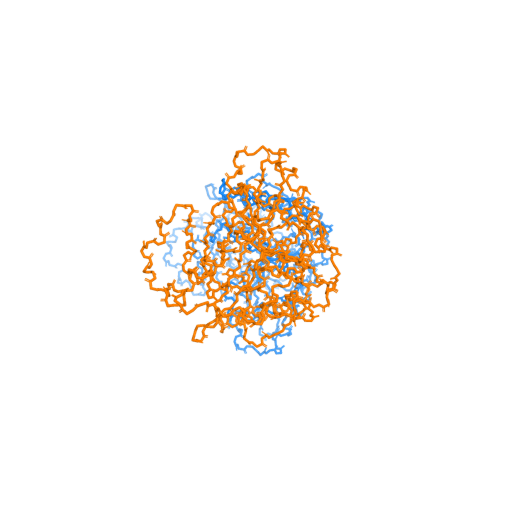 1 33.06 57 PHE B N 1
ATOM 2972 C CA . PHE B 1 57 ? 11.086 -50.094 -2.105 1 33.06 57 PHE B CA 1
ATOM 2973 C C . PHE B 1 57 ? 12.203 -49.312 -2.762 1 33.06 57 PHE B C 1
ATOM 2975 O O . PHE B 1 57 ? 12.289 -48.094 -2.562 1 33.06 57 PHE B O 1
ATOM 2982 N N . ASP B 1 58 ? 13.016 -49.781 -3.332 1 40.12 58 ASP B N 1
ATOM 2983 C CA . ASP B 1 58 ? 14.125 -49.219 -4.105 1 40.12 58 ASP B CA 1
ATOM 2984 C C . ASP B 1 58 ? 13.609 -48.281 -5.195 1 40.12 58 ASP B C 1
ATOM 2986 O O . ASP B 1 58 ? 12.75 -48.688 -5.996 1 40.12 58 ASP B O 1
ATOM 2990 N N . GLY B 1 59 ? 13.625 -46.969 -5.02 1 44.44 59 GLY B N 1
ATOM 2991 C CA . GLY B 1 59 ? 13.336 -46 -6.051 1 44.44 59 GLY B CA 1
ATOM 2992 C C . GLY B 1 59 ? 12.141 -45.125 -5.719 1 44.44 59 GLY B C 1
ATOM 2993 O O . GLY B 1 59 ? 11.695 -44.344 -6.555 1 44.44 59 GLY B O 1
ATOM 2994 N N . VAL B 1 60 ? 11.32 -45.531 -4.711 1 41.53 60 VAL B N 1
ATOM 2995 C CA . VAL B 1 60 ? 10.188 -44.719 -4.32 1 41.53 60 VAL B CA 1
ATOM 2996 C C . VAL B 1 60 ? 10.57 -43.844 -3.127 1 41.53 60 VAL B C 1
ATOM 2998 O O . VAL B 1 60 ? 11.086 -44.344 -2.123 1 41.53 60 VAL B O 1
ATOM 3001 N N . LYS B 1 61 ? 10.688 -42.5 -3.352 1 49.88 61 LYS B N 1
ATOM 3002 C CA . LYS B 1 61 ? 10.906 -41.562 -2.25 1 49.88 61 LYS B CA 1
ATOM 3003 C C . LYS B 1 61 ? 9.641 -40.781 -1.928 1 49.88 61 LYS B C 1
ATOM 3005 O O . LYS B 1 61 ? 9.039 -40.156 -2.814 1 49.88 61 LYS B O 1
ATOM 3010 N N . CYS B 1 62 ? 9.047 -41.125 -0.811 1 45.09 62 CYS B N 1
ATOM 3011 C CA . CYS B 1 62 ? 7.863 -40.406 -0.339 1 45.09 62 CYS B CA 1
ATOM 3012 C C . CYS B 1 62 ? 8.242 -39.094 0.34 1 45.09 62 CYS B C 1
ATOM 3014 O O . CYS B 1 62 ? 9.133 -39.062 1.193 1 45.09 62 CYS B O 1
ATOM 3016 N N . ILE B 1 63 ? 7.879 -37.969 -0.315 1 49.12 63 ILE B N 1
ATOM 3017 C CA . ILE B 1 63 ? 8.039 -36.688 0.33 1 49.12 63 ILE B CA 1
ATOM 3018 C C . ILE B 1 63 ? 6.703 -36.219 0.894 1 49.12 63 ILE B C 1
ATOM 3020 O O . ILE B 1 63 ? 5.719 -36.094 0.158 1 49.12 63 ILE B O 1
ATOM 3024 N N . GLN B 1 64 ? 6.516 -36.344 2.271 1 45.62 64 GLN B N 1
ATOM 3025 C CA . GLN B 1 64 ? 5.328 -35.812 2.914 1 45.62 64 GLN B CA 1
ATOM 3026 C C . GLN B 1 64 ? 5.414 -34.281 3.033 1 45.62 64 GLN B C 1
ATOM 3028 O O . GLN B 1 64 ? 6.469 -33.75 3.371 1 45.62 64 GLN B O 1
ATOM 3033 N N . LYS B 1 65 ? 4.406 -33.656 2.271 1 51.44 65 LYS B N 1
ATOM 3034 C CA . LYS B 1 65 ? 4.316 -32.219 2.568 1 51.44 65 LYS B CA 1
ATOM 3035 C C . LYS B 1 65 ? 3.861 -31.984 4.004 1 51.44 65 LYS B C 1
ATOM 3037 O O . LYS B 1 65 ? 2.867 -32.562 4.449 1 51.44 65 LYS B O 1
ATOM 3042 N N . PRO B 1 66 ? 4.641 -31.5 4.961 1 47.75 66 PRO B N 1
ATOM 3043 C CA . PRO B 1 66 ? 4.23 -31.312 6.355 1 47.75 66 PRO B CA 1
ATOM 3044 C C . PRO B 1 66 ? 2.887 -30.594 6.48 1 47.75 66 PRO B C 1
ATOM 3046 O O . PRO B 1 66 ? 2.684 -29.547 5.875 1 47.75 66 PRO B O 1
ATOM 3049 N N . GLY B 1 67 ? 2.045 -31.188 7.383 1 50.09 67 GLY B N 1
ATOM 3050 C CA . GLY B 1 67 ? 0.826 -30.578 7.891 1 50.09 67 GLY B CA 1
ATOM 3051 C C . GLY B 1 67 ? -0.31 -30.594 6.883 1 50.09 67 GLY B C 1
ATOM 3052 O O . GLY B 1 67 ? -1.449 -30.266 7.223 1 50.09 67 GLY B O 1
ATOM 3053 N N . ASN B 1 68 ? 0.072 -30.891 5.672 1 61.94 68 ASN B N 1
ATOM 3054 C CA . ASN B 1 68 ? -0.995 -30.781 4.684 1 61.94 68 ASN B CA 1
ATOM 3055 C C . ASN B 1 68 ? -1.427 -32.156 4.188 1 61.94 68 ASN B C 1
ATOM 3057 O O . ASN B 1 68 ? -0.663 -33.125 4.27 1 61.94 68 ASN B O 1
ATOM 3061 N N . GLY B 1 69 ? -2.688 -32.5 4.164 1 71.69 69 GLY B N 1
ATOM 3062 C CA . GLY B 1 69 ? -3.348 -33.719 3.66 1 71.69 69 GLY B CA 1
ATOM 3063 C C . GLY B 1 69 ? -2.938 -34.062 2.244 1 71.69 69 GLY B C 1
ATOM 3064 O O . GLY B 1 69 ? -3.697 -34.719 1.514 1 71.69 69 GLY B O 1
ATOM 3065 N N . ALA B 1 70 ? -1.678 -33.594 1.822 1 76.56 70 ALA B N 1
ATOM 3066 C CA . ALA B 1 70 ? -1.155 -33.906 0.496 1 76.56 70 ALA B CA 1
ATOM 3067 C C . ALA B 1 70 ? 0.182 -34.625 0.594 1 76.56 70 ALA B C 1
ATOM 3069 O O . ALA B 1 70 ? 1.018 -34.281 1.438 1 76.56 70 ALA B O 1
ATOM 3070 N N . ASN B 1 71 ? 0.34 -35.719 -0.122 1 78.31 71 ASN B N 1
ATOM 3071 C CA . ASN B 1 71 ? 1.56 -36.5 -0.192 1 78.31 71 ASN B CA 1
ATOM 3072 C C . ASN B 1 71 ? 2.1 -36.594 -1.617 1 78.31 71 ASN B C 1
ATOM 3074 O O . ASN B 1 71 ? 1.327 -36.594 -2.578 1 78.31 71 ASN B O 1
ATOM 3078 N N . VAL B 1 72 ? 3.396 -36.594 -1.697 1 81.94 72 VAL B N 1
ATOM 3079 C CA . VAL B 1 72 ? 4.039 -36.688 -3.002 1 81.94 72 VAL B CA 1
ATOM 3080 C C . VAL B 1 72 ? 5.047 -37.844 -2.982 1 81.94 72 VAL B C 1
ATOM 3082 O O . VAL B 1 72 ? 5.863 -37.938 -2.064 1 81.94 72 VAL B O 1
ATOM 3085 N N . ILE B 1 73 ? 4.934 -38.719 -3.953 1 77.06 73 ILE B N 1
ATOM 3086 C CA . ILE B 1 73 ? 5.867 -39.844 -4.082 1 77.06 73 ILE B CA 1
ATOM 3087 C C . ILE B 1 73 ? 6.527 -39.812 -5.457 1 77.06 73 ILE B C 1
ATOM 3089 O O . ILE B 1 73 ? 5.852 -39.625 -6.473 1 77.06 73 ILE B O 1
ATOM 3093 N N . LYS B 1 74 ? 7.828 -39.875 -5.402 1 78.88 74 LYS B N 1
ATOM 3094 C CA . LYS B 1 74 ? 8.578 -40.031 -6.641 1 78.88 74 LYS B CA 1
ATOM 3095 C C . LYS B 1 74 ? 8.742 -41.5 -7.004 1 78.88 74 LYS B C 1
ATOM 3097 O O . LYS B 1 74 ? 9.133 -42.312 -6.168 1 78.88 74 LYS B O 1
ATOM 3102 N N . ILE B 1 75 ? 8.383 -41.781 -8.211 1 69.06 75 ILE B N 1
ATOM 3103 C CA . ILE B 1 75 ? 8.43 -43.188 -8.664 1 69.06 75 ILE B CA 1
ATOM 3104 C C . ILE B 1 75 ? 9.469 -43.312 -9.773 1 69.06 75 ILE B C 1
ATOM 3106 O O . ILE B 1 75 ? 9.273 -42.812 -10.883 1 69.06 75 ILE B O 1
ATOM 3110 N N . GLN B 1 76 ? 10.547 -44.031 -9.547 1 67.38 76 GLN B N 1
ATOM 3111 C CA . GLN B 1 76 ? 11.602 -44.438 -10.477 1 67.38 76 GLN B CA 1
ATOM 3112 C C . GLN B 1 76 ? 12.164 -43.219 -11.211 1 67.38 76 GLN B C 1
ATOM 3114 O O . GLN B 1 76 ? 12.523 -43.312 -12.383 1 67.38 76 GLN B O 1
ATOM 3119 N N . GLN B 1 77 ? 12.07 -42.094 -10.68 1 74.88 77 GLN B N 1
ATOM 3120 C CA . GLN B 1 77 ? 12.531 -40.844 -11.281 1 74.88 77 GLN B CA 1
ATOM 3121 C C . GLN B 1 77 ? 11.883 -40.625 -12.641 1 74.88 77 GLN B C 1
ATOM 3123 O O . GLN B 1 77 ? 12.531 -40.125 -13.578 1 74.88 77 GLN B O 1
ATOM 3128 N N . ARG B 1 78 ? 10.727 -41.094 -12.789 1 78.31 78 ARG B N 1
ATOM 3129 C CA . ARG B 1 78 ? 9.992 -40.938 -14.039 1 78.31 78 ARG B CA 1
ATOM 3130 C C . ARG B 1 78 ? 8.602 -40.375 -13.781 1 78.31 78 ARG B C 1
ATOM 3132 O O . ARG B 1 78 ? 8.062 -39.656 -14.625 1 78.31 78 ARG B O 1
ATOM 3139 N N . PHE B 1 79 ? 8.094 -40.812 -12.594 1 81.31 79 PHE B N 1
ATOM 3140 C CA . PHE B 1 79 ? 6.727 -40.406 -12.289 1 81.31 79 PHE B CA 1
ATOM 3141 C C . PHE B 1 79 ? 6.645 -39.781 -10.906 1 81.31 79 PHE B C 1
ATOM 3143 O O . PHE B 1 79 ? 7.477 -40.031 -10.039 1 81.31 79 PHE B O 1
ATOM 3150 N N . ILE B 1 80 ? 5.676 -38.875 -10.781 1 85.94 80 ILE B N 1
ATOM 3151 C CA . ILE B 1 80 ? 5.289 -38.312 -9.5 1 85.94 80 ILE B CA 1
ATOM 3152 C C . ILE B 1 80 ? 3.83 -38.656 -9.203 1 85.94 80 ILE B C 1
ATOM 3154 O O . ILE B 1 80 ? 2.971 -38.562 -10.078 1 85.94 80 ILE B O 1
ATOM 3158 N N . MET B 1 81 ? 3.604 -39.156 -8.055 1 83.44 81 MET B N 1
ATOM 3159 C CA . MET B 1 81 ? 2.23 -39.344 -7.582 1 83.44 81 MET B CA 1
ATOM 3160 C C . MET B 1 81 ? 1.934 -38.375 -6.43 1 83.44 81 MET B C 1
ATOM 3162 O O . MET B 1 81 ? 2.631 -38.375 -5.414 1 83.44 81 MET B O 1
ATOM 3166 N N . GLU B 1 82 ? 0.997 -37.531 -6.684 1 86.94 82 GLU B N 1
ATOM 3167 C CA . GLU B 1 82 ? 0.452 -36.688 -5.621 1 86.94 82 GLU B CA 1
ATOM 3168 C C . GLU B 1 82 ? -0.891 -37.219 -5.129 1 86.94 82 GLU B C 1
ATOM 3170 O O . GLU B 1 82 ? -1.75 -37.594 -5.934 1 86.94 82 GLU B O 1
ATOM 3175 N N . PHE B 1 83 ? -1.012 -37.375 -3.793 1 82.31 83 PHE B N 1
ATOM 3176 C CA . PHE B 1 83 ? -2.285 -37.906 -3.32 1 82.31 83 PHE B CA 1
ATOM 3177 C C . PHE B 1 83 ? -2.57 -37.438 -1.897 1 82.31 83 PHE B C 1
ATOM 3179 O O . PHE B 1 83 ? -1.653 -37.062 -1.166 1 82.31 83 PHE B O 1
ATOM 3186 N N . GLY B 1 84 ? -3.799 -37.375 -1.651 1 83.56 84 GLY B N 1
ATOM 3187 C CA . GLY B 1 84 ? -4.227 -37 -0.311 1 83.56 84 GLY B CA 1
ATOM 3188 C C . GLY B 1 84 ? -5.559 -36.281 -0.289 1 83.56 84 GLY B C 1
ATOM 3189 O O . GLY B 1 84 ? -6.152 -36.031 -1.339 1 83.56 84 GLY B O 1
ATOM 3190 N N . ARG B 1 85 ? -6.027 -36 0.9 1 85.94 85 ARG B N 1
ATOM 3191 C CA . ARG B 1 85 ? -7.328 -35.344 1.099 1 85.94 85 ARG B CA 1
ATOM 3192 C C . ARG B 1 85 ? -7.305 -33.906 0.627 1 85.94 85 ARG B C 1
ATOM 3194 O O . ARG B 1 85 ? -8.336 -33.375 0.236 1 85.94 85 ARG B O 1
ATOM 3201 N N . ASP B 1 86 ? -6.133 -33.312 0.554 1 87.06 86 ASP B N 1
ATOM 3202 C CA . ASP B 1 86 ? -6.027 -31.922 0.192 1 87.06 86 ASP B CA 1
ATOM 3203 C C . ASP B 1 86 ? -5.605 -31.75 -1.267 1 87.06 86 ASP B C 1
ATOM 3205 O O . ASP B 1 86 ? -5.395 -30.625 -1.736 1 87.06 86 ASP B O 1
ATOM 3209 N N . VAL B 1 87 ? -5.422 -32.906 -1.896 1 88 87 VAL B N 1
ATOM 3210 C CA . VAL B 1 87 ? -5.121 -32.875 -3.322 1 88 87 VAL B CA 1
ATOM 3211 C C . VAL B 1 87 ? -6.418 -32.812 -4.125 1 88 87 VAL B C 1
ATOM 3213 O O . VAL B 1 87 ? -7.359 -33.562 -3.865 1 88 87 VAL B O 1
ATOM 3216 N N . ARG B 1 88 ? -6.48 -31.844 -5.094 1 89.44 88 ARG B N 1
ATOM 3217 C CA . ARG B 1 88 ? -7.676 -31.656 -5.914 1 89.44 88 ARG B CA 1
ATOM 3218 C C . ARG B 1 88 ? -7.371 -31.922 -7.383 1 89.44 88 ARG B C 1
ATOM 3220 O O . ARG B 1 88 ? -6.297 -31.562 -7.875 1 89.44 88 A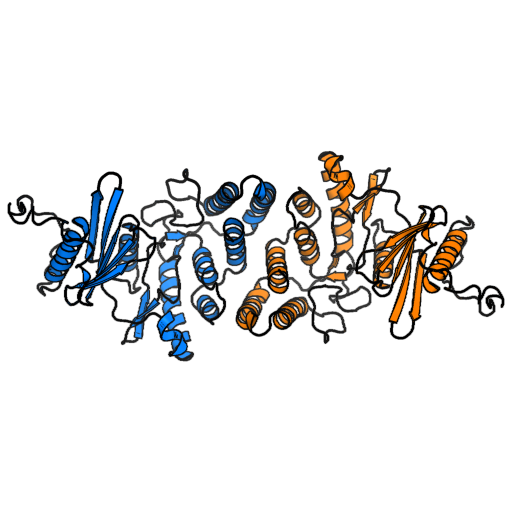RG B O 1
ATOM 3227 N N . PRO B 1 89 ? -8.359 -32.438 -8.102 1 92.38 89 PRO B N 1
ATOM 3228 C CA . PRO B 1 89 ? -8.156 -32.75 -9.516 1 92.38 89 PRO B CA 1
ATOM 3229 C C . PRO B 1 89 ? -7.867 -31.516 -10.359 1 92.38 89 PRO B C 1
ATOM 3231 O O . PRO B 1 89 ? -7.336 -31.625 -11.469 1 92.38 89 PRO B O 1
ATOM 3234 N N . ILE B 1 90 ? -8.156 -30.391 -9.82 1 94.25 90 ILE B N 1
ATOM 3235 C CA . ILE B 1 90 ? -8.07 -29.141 -10.57 1 94.25 90 ILE B CA 1
ATOM 3236 C C . ILE B 1 90 ? -6.625 -28.891 -11 1 94.25 90 ILE B C 1
ATOM 3238 O O . ILE B 1 90 ? -6.371 -28.328 -12.062 1 94.25 90 ILE B O 1
ATOM 3242 N N . GLU B 1 91 ? -5.691 -29.312 -10.203 1 94.62 91 GLU B N 1
ATOM 3243 C CA . GLU B 1 91 ? -4.289 -29.156 -10.578 1 94.62 91 GLU B CA 1
ATOM 3244 C C . GLU B 1 91 ? -3.996 -29.859 -11.906 1 94.62 91 GLU B C 1
ATOM 3246 O O . GLU B 1 91 ? -3.414 -29.25 -12.812 1 94.62 91 GLU B O 1
ATOM 3251 N N . ALA B 1 92 ? -4.406 -31.078 -12 1 94.31 92 ALA B N 1
ATOM 3252 C CA . ALA B 1 92 ? -4.215 -31.859 -13.227 1 94.31 92 ALA B CA 1
ATOM 3253 C C . ALA B 1 92 ? -5.004 -31.25 -14.383 1 94.31 92 ALA B C 1
ATOM 3255 O O . ALA B 1 92 ? -4.496 -31.141 -15.508 1 94.31 92 ALA B O 1
ATOM 3256 N N . ASN B 1 93 ? -6.246 -30.844 -14.109 1 95.69 93 ASN B N 1
ATOM 3257 C CA . ASN B 1 93 ? -7.086 -30.25 -15.133 1 95.69 93 ASN B CA 1
ATOM 3258 C C . ASN B 1 93 ? -6.461 -28.969 -15.695 1 95.69 93 ASN B C 1
ATOM 3260 O O . ASN B 1 93 ? -6.543 -28.719 -16.891 1 95.69 93 ASN B O 1
ATOM 3264 N N . ASN B 1 94 ? -5.879 -28.203 -14.852 1 96.94 94 ASN B N 1
ATOM 3265 C CA . ASN B 1 94 ? -5.195 -26.984 -15.289 1 96.94 94 ASN B CA 1
ATOM 3266 C C . ASN B 1 94 ? -4.035 -27.312 -16.219 1 96.94 94 ASN B C 1
ATOM 3268 O O . ASN B 1 94 ? -3.869 -26.656 -17.266 1 96.94 94 ASN B O 1
ATOM 3272 N N . MET B 1 95 ? -3.242 -28.297 -15.828 1 97.12 95 MET B N 1
ATOM 3273 C CA . MET B 1 95 ? -2.107 -28.688 -16.672 1 97.12 95 MET B CA 1
ATOM 3274 C C . MET B 1 95 ? -2.58 -29.203 -18.016 1 97.12 95 MET B C 1
ATOM 3276 O O . MET B 1 95 ? -2.002 -28.875 -19.047 1 97.12 95 MET B O 1
ATOM 3280 N N . LEU B 1 96 ? -3.625 -29.969 -18.031 1 96.31 96 LEU B N 1
ATOM 3281 C CA . LEU B 1 96 ? -4.195 -30.469 -19.281 1 96.31 96 LEU B CA 1
ATOM 3282 C C . LEU B 1 96 ? -4.699 -29.328 -20.141 1 96.31 96 LEU B C 1
ATOM 3284 O O . LEU B 1 96 ? -4.492 -29.328 -21.359 1 96.31 96 LEU B O 1
ATOM 3288 N N . TYR B 1 97 ? -5.336 -28.391 -19.547 1 96.94 97 TYR B N 1
ATOM 3289 C CA . TYR B 1 97 ? -5.863 -27.234 -20.25 1 96.94 97 TYR B CA 1
ATOM 3290 C C . TYR B 1 97 ? -4.742 -26.438 -20.906 1 96.94 97 TYR B C 1
ATOM 3292 O O . TYR B 1 97 ? -4.828 -26.078 -22.078 1 96.94 97 TYR B O 1
ATOM 3300 N N . VAL B 1 98 ? -3.701 -26.156 -20.156 1 98 98 VAL B N 1
ATOM 3301 C CA . VAL B 1 98 ? -2.574 -25.375 -20.641 1 98 98 VAL B CA 1
ATOM 3302 C C . VAL B 1 98 ? -1.869 -26.125 -21.766 1 98 98 VAL B C 1
ATOM 3304 O O . VAL B 1 98 ? -1.522 -25.531 -22.797 1 98 98 VAL B O 1
ATOM 3307 N N . ALA B 1 99 ? -1.705 -27.438 -21.578 1 96.88 99 ALA B N 1
ATOM 3308 C CA . ALA B 1 99 ? -1.059 -28.25 -22.594 1 96.88 99 ALA B CA 1
ATOM 3309 C C . ALA B 1 99 ? -1.845 -28.234 -23.906 1 96.88 99 ALA B C 1
ATOM 3311 O O . ALA B 1 99 ? -1.257 -28.219 -24.984 1 96.88 99 ALA B O 1
ATOM 3312 N N . LYS B 1 100 ? -3.094 -28.203 -23.812 1 96.44 100 LYS B N 1
ATOM 3313 C CA . LYS B 1 100 ? -3.971 -28.281 -24.969 1 96.44 100 LYS B CA 1
ATOM 3314 C C . LYS B 1 100 ? -4.012 -26.938 -25.703 1 96.44 100 LYS B C 1
ATOM 3316 O O . LYS B 1 100 ? -4.117 -26.906 -26.938 1 96.44 100 LYS B O 1
ATOM 3321 N N . HIS B 1 101 ? -3.91 -25.859 -25.047 1 97.19 101 HIS B N 1
ATOM 3322 C CA . HIS B 1 101 ? -4.285 -24.578 -25.656 1 97.19 101 HIS B CA 1
ATOM 3323 C C . HIS B 1 101 ? -3.068 -23.672 -25.828 1 97.19 101 HIS B C 1
ATOM 3325 O O . HIS B 1 101 ? -3.189 -22.562 -26.344 1 97.19 101 HIS B O 1
ATOM 3331 N N . THR B 1 102 ? -1.95 -24.109 -25.344 1 98.06 102 THR B N 1
ATOM 3332 C CA . THR B 1 102 ? -0.726 -23.328 -25.484 1 98.06 102 THR B CA 1
ATOM 3333 C C . THR B 1 102 ? 0.444 -24.234 -25.875 1 98.06 102 THR B C 1
ATOM 3335 O O . THR B 1 102 ? 0.272 -25.438 -26.062 1 98.06 102 THR B O 1
ATOM 3338 N N . THR B 1 103 ? 1.642 -23.594 -26.016 1 97.81 103 THR B N 1
ATOM 3339 C CA . THR B 1 103 ? 2.871 -24.344 -26.281 1 97.81 103 THR B CA 1
ATOM 3340 C C . THR B 1 103 ? 3.748 -24.375 -25.031 1 97.81 103 THR B C 1
ATOM 3342 O O . THR B 1 103 ? 4.91 -24.781 -25.094 1 97.81 103 THR B O 1
ATOM 3345 N N . ILE B 1 104 ? 3.215 -23.938 -23.922 1 98.19 104 ILE B N 1
ATOM 3346 C CA . ILE B 1 104 ? 3.945 -23.891 -22.656 1 98.19 104 ILE B CA 1
ATOM 3347 C C . ILE B 1 104 ? 4.23 -25.312 -22.188 1 98.19 104 ILE B C 1
ATOM 3349 O O . ILE B 1 104 ? 3.318 -26.141 -22.094 1 98.19 104 ILE B O 1
ATOM 3353 N N . PRO B 1 105 ? 5.496 -25.641 -21.906 1 96.69 105 PRO B N 1
ATOM 3354 C CA . PRO B 1 105 ? 5.777 -26.953 -21.328 1 96.69 105 PRO B CA 1
ATOM 3355 C C . PRO B 1 105 ? 5.168 -27.141 -19.938 1 96.69 105 PRO B C 1
ATOM 3357 O O . PRO B 1 105 ? 5.41 -26.328 -19.047 1 96.69 105 PRO B O 1
ATOM 3360 N N . VAL B 1 106 ? 4.414 -28.094 -19.719 1 96.38 106 VAL B N 1
ATOM 3361 C CA . VAL B 1 106 ? 3.846 -28.453 -18.422 1 96.38 106 VAL B CA 1
ATOM 3362 C C . VAL B 1 106 ? 4.043 -29.953 -18.172 1 96.38 106 VAL B C 1
ATOM 3364 O O . VAL B 1 106 ? 4.316 -30.719 -19.094 1 96.38 106 VAL B O 1
ATOM 3367 N N . THR B 1 107 ? 3.926 -30.266 -16.891 1 94.81 107 THR B N 1
ATOM 3368 C CA . THR B 1 107 ? 4.031 -31.672 -16.516 1 94.81 107 THR B CA 1
ATOM 3369 C C . THR B 1 107 ? 2.945 -32.5 -17.203 1 94.81 107 THR B C 1
ATOM 3371 O O . THR B 1 107 ? 1.777 -32.094 -17.219 1 94.81 107 THR B O 1
ATOM 3374 N N . ARG B 1 108 ? 3.357 -33.594 -17.75 1 91.81 108 ARG B N 1
ATOM 3375 C CA . ARG B 1 108 ? 2.373 -34.5 -18.359 1 91.81 108 ARG B CA 1
ATOM 3376 C C . ARG B 1 108 ? 1.555 -35.219 -17.297 1 91.81 108 ARG B C 1
ATOM 3378 O O . ARG B 1 108 ? 2.113 -35.781 -16.344 1 91.81 108 ARG B O 1
ATOM 3385 N N . VAL B 1 109 ? 0.276 -35.156 -17.453 1 91 109 VAL B N 1
ATOM 3386 C CA . VAL B 1 109 ? -0.632 -35.844 -16.547 1 91 109 VAL B CA 1
ATOM 3387 C C . VAL B 1 109 ? -1.012 -37.219 -17.156 1 91 109 VAL B C 1
ATOM 3389 O O . VAL B 1 109 ? -1.464 -37.281 -18.297 1 91 109 VAL B O 1
ATOM 3392 N N . TYR B 1 110 ? -0.799 -38.219 -16.375 1 83.81 110 TYR B N 1
ATOM 3393 C CA . TYR B 1 110 ? -1.079 -39.562 -16.875 1 83.81 110 TYR B CA 1
ATOM 3394 C C . TYR B 1 110 ? -2.439 -40.062 -16.406 1 83.81 110 TYR B C 1
ATOM 3396 O O . TYR B 1 110 ? -3.141 -40.75 -17.125 1 83.81 110 TYR B O 1
ATOM 3404 N N . ALA B 1 111 ? -2.773 -39.688 -15.156 1 82.81 111 ALA B N 1
ATOM 3405 C CA . ALA B 1 111 ? -4.031 -40.188 -14.609 1 82.81 111 ALA B CA 1
ATOM 3406 C C . ALA B 1 111 ? -4.496 -39.344 -13.438 1 82.81 111 ALA B C 1
ATOM 3408 O O . ALA B 1 111 ? -3.674 -38.75 -12.711 1 82.81 111 ALA B O 1
ATOM 3409 N N . ILE B 1 112 ? -5.777 -39.219 -13.312 1 86.94 112 ILE B N 1
ATOM 3410 C CA . ILE B 1 112 ? -6.461 -38.656 -12.164 1 86.94 112 ILE B CA 1
ATOM 3411 C C . ILE B 1 112 ? -7.434 -39.656 -11.57 1 86.94 112 ILE B C 1
ATOM 3413 O O . ILE B 1 112 ? -8.266 -40.219 -12.289 1 86.94 112 ILE B O 1
ATOM 3417 N N . TYR B 1 113 ? -7.258 -39.938 -10.305 1 80.94 113 TYR B N 1
ATOM 3418 C CA . TYR B 1 113 ? -8.133 -40.906 -9.641 1 80.94 113 TYR B CA 1
ATOM 3419 C C . TYR B 1 113 ? -8.656 -40.344 -8.32 1 80.94 113 TYR B C 1
ATOM 3421 O O . TYR B 1 113 ? -7.906 -39.719 -7.57 1 80.94 113 TYR B O 1
ATOM 3429 N N . GLN B 1 114 ? -9.906 -40.5 -8.141 1 81.31 114 GLN B N 1
ATOM 3430 C CA . GLN B 1 114 ? -10.508 -40.094 -6.867 1 81.31 114 GLN B CA 1
ATOM 3431 C C . GLN B 1 114 ? -11.219 -41.281 -6.215 1 81.31 114 GLN B C 1
ATOM 3433 O O . GLN B 1 114 ? -11.852 -42.094 -6.898 1 81.31 114 GLN B O 1
ATOM 3438 N N . ARG B 1 115 ? -11.062 -41.344 -4.852 1 77.06 115 ARG B N 1
ATOM 3439 C CA . ARG B 1 115 ? -11.75 -42.375 -4.082 1 77.06 115 ARG B CA 1
ATOM 3440 C C . ARG B 1 115 ? -12.383 -41.781 -2.822 1 77.06 115 ARG B C 1
ATOM 3442 O O . ARG B 1 115 ? -11.789 -40.938 -2.17 1 77.06 115 ARG B O 1
ATOM 3449 N N . LYS B 1 116 ? -13.539 -42.281 -2.527 1 80.56 116 LYS B N 1
ATOM 3450 C CA . LYS B 1 116 ? -14.203 -41.875 -1.3 1 80.56 116 LYS B CA 1
ATOM 3451 C C . LYS B 1 116 ? -13.781 -42.75 -0.119 1 80.56 116 LYS B C 1
ATOM 3453 O O . LYS B 1 116 ? -13.742 -43.969 -0.231 1 80.56 116 LYS B O 1
ATOM 3458 N N . GLU B 1 117 ? -13.281 -42.188 0.851 1 71.62 117 GLU B N 1
ATOM 3459 C CA . GLU B 1 117 ? -13.008 -42.844 2.133 1 71.62 117 GLU B CA 1
ATOM 3460 C C . GLU B 1 117 ? -13.82 -42.188 3.256 1 71.62 117 GLU B C 1
ATOM 3462 O O . GLU B 1 117 ? -13.469 -41.125 3.752 1 71.62 117 GLU B O 1
ATOM 3467 N N . ASP B 1 118 ? -14.844 -42.781 3.643 1 74.5 118 ASP B N 1
ATOM 3468 C CA . ASP B 1 118 ? -15.797 -42.25 4.602 1 74.5 118 ASP B CA 1
ATOM 3469 C C . ASP B 1 118 ? -16.344 -40.906 4.121 1 74.5 118 ASP B C 1
ATOM 3471 O O . ASP B 1 118 ? -16.984 -40.812 3.07 1 74.5 118 ASP B O 1
ATOM 3475 N N . LYS B 1 119 ? -16.031 -39.906 4.867 1 83.88 119 LYS B N 1
ATOM 3476 C CA . LYS B 1 119 ? -16.609 -38.594 4.539 1 83.88 119 LYS B CA 1
ATOM 3477 C C . LYS B 1 119 ? -15.602 -37.719 3.793 1 83.88 119 LYS B C 1
ATOM 3479 O O . LYS B 1 119 ? -15.852 -36.531 3.572 1 83.88 119 LYS B O 1
ATOM 3484 N N . THR B 1 120 ? -14.531 -38.469 3.396 1 83.88 120 THR B N 1
ATOM 3485 C CA . THR B 1 120 ? -13.484 -37.688 2.744 1 83.88 120 THR B CA 1
ATOM 3486 C C . THR B 1 120 ? -13.164 -38.281 1.366 1 83.88 120 THR B C 1
ATOM 3488 O O . THR B 1 120 ? -13.344 -39.469 1.129 1 83.88 120 THR B O 1
ATOM 3491 N N . THR B 1 121 ? -12.891 -37.406 0.438 1 86.94 121 THR B N 1
ATOM 3492 C CA . THR B 1 121 ? -12.445 -37.812 -0.889 1 86.94 121 THR B CA 1
ATOM 3493 C C . THR B 1 121 ? -10.922 -37.719 -0.999 1 86.94 121 THR B C 1
ATOM 3495 O O . THR B 1 121 ? -10.328 -36.688 -0.667 1 86.94 121 THR B O 1
ATOM 3498 N N . ILE B 1 122 ? -10.359 -38.781 -1.442 1 81.94 122 ILE B N 1
ATOM 3499 C CA . ILE B 1 122 ? -8.914 -38.812 -1.68 1 81.94 122 ILE B CA 1
ATOM 3500 C C . ILE B 1 122 ? -8.641 -38.75 -3.18 1 81.94 122 ILE B C 1
ATOM 3502 O O . ILE B 1 122 ? -9.211 -39.531 -3.957 1 81.94 122 ILE B O 1
ATOM 3506 N N . THR B 1 123 ? -7.809 -37.844 -3.598 1 86.62 123 THR B N 1
ATOM 3507 C CA . THR B 1 123 ? -7.453 -37.656 -5 1 86.62 123 THR B CA 1
ATOM 3508 C C . THR B 1 123 ? -6.02 -38.125 -5.258 1 86.62 123 THR B C 1
ATOM 3510 O O . THR B 1 123 ? -5.129 -37.875 -4.438 1 86.62 123 THR B O 1
ATOM 3513 N N . TYR B 1 124 ? -5.863 -38.781 -6.348 1 82 124 TYR B N 1
ATOM 3514 C CA . TYR B 1 124 ? -4.559 -39.188 -6.84 1 82 124 TYR B CA 1
ATOM 3515 C C . TYR B 1 124 ? -4.273 -38.594 -8.211 1 82 124 TYR B C 1
ATOM 3517 O O . TYR B 1 124 ? -5.098 -38.719 -9.125 1 82 124 TYR B O 1
ATOM 3525 N N . ILE B 1 125 ? -3.145 -38 -8.344 1 87.94 125 ILE B N 1
ATOM 3526 C CA . ILE B 1 125 ? -2.695 -37.469 -9.633 1 87.94 125 ILE B CA 1
ATOM 3527 C C . ILE B 1 125 ? -1.351 -38.094 -10 1 87.94 125 ILE B C 1
ATOM 3529 O O . ILE B 1 125 ? -0.378 -37.969 -9.25 1 87.94 125 ILE B O 1
ATOM 3533 N N . LEU B 1 126 ? -1.333 -38.906 -11.016 1 85.06 126 LEU B N 1
ATOM 3534 C CA . LEU B 1 126 ? -0.098 -39.438 -11.578 1 85.06 126 LEU B CA 1
ATOM 3535 C C . LEU B 1 126 ? 0.411 -38.562 -12.719 1 85.06 126 LEU B C 1
ATOM 3537 O O . LEU B 1 126 ? -0.3 -38.344 -13.703 1 85.06 126 LEU B O 1
ATOM 3541 N N . MET B 1 127 ? 1.656 -38.094 -12.531 1 89.12 127 MET B N 1
ATOM 3542 C CA . MET B 1 127 ? 2.184 -37.188 -13.539 1 89.12 127 MET B CA 1
ATOM 3543 C C . MET B 1 127 ? 3.672 -37.406 -13.766 1 89.12 127 MET B C 1
ATOM 3545 O O . MET B 1 127 ? 4.289 -38.219 -13.062 1 89.12 127 MET B O 1
ATOM 3549 N N . GLU B 1 128 ? 4.133 -36.781 -14.711 1 88.94 128 GLU B N 1
ATOM 3550 C CA . GLU B 1 128 ? 5.523 -36.875 -15.133 1 88.94 128 GLU B CA 1
ATOM 3551 C C . GLU B 1 128 ? 6.469 -36.312 -14.086 1 88.94 128 GLU B C 1
ATOM 3553 O O . GLU B 1 128 ? 6.188 -35.25 -13.508 1 88.94 128 GLU B O 1
ATOM 3558 N N . TYR B 1 129 ? 7.512 -37 -13.844 1 88.5 129 TYR B N 1
ATOM 3559 C CA . TYR B 1 129 ? 8.633 -36.406 -13.102 1 88.5 129 TYR B CA 1
ATOM 3560 C C . TYR B 1 129 ? 9.477 -35.531 -14 1 88.5 129 TYR B C 1
ATOM 3562 O O . TYR B 1 129 ? 9.891 -35.938 -15.086 1 88.5 129 TYR B O 1
ATOM 3570 N N . ILE B 1 130 ? 9.766 -34.312 -13.68 1 92.44 130 ILE B N 1
ATOM 3571 C CA . ILE B 1 130 ? 10.602 -33.375 -14.43 1 92.44 130 ILE B CA 1
ATOM 3572 C C . ILE B 1 130 ? 12.039 -33.438 -13.914 1 92.44 130 ILE B C 1
ATOM 3574 O O . ILE B 1 130 ? 12.32 -33.031 -12.789 1 92.44 130 ILE B O 1
ATOM 3578 N N . PRO B 1 131 ? 12.914 -34.031 -14.82 1 86.56 131 PRO B N 1
ATOM 3579 C CA . PRO B 1 131 ? 14.312 -34.188 -14.406 1 86.56 131 PRO B CA 1
ATOM 3580 C C . PRO B 1 131 ? 15.094 -32.875 -14.43 1 86.56 131 PRO B C 1
ATOM 3582 O O . PRO B 1 131 ? 15.125 -32.188 -15.445 1 86.56 131 PRO B O 1
ATOM 3585 N N . GLY B 1 132 ? 15.023 -31.984 -13.461 1 87.75 132 GLY B N 1
ATOM 3586 C CA . GLY B 1 132 ? 15.75 -30.734 -13.398 1 87.75 132 GLY B CA 1
ATOM 3587 C C . GLY B 1 132 ? 15.852 -30.172 -11.984 1 87.75 132 GLY B C 1
ATOM 3588 O O . GLY B 1 132 ? 15.656 -30.906 -11.016 1 87.75 132 GLY B O 1
ATOM 3589 N N . LYS B 1 133 ? 16.422 -29 -12.047 1 93.12 133 LYS B N 1
ATOM 3590 C CA . LYS B 1 133 ? 16.531 -28.281 -10.781 1 93.12 133 LYS B CA 1
ATOM 3591 C C . LYS B 1 133 ? 15.68 -27 -10.805 1 93.12 133 LYS B C 1
ATOM 3593 O O . LYS B 1 133 ? 15.523 -26.375 -11.852 1 93.12 133 LYS B O 1
ATOM 3598 N N . SER B 1 134 ? 15.141 -26.719 -9.656 1 95.25 134 SER B N 1
ATOM 3599 C CA . SER B 1 134 ? 14.359 -25.484 -9.57 1 95.25 134 SER B CA 1
ATOM 3600 C C . SER B 1 134 ? 15.258 -24.266 -9.688 1 95.25 134 SER B C 1
ATOM 3602 O O . SER B 1 134 ? 16.438 -24.328 -9.359 1 95.25 134 SER B O 1
ATOM 3604 N N . LEU B 1 135 ? 14.719 -23.156 -10.133 1 93.62 135 LEU B N 1
ATOM 3605 C CA . LEU B 1 135 ? 15.477 -21.922 -10.172 1 93.62 135 LEU B CA 1
ATOM 3606 C C . LEU B 1 135 ? 15.938 -21.516 -8.766 1 93.62 135 LEU B C 1
ATOM 3608 O O . LEU B 1 135 ? 17.016 -20.938 -8.609 1 93.62 135 LEU B O 1
ATOM 3612 N N . MET B 1 136 ? 15.133 -21.844 -7.793 1 91.69 136 MET B N 1
ATOM 3613 C CA . MET B 1 136 ? 15.508 -21.547 -6.414 1 91.69 136 MET B CA 1
ATOM 3614 C C . MET B 1 136 ? 16.812 -22.234 -6.051 1 91.69 136 MET B C 1
ATOM 3616 O O . MET B 1 136 ? 17.703 -21.625 -5.441 1 91.69 136 MET B O 1
ATOM 3620 N N . ASP B 1 137 ? 16.969 -23.453 -6.469 1 92.12 137 ASP B N 1
ATOM 3621 C CA . ASP B 1 137 ? 18.156 -24.25 -6.156 1 92.12 137 ASP B CA 1
ATOM 3622 C C . ASP B 1 137 ? 19.344 -23.781 -6.984 1 92.12 137 ASP B C 1
ATOM 3624 O O . ASP B 1 137 ? 20.5 -23.906 -6.543 1 92.12 137 ASP B O 1
ATOM 3628 N N . LEU B 1 138 ? 19.141 -23.219 -8.086 1 92.62 138 LEU B N 1
ATOM 3629 C CA . LEU B 1 138 ? 20.188 -22.906 -9.039 1 92.62 138 LEU B CA 1
ATOM 3630 C C . LEU B 1 138 ? 20.531 -21.422 -9.023 1 92.62 138 LEU B C 1
ATOM 3632 O O . LEU B 1 138 ? 21.484 -21 -9.672 1 92.62 138 LEU B O 1
ATOM 3636 N N . TRP B 1 139 ? 19.875 -20.672 -8.305 1 88.44 139 TRP B N 1
ATOM 3637 C CA . TRP B 1 139 ? 19.859 -19.219 -8.477 1 88.44 139 TRP B CA 1
ATOM 3638 C C . TRP B 1 139 ? 21.266 -18.641 -8.328 1 88.44 139 TRP B C 1
ATOM 3640 O O . TRP B 1 139 ? 21.672 -17.766 -9.094 1 88.44 139 TRP B O 1
ATOM 3650 N N . SER B 1 140 ? 22.016 -19.125 -7.383 1 89 140 SER B N 1
ATOM 3651 C CA . SER B 1 140 ? 23.375 -18.641 -7.125 1 89 140 SER B CA 1
ATOM 3652 C C . SER B 1 140 ? 24.344 -19.109 -8.188 1 89 140 SER B C 1
ATOM 3654 O O . SER B 1 140 ? 25.406 -18.516 -8.383 1 89 140 SER B O 1
ATOM 3656 N N . ASP B 1 141 ? 23.984 -20.125 -8.914 1 91.19 141 ASP B N 1
ATOM 3657 C CA . ASP B 1 141 ? 24.906 -20.766 -9.836 1 91.19 141 ASP B CA 1
ATOM 3658 C C . ASP B 1 141 ? 24.703 -20.281 -11.266 1 91.19 141 ASP B C 1
ATOM 3660 O O . ASP B 1 141 ? 25.547 -20.5 -12.133 1 91.19 141 ASP B O 1
ATOM 3664 N N . ILE B 1 142 ? 23.625 -19.672 -11.492 1 90.06 142 ILE B N 1
ATOM 3665 C CA . ILE B 1 142 ? 23.359 -19.234 -12.852 1 90.06 142 ILE B CA 1
ATOM 3666 C C . ILE B 1 142 ? 23.766 -17.766 -13.008 1 90.06 142 ILE B C 1
ATOM 3668 O O . ILE B 1 142 ? 23.594 -16.969 -12.086 1 90.06 142 ILE B O 1
ATOM 3672 N N . ASP B 1 143 ? 24.328 -17.438 -14.18 1 92.25 143 ASP B N 1
ATOM 3673 C CA . ASP B 1 143 ? 24.828 -16.078 -14.398 1 92.25 143 ASP B CA 1
ATOM 3674 C C . ASP B 1 143 ? 23.688 -15.148 -14.812 1 92.25 143 ASP B C 1
ATOM 3676 O O . ASP B 1 143 ? 22.594 -15.602 -15.172 1 92.25 143 ASP B O 1
ATOM 3680 N N . PRO B 1 144 ? 23.938 -13.859 -14.844 1 92.25 144 PRO B N 1
ATOM 3681 C CA . PRO B 1 144 ? 22.906 -12.867 -15.125 1 92.25 144 PRO B CA 1
ATOM 3682 C C . PRO B 1 144 ? 22.344 -12.984 -16.547 1 92.25 144 PRO B C 1
ATOM 3684 O O . PRO B 1 144 ? 21.156 -12.734 -16.766 1 92.25 144 PRO B O 1
ATOM 3687 N N . THR B 1 145 ? 23.172 -13.375 -17.469 1 94.62 145 THR B N 1
ATOM 3688 C CA . THR B 1 145 ? 22.703 -13.539 -18.844 1 94.62 145 THR B CA 1
ATOM 3689 C C . THR B 1 145 ? 21.656 -14.641 -18.922 1 94.62 145 THR B C 1
ATOM 3691 O O . THR B 1 145 ? 20.625 -14.469 -19.562 1 94.62 145 THR B O 1
ATOM 3694 N N . ARG B 1 146 ? 21.922 -15.742 -18.266 1 94 146 ARG B N 1
ATOM 3695 C CA . ARG B 1 146 ? 20.984 -16.844 -18.234 1 94 146 ARG B CA 1
ATOM 3696 C C . ARG B 1 146 ? 19.719 -16.469 -17.469 1 94 146 ARG B C 1
ATOM 3698 O O . ARG B 1 146 ? 18.609 -16.875 -17.859 1 94 146 ARG B O 1
ATOM 3705 N N . LYS B 1 147 ? 19.859 -15.727 -16.438 1 94 147 LYS B N 1
ATOM 3706 C CA . LYS B 1 147 ? 18.703 -15.258 -15.688 1 94 147 LYS B CA 1
ATOM 3707 C C . LYS B 1 147 ? 17.781 -14.406 -16.562 1 94 147 LYS B C 1
ATOM 3709 O O . LYS B 1 147 ? 16.562 -14.602 -16.578 1 94 147 LYS B O 1
ATOM 3714 N N . THR B 1 148 ? 18.344 -13.547 -17.328 1 95.56 148 THR B N 1
ATOM 3715 C CA . THR B 1 148 ? 17.594 -12.672 -18.219 1 95.56 148 THR B CA 1
ATOM 3716 C C . THR B 1 148 ? 16.922 -13.484 -19.328 1 95.56 148 THR B C 1
ATOM 3718 O O . THR B 1 148 ? 15.758 -13.242 -19.656 1 95.56 148 THR B O 1
ATOM 3721 N N . SER B 1 149 ? 17.656 -14.43 -19.859 1 96.06 149 SER B N 1
ATOM 3722 C CA . SER B 1 149 ? 17.062 -15.281 -20.891 1 96.06 149 SER B CA 1
ATOM 3723 C C . SER B 1 149 ? 15.922 -16.125 -20.344 1 96.06 149 SER B C 1
ATOM 3725 O O . SER B 1 149 ? 14.914 -16.344 -21.031 1 96.06 149 SER B O 1
ATOM 3727 N N . THR B 1 150 ? 16.109 -16.578 -19.156 1 96.19 150 THR B N 1
ATOM 3728 C CA . THR B 1 150 ? 15.047 -17.328 -18.469 1 96.19 150 THR B CA 1
ATOM 3729 C C . THR B 1 150 ? 13.805 -16.453 -18.297 1 96.19 150 THR B C 1
ATOM 3731 O O . THR B 1 150 ? 12.695 -16.891 -18.609 1 96.19 150 THR B O 1
ATOM 3734 N N . ALA B 1 151 ? 13.984 -15.258 -17.891 1 97 151 ALA B N 1
ATOM 3735 C CA . ALA B 1 151 ? 12.867 -14.328 -17.703 1 97 151 ALA B CA 1
ATOM 3736 C C . ALA B 1 151 ? 12.148 -14.062 -19.031 1 97 151 ALA B C 1
ATOM 3738 O O . ALA B 1 151 ? 10.922 -14 -19.062 1 97 151 ALA B O 1
ATOM 3739 N N . ARG B 1 152 ? 12.891 -13.922 -20.062 1 97.94 152 ARG B N 1
ATOM 3740 C CA . ARG B 1 152 ? 12.305 -13.688 -21.391 1 97.94 152 ARG B CA 1
ATOM 3741 C C . ARG B 1 152 ? 11.453 -14.875 -21.828 1 97.94 152 ARG B C 1
ATOM 3743 O O . ARG B 1 152 ? 10.367 -14.695 -22.359 1 97.94 152 ARG B O 1
ATOM 3750 N N . THR B 1 153 ? 11.992 -16.047 -21.594 1 98.25 153 THR B N 1
ATOM 3751 C CA . THR B 1 153 ? 11.242 -17.25 -21.922 1 98.25 153 THR B CA 1
ATOM 3752 C C . THR B 1 153 ? 9.953 -17.328 -21.125 1 98.25 153 THR B C 1
ATOM 3754 O O . THR B 1 153 ? 8.883 -17.594 -21.672 1 98.25 153 THR B O 1
ATOM 3757 N N . LEU B 1 154 ? 10.039 -17.047 -19.844 1 98.44 154 LEU B N 1
ATOM 3758 C CA . LEU B 1 154 ? 8.852 -17.062 -18.984 1 98.44 154 LEU B CA 1
ATOM 3759 C C . LEU B 1 154 ? 7.844 -16.016 -19.438 1 98.44 154 LEU B C 1
ATOM 3761 O O . LEU B 1 154 ? 6.637 -16.25 -19.406 1 98.44 154 LEU B O 1
ATOM 3765 N N . ARG B 1 155 ? 8.32 -14.859 -19.844 1 98.69 155 ARG B N 1
ATOM 3766 C CA . ARG B 1 155 ? 7.434 -13.82 -20.359 1 98.69 155 ARG B CA 1
ATOM 3767 C C . ARG B 1 155 ? 6.625 -14.344 -21.547 1 98.69 155 ARG B C 1
ATOM 3769 O O . ARG B 1 155 ? 5.422 -14.094 -21.641 1 98.69 155 ARG B O 1
ATOM 3776 N N . THR B 1 156 ? 7.262 -15.078 -22.422 1 98.56 156 THR B N 1
ATOM 3777 C CA . THR B 1 156 ? 6.559 -15.633 -23.578 1 98.56 156 THR B CA 1
ATOM 3778 C C . THR B 1 156 ? 5.48 -16.609 -23.125 1 98.56 156 THR B C 1
ATOM 3780 O O . THR B 1 156 ? 4.414 -16.703 -23.75 1 98.56 156 THR B O 1
ATOM 3783 N N . TYR B 1 157 ? 5.746 -17.375 -22.062 1 98.62 157 TYR B N 1
ATOM 3784 C CA . TYR B 1 157 ? 4.758 -18.297 -21.516 1 98.62 157 TYR B CA 1
ATOM 3785 C C . TYR B 1 157 ? 3.541 -17.547 -20.984 1 98.62 157 TYR B C 1
ATOM 3787 O O . TYR B 1 157 ? 2.402 -17.875 -21.328 1 98.62 157 TYR B O 1
ATOM 3795 N N . PHE B 1 158 ? 3.773 -16.516 -20.266 1 98.5 158 PHE B N 1
ATOM 3796 C CA . PHE B 1 158 ? 2.678 -15.789 -19.656 1 98.5 158 PHE B CA 1
ATOM 3797 C C . PHE B 1 158 ? 1.917 -14.969 -20.688 1 98.5 158 PHE B C 1
ATOM 3799 O O . PHE B 1 158 ? 0.704 -14.789 -20.562 1 98.5 158 PHE B O 1
ATOM 3806 N N . ASP B 1 159 ? 2.623 -14.539 -21.734 1 98.25 159 ASP B N 1
ATOM 3807 C CA . ASP B 1 159 ? 1.928 -13.891 -22.859 1 98.25 159 ASP B CA 1
ATOM 3808 C C . ASP B 1 159 ? 0.948 -14.859 -23.516 1 98.25 159 ASP B C 1
ATOM 3810 O O . ASP B 1 159 ? -0.153 -14.461 -23.906 1 98.25 159 ASP B O 1
ATOM 3814 N N . GLN B 1 160 ? 1.354 -16.109 -23.656 1 98.5 160 GLN B N 1
ATOM 3815 C CA . GLN B 1 160 ? 0.448 -17.125 -24.188 1 98.5 160 GLN B CA 1
ATOM 3816 C C . GLN B 1 160 ? -0.777 -17.297 -23.297 1 98.5 160 GLN B C 1
ATOM 3818 O O . GLN B 1 160 ? -1.903 -17.391 -23.797 1 98.5 160 GLN B O 1
ATOM 3823 N N . LEU B 1 161 ? -0.54 -17.312 -22 1 98.19 161 LEU B N 1
ATOM 3824 C CA . LEU B 1 161 ? -1.661 -17.453 -21.062 1 98.19 161 LEU B CA 1
ATOM 3825 C C . LEU B 1 161 ? -2.619 -16.266 -21.203 1 98.19 161 LEU B C 1
ATOM 3827 O O . LEU B 1 161 ? -3.838 -16.453 -21.141 1 98.19 161 LEU B O 1
ATOM 3831 N N . ARG B 1 162 ? -2.105 -15.078 -21.484 1 97.19 162 ARG B N 1
ATOM 3832 C CA . ARG B 1 162 ? -2.906 -13.867 -21.578 1 97.19 162 ARG B CA 1
ATOM 3833 C C . ARG B 1 162 ? -3.689 -13.836 -22.891 1 97.19 162 ARG B C 1
ATOM 3835 O O . ARG B 1 162 ? -4.617 -13.039 -23.047 1 97.19 162 ARG B O 1
ATOM 3842 N N . GLN B 1 163 ? -3.367 -14.711 -23.781 1 96.44 163 GLN B N 1
ATOM 3843 C CA . GLN B 1 163 ? -4.016 -14.711 -25.094 1 96.44 163 GLN B CA 1
ATOM 3844 C C . GLN B 1 163 ? -5.141 -15.742 -25.141 1 96.44 163 GLN B C 1
ATOM 3846 O O . GLN B 1 163 ? -5.875 -15.82 -26.125 1 96.44 163 GLN B O 1
ATOM 3851 N N . LEU B 1 164 ? -5.23 -16.5 -24.094 1 96.56 164 LEU B N 1
ATOM 3852 C CA . LEU B 1 164 ? -6.293 -17.5 -24.062 1 96.56 164 LEU B CA 1
ATOM 3853 C C . LEU B 1 164 ? -7.664 -16.844 -24.078 1 96.56 164 LEU B C 1
ATOM 3855 O O . LEU B 1 164 ? -7.824 -15.734 -23.562 1 96.56 164 LEU B O 1
ATOM 3859 N N . LYS B 1 165 ? -8.625 -17.516 -24.672 1 86.94 165 LYS B N 1
ATOM 3860 C CA . LYS B 1 165 ? -9.977 -17 -24.797 1 86.94 165 LYS B CA 1
ATOM 3861 C C . LYS B 1 165 ? -10.602 -16.75 -23.422 1 86.94 165 LYS B C 1
ATOM 3863 O O . LYS B 1 165 ? -10.578 -17.641 -22.562 1 86.94 165 LYS B O 1
ATOM 3868 N N . LEU B 1 166 ? -11.281 -15.703 -23.359 1 83 166 LEU B N 1
ATOM 3869 C CA . LEU B 1 166 ? -11.883 -15.289 -22.094 1 83 166 LEU B CA 1
ATOM 3870 C C . LEU B 1 166 ? -13.141 -16.094 -21.797 1 83 166 LEU B C 1
ATOM 3872 O O . LEU B 1 166 ? -13.992 -16.266 -22.672 1 83 166 LEU B O 1
ATOM 3876 N N . PRO B 1 167 ? -13.211 -16.562 -20.609 1 89.31 167 PRO B N 1
ATOM 3877 C CA . PRO B 1 167 ? -14.414 -17.328 -20.234 1 89.31 167 PRO B CA 1
ATOM 3878 C C . PRO B 1 167 ? -15.578 -16.422 -19.844 1 89.31 167 PRO B C 1
ATOM 3880 O O . PRO B 1 167 ? -16.734 -16.859 -19.859 1 89.31 167 PRO B O 1
ATOM 3883 N N . GLY B 1 168 ? -15.227 -15.141 -19.453 1 92 168 GLY B N 1
ATOM 3884 C CA . GLY B 1 168 ? -16.25 -14.203 -19.016 1 92 168 GLY B CA 1
ATOM 3885 C C . GLY B 1 168 ? -16.531 -14.273 -17.531 1 92 168 GLY B C 1
ATOM 3886 O O . GLY B 1 168 ? -17.594 -13.852 -17.078 1 92 168 GLY B O 1
ATOM 3887 N N . TYR B 1 169 ? -15.695 -14.992 -16.844 1 95.31 169 TYR B N 1
ATOM 3888 C CA . TYR B 1 169 ? -15.836 -15.078 -15.398 1 95.31 169 TYR B CA 1
ATOM 3889 C C . TYR B 1 169 ? -14.477 -15.18 -14.719 1 95.31 169 TYR B C 1
ATOM 3891 O O . TYR B 1 169 ? -13.453 -15.289 -15.391 1 95.31 169 TYR B O 1
ATOM 3899 N N . PHE B 1 170 ? -14.43 -15.031 -13.445 1 95.88 170 PHE B N 1
ATOM 3900 C CA . PHE B 1 170 ? -13.273 -15.258 -12.594 1 95.88 170 PHE B CA 1
ATOM 3901 C C . PHE B 1 170 ? -13.438 -16.531 -11.781 1 95.88 170 PHE B C 1
ATOM 3903 O O . PHE B 1 170 ? -14.391 -16.656 -11.008 1 95.88 170 PHE B O 1
ATOM 3910 N N . GLY B 1 171 ? -12.609 -17.453 -11.984 1 95.56 171 GLY B N 1
ATOM 3911 C CA . GLY B 1 171 ? -12.766 -18.75 -11.359 1 95.56 171 GLY B CA 1
ATOM 3912 C C . GLY B 1 171 ? -11.938 -19.844 -12.016 1 95.56 171 GLY B C 1
ATOM 3913 O O . GLY B 1 171 ? -11.055 -19.562 -12.828 1 95.56 171 GLY B O 1
ATOM 3914 N N . THR B 1 172 ? -12.188 -21.062 -11.617 1 94.44 172 THR B N 1
ATOM 3915 C CA . THR B 1 172 ? -11.445 -22.203 -12.156 1 94.44 172 THR B CA 1
ATOM 3916 C C . THR B 1 172 ? -11.844 -22.453 -13.609 1 94.44 172 THR B C 1
ATOM 3918 O O . THR B 1 172 ? -12.82 -21.891 -14.102 1 94.44 172 THR B O 1
ATOM 3921 N N . ILE B 1 173 ? -11.078 -23.281 -14.281 1 93.12 173 ILE B N 1
ATOM 3922 C CA . ILE B 1 173 ? -11.297 -23.578 -15.695 1 93.12 173 ILE B CA 1
ATOM 3923 C C . ILE B 1 173 ? -12.664 -24.25 -15.875 1 93.12 173 ILE B C 1
ATOM 3925 O O . ILE B 1 173 ? -13.227 -24.219 -16.969 1 93.12 173 ILE B O 1
ATOM 3929 N N . HIS B 1 174 ? -13.242 -24.812 -14.797 1 91.38 174 HIS B N 1
ATOM 3930 C CA . HIS B 1 174 ? -14.516 -25.516 -14.883 1 91.38 174 HIS B CA 1
ATOM 3931 C C . HIS B 1 174 ? -15.656 -24.656 -14.359 1 91.38 174 HIS B C 1
ATOM 3933 O O . HIS B 1 174 ? -16.75 -25.156 -14.094 1 91.38 174 HIS B O 1
ATOM 3939 N N . GLY B 1 175 ? -15.359 -23.422 -14.078 1 91.12 175 GLY B N 1
ATOM 3940 C CA . GLY B 1 175 ? -16.406 -22.516 -13.656 1 91.12 175 GLY B CA 1
ATOM 3941 C C . GLY B 1 175 ? -16.641 -22.531 -12.156 1 91.12 175 GLY B C 1
ATOM 3942 O O . GLY B 1 175 ? -17.719 -22.156 -11.688 1 91.12 175 GLY B O 1
ATOM 3943 N N . GLY B 1 176 ? -15.719 -23 -11.422 1 89.12 176 GLY B N 1
ATOM 3944 C CA . GLY B 1 176 ? -15.781 -22.938 -9.969 1 89.12 176 GLY B CA 1
ATOM 3945 C C . GLY B 1 176 ? -15.195 -21.672 -9.391 1 89.12 176 GLY B C 1
ATOM 3946 O O . GLY B 1 176 ? -14.789 -20.781 -10.133 1 89.12 176 GLY B O 1
ATOM 3947 N N . LEU B 1 177 ? -15.219 -21.562 -8.055 1 87.06 177 LEU B N 1
ATOM 3948 C CA . LEU B 1 177 ? -14.633 -20.422 -7.355 1 87.06 177 LEU B CA 1
ATOM 3949 C C . LEU B 1 177 ? -13.125 -20.375 -7.566 1 87.06 177 LEU B C 1
ATOM 3951 O O . LEU B 1 177 ? -12.469 -21.406 -7.66 1 87.06 177 LEU B O 1
ATOM 3955 N N . PRO B 1 178 ? -12.641 -19.109 -7.645 1 83.12 178 PRO B N 1
ATOM 3956 C CA . PRO B 1 178 ? -11.18 -19.047 -7.715 1 83.12 178 PRO B CA 1
ATOM 3957 C C . PRO B 1 178 ? -10.5 -19.688 -6.504 1 83.12 178 PRO B C 1
ATOM 3959 O O . PRO B 1 178 ? -11 -19.562 -5.379 1 83.12 178 PRO B O 1
ATOM 3962 N N . ASN B 1 179 ? -9.516 -20.391 -6.781 1 80 179 ASN B N 1
ATOM 3963 C CA . ASN B 1 179 ? -8.719 -20.984 -5.711 1 80 179 ASN B CA 1
ATOM 3964 C C . ASN B 1 179 ? -7.785 -19.953 -5.078 1 80 179 ASN B C 1
ATOM 3966 O O . ASN B 1 179 ? -6.582 -19.953 -5.34 1 80 179 ASN B O 1
ATOM 3970 N N . ILE B 1 180 ? -8.383 -19.062 -4.344 1 82.69 180 ILE B N 1
ATOM 3971 C CA . ILE B 1 180 ? -7.699 -17.953 -3.713 1 82.69 180 ILE B CA 1
ATOM 3972 C C . ILE B 1 180 ? -7.754 -18.094 -2.195 1 82.69 180 ILE B C 1
ATOM 3974 O O . ILE B 1 180 ? -8.836 -18.281 -1.623 1 82.69 180 ILE B O 1
ATOM 3978 N N . HIS B 1 181 ? -6.68 -18.062 -1.541 1 80.31 181 HIS B N 1
ATOM 3979 C CA . HIS B 1 181 ? -6.586 -18.297 -0.104 1 80.31 181 HIS B CA 1
ATOM 3980 C C . HIS B 1 181 ? -7.191 -17.141 0.682 1 80.31 181 HIS B C 1
ATOM 3982 O O . HIS B 1 181 ? -7.52 -17.281 1.861 1 80.31 181 HIS B O 1
ATOM 3988 N N . LEU B 1 182 ? -7.434 -16.016 0.043 1 85.12 182 LEU B N 1
ATOM 3989 C CA . LEU B 1 182 ? -7.969 -14.852 0.741 1 85.12 182 LEU B CA 1
ATOM 3990 C C . LEU B 1 182 ? -9.469 -14.992 0.958 1 85.12 182 LEU B C 1
ATOM 3992 O O . LEU B 1 182 ? -10.055 -14.266 1.768 1 85.12 182 LEU B O 1
ATOM 3996 N N . PHE B 1 183 ? -10.086 -15.82 0.217 1 85.81 183 PHE B N 1
ATOM 3997 C CA . PHE B 1 183 ? -11.531 -15.977 0.339 1 85.81 183 PHE B CA 1
ATOM 3998 C C . PHE B 1 183 ? -11.883 -16.828 1.556 1 85.81 183 PHE B C 1
ATOM 4000 O O . PHE B 1 183 ? -11.461 -17.969 1.66 1 85.81 183 PHE B O 1
ATOM 4007 N N . LEU B 1 184 ? -12.672 -16.25 2.459 1 82.31 184 LEU B N 1
ATOM 4008 C CA . LEU B 1 184 ? -13.023 -16.938 3.693 1 82.31 184 LEU B CA 1
ATOM 4009 C C . LEU B 1 184 ? -14.516 -17.25 3.736 1 82.31 184 LEU B C 1
ATOM 4011 O O . LEU B 1 184 ? -14.961 -18.047 4.555 1 82.31 184 LEU B O 1
ATOM 4015 N N . GLN B 1 185 ? -15.273 -16.641 2.844 1 78.94 185 GLN B N 1
ATOM 4016 C CA . GLN B 1 185 ? -16.719 -16.828 2.873 1 78.94 185 GLN B CA 1
ATOM 4017 C C . GLN B 1 185 ? -17.125 -18.188 2.307 1 78.94 185 GLN B C 1
ATOM 4019 O O . GLN B 1 185 ? -16.422 -18.734 1.448 1 78.94 185 GLN B O 1
ATOM 4024 N N . ASP B 1 186 ? -18.156 -18.656 2.818 1 79.56 186 ASP B N 1
ATOM 4025 C CA . ASP B 1 186 ? -18.625 -19.969 2.398 1 79.56 186 ASP B CA 1
ATOM 4026 C C . ASP B 1 186 ? -19.828 -19.859 1.473 1 79.56 186 ASP B C 1
ATOM 4028 O O . ASP B 1 186 ? -20.359 -20.875 1.012 1 79.56 186 ASP B O 1
ATOM 4032 N N . ASP B 1 187 ? -20.125 -18.703 1.131 1 80.44 187 ASP B N 1
ATOM 4033 C CA . ASP B 1 187 ? -21.359 -18.547 0.353 1 80.44 187 ASP B CA 1
ATOM 4034 C C . ASP B 1 187 ? -21.047 -18.344 -1.129 1 80.44 187 ASP B C 1
ATOM 4036 O O . ASP B 1 187 ? -21.953 -18.234 -1.951 1 80.44 187 ASP B O 1
ATOM 4040 N N . ILE B 1 188 ? -19.797 -18.203 -1.357 1 80.12 188 ILE B N 1
ATOM 4041 C CA . ILE B 1 188 ? -19.406 -18.156 -2.766 1 80.12 188 ILE B CA 1
ATOM 4042 C C . ILE B 1 188 ? -19.188 -19.562 -3.301 1 80.12 188 ILE B C 1
ATOM 4044 O O . ILE B 1 188 ? -18.266 -20.25 -2.873 1 80.12 188 ILE B O 1
ATOM 4048 N N . THR B 1 189 ? -20.031 -20.016 -4.18 1 81.56 189 THR B N 1
ATOM 4049 C CA . THR B 1 189 ? -20.031 -21.406 -4.609 1 81.56 189 THR B CA 1
ATOM 4050 C C . THR B 1 189 ? -19.75 -21.516 -6.105 1 81.56 189 THR B C 1
ATOM 4052 O O . THR B 1 189 ? -19.688 -22.609 -6.652 1 81.56 189 THR B O 1
ATOM 4055 N N . GLY B 1 190 ? -19.625 -20.438 -6.805 1 88.62 190 GLY B N 1
ATOM 4056 C CA . GLY B 1 190 ? -19.344 -20.406 -8.234 1 88.62 190 GLY B CA 1
ATOM 4057 C C . GLY B 1 190 ? -18.375 -19.297 -8.617 1 88.62 190 GLY B C 1
ATOM 4058 O O . GLY B 1 190 ? -17.812 -18.625 -7.754 1 88.62 190 GLY B O 1
ATOM 4059 N N . PRO B 1 191 ? -18.203 -19.25 -9.938 1 93.69 191 PRO B N 1
ATOM 4060 C CA . PRO B 1 191 ? -17.281 -18.203 -10.391 1 93.69 191 PRO B CA 1
ATOM 4061 C C . PRO B 1 191 ? -17.844 -16.797 -10.203 1 93.69 191 PRO B C 1
ATOM 4063 O O . PRO B 1 191 ? -19.062 -16.625 -10.086 1 93.69 191 PRO B O 1
ATOM 4066 N N . LEU B 1 192 ? -16.984 -15.875 -10.102 1 95.06 192 LEU B N 1
ATOM 4067 C CA . LEU B 1 192 ? -17.391 -14.477 -9.977 1 95.06 192 LEU B CA 1
ATOM 4068 C C . LEU B 1 192 ? -17.578 -13.844 -11.352 1 95.06 192 LEU B C 1
ATOM 4070 O O . LEU B 1 192 ? -16.812 -14.109 -12.273 1 95.06 192 LEU B O 1
ATOM 4074 N N . LYS B 1 193 ? -18.469 -12.977 -11.422 1 93.56 193 LYS B N 1
ATOM 4075 C CA . LYS B 1 193 ? -18.906 -12.477 -12.727 1 93.56 193 LYS B CA 1
ATOM 4076 C C . LYS B 1 193 ? -18.188 -11.188 -13.094 1 93.56 193 LYS B C 1
ATOM 4078 O O . LYS B 1 193 ? -18.219 -10.766 -14.25 1 93.56 193 LYS B O 1
ATOM 4083 N N . SER B 1 194 ? -17.625 -10.547 -12.117 1 94.56 194 SER B N 1
ATOM 4084 C CA . SER B 1 194 ? -16.969 -9.273 -12.391 1 94.56 194 SER B CA 1
ATOM 4085 C C . SER B 1 194 ? -15.773 -9.055 -11.469 1 94.56 194 SER B C 1
ATOM 4087 O O . SER B 1 194 ? -15.664 -9.703 -10.43 1 94.56 194 SER B O 1
ATOM 4089 N N . GLU B 1 195 ? -14.945 -8.188 -11.922 1 95.12 195 GLU B N 1
ATOM 4090 C CA . GLU B 1 195 ? -13.82 -7.77 -11.086 1 95.12 195 GLU B CA 1
ATOM 4091 C C . GLU B 1 195 ? -14.305 -7.172 -9.773 1 95.12 195 GLU B C 1
ATOM 4093 O O . GLU B 1 195 ? -13.695 -7.395 -8.719 1 95.12 195 GLU B O 1
ATOM 4098 N N . ARG B 1 196 ? -15.398 -6.43 -9.828 1 95.44 196 ARG B N 1
ATOM 4099 C CA . ARG B 1 196 ? -15.984 -5.836 -8.633 1 95.44 196 ARG B CA 1
ATOM 4100 C C . ARG B 1 196 ? -16.391 -6.914 -7.629 1 95.44 196 ARG B C 1
ATOM 4102 O O . ARG B 1 196 ? -16.125 -6.789 -6.434 1 95.44 196 ARG B O 1
ATOM 4109 N N . GLU B 1 197 ? -16.984 -7.93 -8.141 1 94.44 197 GLU B N 1
ATOM 4110 C CA . GLU B 1 197 ? -17.375 -9.039 -7.27 1 94.44 197 GLU B CA 1
ATOM 4111 C C . GLU B 1 197 ? -16.141 -9.688 -6.637 1 94.44 197 GLU B C 1
ATOM 4113 O O . GLU B 1 197 ? -16.188 -10.086 -5.473 1 94.44 197 GLU B O 1
ATOM 4118 N N . PHE B 1 198 ? -15.125 -9.812 -7.426 1 95 198 PHE B N 1
ATOM 4119 C CA . PHE B 1 198 ? -13.875 -10.391 -6.949 1 95 198 PHE B CA 1
ATOM 4120 C C . PHE B 1 198 ? -13.312 -9.57 -5.789 1 95 198 PHE B C 1
ATOM 4122 O O . PHE B 1 198 ? -13.008 -10.117 -4.727 1 95 198 PHE B O 1
ATOM 4129 N N . VAL B 1 199 ? -13.227 -8.289 -5.926 1 96.12 199 VAL B N 1
ATOM 4130 C CA . VAL B 1 199 ? -12.664 -7.387 -4.93 1 96.12 199 VAL B CA 1
ATOM 4131 C C . VAL B 1 199 ? -13.578 -7.328 -3.709 1 96.12 199 VAL B C 1
ATOM 4133 O O . VAL B 1 199 ? -13.109 -7.336 -2.57 1 96.12 199 VAL B O 1
ATOM 4136 N N . ASP B 1 200 ? -14.859 -7.324 -3.936 1 95.44 200 ASP B N 1
ATOM 4137 C CA . ASP B 1 200 ? -15.828 -7.32 -2.846 1 95.44 200 ASP B CA 1
ATOM 4138 C C . ASP B 1 200 ? -15.695 -8.578 -1.986 1 95.44 200 ASP B C 1
ATOM 4140 O O . ASP B 1 200 ? -15.867 -8.516 -0.767 1 95.44 200 ASP B O 1
ATOM 4144 N N . ALA B 1 201 ? -15.445 -9.695 -2.643 1 95 201 ALA B N 1
ATOM 4145 C CA . ALA B 1 201 ? -15.258 -10.945 -1.908 1 95 201 ALA B CA 1
ATOM 4146 C C . ALA B 1 201 ? -14.055 -10.852 -0.969 1 95 201 ALA B C 1
ATOM 4148 O O . ALA B 1 201 ? -14.094 -11.375 0.147 1 95 201 ALA B O 1
ATOM 4149 N N . ILE B 1 202 ? -13.055 -10.219 -1.397 1 95.5 202 ILE B N 1
ATOM 4150 C CA . ILE B 1 202 ? -11.867 -10.039 -0.571 1 95.5 202 ILE B CA 1
ATOM 4151 C C . ILE B 1 202 ? -12.195 -9.141 0.621 1 95.5 202 ILE B C 1
ATOM 4153 O O . ILE B 1 202 ? -11.82 -9.445 1.755 1 95.5 202 ILE B O 1
ATOM 4157 N N . VAL B 1 203 ? -12.898 -8.055 0.394 1 97.19 203 VAL B N 1
ATOM 4158 C CA . VAL B 1 203 ? -13.273 -7.133 1.459 1 97.19 203 VAL B CA 1
ATOM 4159 C C . VAL B 1 203 ? -14.172 -7.848 2.469 1 97.19 203 VAL B C 1
ATOM 4161 O O . VAL B 1 203 ? -14.031 -7.652 3.68 1 97.19 203 VAL B O 1
ATOM 4164 N N . ARG B 1 204 ? -15.055 -8.656 1.952 1 95.94 204 ARG B N 1
ATOM 4165 C CA . ARG B 1 204 ? -15.922 -9.438 2.828 1 95.94 204 ARG B CA 1
ATOM 4166 C C . ARG B 1 204 ? -15.109 -10.414 3.676 1 95.94 204 ARG B C 1
ATOM 4168 O O . ARG B 1 204 ? -15.383 -10.586 4.863 1 95.94 204 ARG B O 1
ATOM 4175 N N . SER B 1 205 ? -14.156 -11.055 3.062 1 95.5 205 SER B N 1
ATOM 4176 C CA . SER B 1 205 ? -13.273 -11.945 3.799 1 95.5 205 SER B CA 1
ATOM 4177 C C . SER B 1 205 ? -12.508 -11.203 4.887 1 95.5 205 SER B C 1
ATOM 4179 O O . SER B 1 205 ? -12.359 -11.703 6.004 1 95.5 205 SER B O 1
ATOM 4181 N N . TYR B 1 206 ? -12.047 -10.055 4.559 1 96.44 206 TYR B N 1
ATOM 4182 C CA . TYR B 1 206 ? -11.367 -9.188 5.52 1 96.44 206 TYR B CA 1
ATOM 4183 C C . TYR B 1 206 ? -12.273 -8.875 6.707 1 96.44 206 TYR B C 1
ATOM 4185 O O . TYR B 1 206 ? -11.836 -8.953 7.859 1 96.44 206 TYR B O 1
ATOM 4193 N N . ALA B 1 207 ? -13.484 -8.562 6.445 1 96.5 207 ALA B N 1
ATOM 4194 C CA . ALA B 1 207 ? -14.469 -8.25 7.477 1 96.5 207 ALA B CA 1
ATOM 4195 C C . ALA B 1 207 ? -14.711 -9.445 8.391 1 96.5 207 ALA B C 1
ATOM 4197 O O . ALA B 1 207 ? -14.852 -9.297 9.602 1 96.5 207 ALA B O 1
ATOM 4198 N N . ILE B 1 208 ? -14.812 -10.57 7.754 1 95.38 208 ILE B N 1
ATOM 4199 C CA . ILE B 1 208 ? -15.031 -11.797 8.508 1 95.38 208 ILE B CA 1
ATOM 4200 C C . ILE B 1 208 ? -13.852 -12.055 9.438 1 95.38 208 ILE B C 1
ATOM 4202 O O . ILE B 1 208 ? -14.031 -12.32 10.625 1 95.38 208 ILE B O 1
ATOM 4206 N N . GLU B 1 209 ? -12.672 -11.953 8.906 1 94.31 209 GLU B N 1
ATOM 4207 C CA . GLU B 1 209 ? -11.461 -12.281 9.648 1 94.31 209 GLU B CA 1
ATOM 4208 C C . GLU B 1 209 ? -11.25 -11.32 10.82 1 94.31 209 GLU B C 1
ATOM 4210 O O . GLU B 1 209 ? -10.93 -11.75 11.93 1 94.31 209 GLU B O 1
ATOM 4215 N N . LEU B 1 210 ? -11.484 -10.055 10.648 1 94.12 210 LEU B N 1
ATOM 4216 C CA . LEU B 1 210 ? -11.125 -9.062 11.656 1 94.12 210 LEU B CA 1
ATOM 4217 C C . LEU B 1 210 ? -12.32 -8.75 12.555 1 94.12 210 LEU B C 1
ATOM 4219 O O . LEU B 1 210 ? -12.156 -8.219 13.648 1 94.12 210 LEU B O 1
ATOM 4223 N N . GLY B 1 211 ? -13.484 -9.023 12.109 1 93.62 211 GLY B N 1
ATOM 4224 C CA . GLY B 1 211 ? -14.672 -8.68 12.883 1 93.62 211 GLY B CA 1
ATOM 4225 C C . GLY B 1 211 ? -14.805 -7.199 13.148 1 93.62 211 GLY B C 1
ATOM 4226 O O . GLY B 1 211 ? -14.492 -6.371 12.289 1 93.62 211 GLY B O 1
ATOM 4227 N N . PRO B 1 212 ? -15.266 -6.836 14.297 1 91.62 212 PRO B N 1
ATOM 4228 C CA . PRO B 1 212 ? -15.523 -5.434 14.633 1 91.62 212 PRO B CA 1
ATOM 4229 C C . PRO B 1 212 ? -14.25 -4.586 14.641 1 91.62 212 PRO B C 1
ATOM 4231 O O . PRO B 1 212 ? -14.305 -3.385 14.367 1 91.62 212 PRO B O 1
ATOM 4234 N N . ARG B 1 213 ? -13.141 -5.184 14.891 1 89.19 213 ARG B N 1
ATOM 4235 C CA . ARG B 1 213 ? -11.883 -4.445 14.945 1 89.19 213 ARG B CA 1
ATOM 4236 C C . ARG B 1 213 ? -11.5 -3.902 13.578 1 89.19 213 ARG B C 1
ATOM 4238 O O . ARG B 1 213 ? -10.734 -2.939 13.477 1 89.19 213 ARG B O 1
ATOM 4245 N N . GLY B 1 214 ? -12.07 -4.516 12.539 1 92.12 214 GLY B N 1
ATOM 4246 C CA . GLY B 1 214 ? -11.742 -4.102 11.188 1 92.12 214 GLY B CA 1
ATOM 4247 C C . GLY B 1 214 ? -12.82 -3.252 10.547 1 92.12 214 GLY B C 1
ATOM 4248 O O . GLY B 1 214 ? -12.727 -2.904 9.367 1 92.12 214 GLY B O 1
ATOM 4249 N N . ALA B 1 215 ? -13.82 -2.889 11.266 1 93.38 215 ALA B N 1
ATOM 4250 C CA . ALA B 1 215 ? -15.016 -2.275 10.688 1 93.38 215 ALA B CA 1
ATOM 4251 C C . ALA B 1 215 ? -14.672 -0.985 9.953 1 93.38 215 ALA B C 1
ATOM 4253 O O . ALA B 1 215 ? -15.156 -0.746 8.844 1 93.38 215 ALA B O 1
ATOM 4254 N N . GLN B 1 216 ? -13.82 -0.109 10.562 1 92.62 216 GLN B N 1
ATOM 4255 C CA . GLN B 1 216 ? -13.469 1.166 9.938 1 92.62 216 GLN B CA 1
ATOM 4256 C C . GLN B 1 216 ? -12.641 0.957 8.68 1 92.62 216 GLN B C 1
ATOM 4258 O O . GLN B 1 216 ? -12.844 1.638 7.672 1 92.62 216 GLN B O 1
ATOM 4263 N N . LYS B 1 217 ? -11.781 0.03 8.688 1 94.5 217 LYS B N 1
ATOM 4264 C CA . LYS B 1 217 ? -10.969 -0.254 7.512 1 94.5 217 LYS B CA 1
ATOM 4265 C C . LYS B 1 217 ? -11.805 -0.862 6.395 1 94.5 217 LYS B C 1
ATOM 4267 O O . LYS B 1 217 ? -11.562 -0.605 5.215 1 94.5 217 LYS B O 1
ATOM 4272 N N . VAL B 1 218 ? -12.727 -1.696 6.805 1 96.38 218 VAL B N 1
ATOM 4273 C CA . VAL B 1 218 ? -13.648 -2.246 5.816 1 96.38 218 VAL B CA 1
ATOM 4274 C C . VAL B 1 218 ? -14.359 -1.109 5.086 1 96.38 218 VAL B C 1
ATOM 4276 O O . VAL B 1 218 ? -14.438 -1.107 3.855 1 96.38 218 VAL B O 1
ATOM 4279 N N . ARG B 1 219 ? -14.812 -0.13 5.816 1 95.31 219 ARG B N 1
ATOM 4280 C CA . ARG B 1 219 ? -15.477 1.024 5.219 1 95.31 219 ARG B CA 1
ATOM 4281 C C . ARG B 1 219 ? -14.531 1.779 4.289 1 95.31 219 ARG B C 1
ATOM 4283 O O . ARG B 1 219 ? -14.938 2.227 3.215 1 95.31 219 ARG B O 1
ATOM 4290 N N . TYR B 1 220 ? -13.359 1.925 4.766 1 96.62 220 TYR B N 1
ATOM 4291 C CA . TYR B 1 220 ? -12.359 2.609 3.949 1 96.62 220 TYR B CA 1
ATOM 4292 C C . TYR B 1 220 ? -12.109 1.853 2.65 1 96.62 220 TYR B C 1
ATOM 4294 O O . TYR B 1 220 ? -12.102 2.445 1.569 1 96.62 220 TYR B O 1
ATOM 4302 N N . TYR B 1 221 ? -11.898 0.544 2.703 1 97.19 221 TYR B N 1
ATOM 4303 C CA . TYR B 1 221 ? -11.648 -0.274 1.522 1 97.19 221 TYR B CA 1
ATOM 4304 C C . TYR B 1 221 ? -12.82 -0.206 0.555 1 97.19 221 TYR B C 1
ATOM 4306 O O . TYR B 1 221 ? -12.633 -0.073 -0.656 1 97.19 221 TYR B O 1
ATOM 4314 N N . GLN B 1 222 ? -14.008 -0.287 1.104 1 96.81 222 GLN B N 1
ATOM 4315 C CA . GLN B 1 222 ? -15.203 -0.213 0.273 1 96.81 222 GLN B CA 1
ATOM 4316 C C . GLN B 1 222 ? -15.266 1.111 -0.484 1 96.81 222 GLN B C 1
ATOM 4318 O O . GLN B 1 222 ? -15.758 1.163 -1.613 1 96.81 222 GLN B O 1
ATOM 4323 N N . ARG B 1 223 ? -14.742 2.064 0.115 1 95.19 223 ARG B N 1
ATOM 4324 C CA . ARG B 1 223 ? -14.797 3.395 -0.481 1 95.19 223 ARG B CA 1
ATOM 4325 C C . ARG B 1 223 ? -13.711 3.57 -1.535 1 95.19 223 ARG B C 1
ATOM 4327 O O . ARG B 1 223 ? -13.969 4.094 -2.621 1 95.19 223 ARG B O 1
ATOM 4334 N N . VAL B 1 224 ? -12.516 3.066 -1.312 1 96.81 224 VAL B N 1
ATOM 4335 C CA . VAL B 1 224 ? -11.406 3.484 -2.162 1 96.81 224 VAL B CA 1
ATOM 4336 C C . VAL B 1 224 ? -11.117 2.4 -3.197 1 96.81 224 VAL B C 1
ATOM 4338 O O . VAL B 1 224 ? -10.547 2.684 -4.258 1 96.81 224 VAL B O 1
ATOM 4341 N N . PHE B 1 225 ? -11.445 1.141 -3.021 1 97.69 225 PHE B N 1
ATOM 4342 C CA . PHE B 1 225 ? -11.047 0.029 -3.875 1 97.69 225 PHE B CA 1
ATOM 4343 C C . PHE B 1 225 ? -11.664 0.163 -5.262 1 97.69 225 PHE B C 1
ATOM 4345 O O . PHE B 1 225 ? -11.023 -0.165 -6.266 1 97.69 225 PHE B O 1
ATOM 4352 N N . PRO B 1 226 ? -12.906 0.674 -5.406 1 95.69 226 PRO B N 1
ATOM 4353 C CA . PRO B 1 226 ? -13.469 0.791 -6.75 1 95.69 226 PRO B CA 1
ATOM 4354 C C . PRO B 1 226 ? -12.617 1.649 -7.68 1 95.69 226 PRO B C 1
ATOM 4356 O O . PRO B 1 226 ? -12.555 1.389 -8.883 1 95.69 226 PRO B O 1
ATOM 4359 N N . ALA B 1 227 ? -11.93 2.59 -7.113 1 94.62 227 ALA B N 1
ATOM 4360 C CA . ALA B 1 227 ? -11.086 3.449 -7.941 1 94.62 227 ALA B CA 1
ATOM 4361 C C . ALA B 1 227 ? -9.742 2.789 -8.219 1 94.62 227 ALA B C 1
ATOM 4363 O O . ALA B 1 227 ? -9.117 3.047 -9.25 1 94.62 227 ALA B O 1
ATOM 4364 N N . ILE B 1 228 ? -9.312 1.97 -7.379 1 96.12 228 ILE B N 1
ATOM 4365 C CA . ILE B 1 228 ? -8.008 1.325 -7.477 1 96.12 228 ILE B CA 1
ATOM 4366 C C . ILE B 1 228 ? -8.102 0.101 -8.383 1 96.12 228 ILE B C 1
ATOM 4368 O O . ILE B 1 228 ? -7.25 -0.099 -9.258 1 96.12 228 ILE B O 1
ATOM 4372 N N . PHE B 1 229 ? -9.086 -0.688 -8.125 1 96.19 229 PHE B N 1
ATOM 4373 C CA . PHE B 1 229 ? -9.32 -1.914 -8.875 1 96.19 229 PHE B CA 1
ATOM 4374 C C . PHE B 1 229 ? -10.43 -1.713 -9.906 1 96.19 229 PHE B C 1
ATOM 4376 O O . PHE B 1 229 ? -11.539 -2.217 -9.734 1 96.19 229 PHE B O 1
ATOM 4383 N N . ASN B 1 230 ? -10.078 -1.015 -10.93 1 90.31 230 ASN B N 1
ATOM 4384 C CA . ASN B 1 230 ? -11.047 -0.619 -11.953 1 90.31 230 ASN B CA 1
ATOM 4385 C C . ASN B 1 230 ? -10.609 -1.052 -13.344 1 90.31 230 ASN B C 1
ATOM 4387 O O . ASN B 1 230 ? -10.555 -0.235 -14.266 1 90.31 230 ASN B O 1
ATOM 4391 N N . GLY B 1 231 ? -10.32 -2.336 -13.469 1 88.62 231 GLY B N 1
ATOM 4392 C CA . GLY B 1 231 ? -9.938 -2.865 -14.766 1 88.62 231 GLY B CA 1
ATOM 4393 C C . GLY B 1 231 ? -11.109 -3.035 -15.711 1 88.62 231 GLY B C 1
ATOM 4394 O O . GLY B 1 231 ? -12.219 -2.584 -15.414 1 88.62 231 GLY B O 1
ATOM 4395 N N . ASP B 1 232 ? -10.945 -3.566 -16.922 1 88.94 232 ASP B N 1
ATOM 4396 C CA . ASP B 1 232 ? -11.969 -3.721 -17.953 1 88.94 232 ASP B CA 1
ATOM 4397 C C . ASP B 1 232 ? -12.766 -5.004 -17.75 1 88.94 232 ASP B C 1
ATOM 4399 O O . ASP B 1 232 ? -13.477 -5.457 -18.656 1 88.94 232 ASP B O 1
ATOM 4403 N N . ASN B 1 233 ? -12.656 -5.625 -16.562 1 90 233 ASN B N 1
ATOM 4404 C CA . ASN B 1 233 ? -13.383 -6.824 -16.172 1 90 233 ASN B CA 1
ATOM 4405 C C . ASN B 1 233 ? -12.945 -8.039 -17 1 90 233 ASN B C 1
ATOM 4407 O O . ASN B 1 233 ? -13.641 -9.055 -17.031 1 90 233 ASN B O 1
ATOM 4411 N N . SER B 1 234 ? -11.828 -7.902 -17.641 1 91.12 234 SER B N 1
ATOM 4412 C CA . SER B 1 234 ? -11.305 -9.055 -18.375 1 91.12 234 SER B CA 1
ATOM 4413 C C . SER B 1 234 ? -10.5 -9.969 -17.453 1 91.12 234 SER B C 1
ATOM 4415 O O . SER B 1 234 ? -9.648 -9.5 -16.703 1 91.12 234 SER B O 1
ATOM 4417 N N . SER B 1 235 ? -10.883 -11.211 -17.516 1 94.88 235 SER B N 1
ATOM 4418 C CA . SER B 1 235 ? -10.094 -12.195 -16.781 1 94.88 235 SER B CA 1
ATOM 4419 C C . SER B 1 235 ? -8.992 -12.781 -17.641 1 94.88 235 SER B C 1
ATOM 4421 O O . SER B 1 235 ? -9.125 -12.844 -18.875 1 94.88 235 SER B O 1
ATOM 4423 N N . VAL B 1 236 ? -7.93 -13.117 -17.062 1 96.25 236 VAL B N 1
ATOM 4424 C CA . VAL B 1 236 ? -6.824 -13.781 -17.75 1 96.25 236 VAL B CA 1
ATOM 4425 C C . VAL B 1 236 ? -6.434 -15.055 -16.984 1 96.25 236 VAL B C 1
ATOM 4427 O O . VAL B 1 236 ? -6.508 -15.102 -15.766 1 96.25 236 VAL B O 1
ATOM 4430 N N . PHE B 1 237 ? -6.086 -16.047 -17.766 1 97.12 237 PHE B N 1
ATOM 4431 C CA . PHE B 1 237 ? -5.645 -17.266 -17.109 1 97.12 237 PHE B CA 1
ATOM 4432 C C . PHE B 1 237 ? -4.27 -17.078 -16.469 1 97.12 237 PHE B C 1
ATOM 4434 O O . PHE B 1 237 ? -3.352 -16.562 -17.109 1 97.12 237 PHE B O 1
ATOM 4441 N N . SER B 1 238 ? -4.172 -17.359 -15.219 1 96.69 238 SER B N 1
ATOM 4442 C CA . SER B 1 238 ? -2.969 -17.125 -14.43 1 96.69 238 SER B CA 1
ATOM 4443 C C . SER B 1 238 ? -2.531 -18.406 -13.703 1 96.69 238 SER B C 1
ATOM 4445 O O . SER B 1 238 ? -3.354 -19.266 -13.422 1 96.69 238 SER B O 1
ATOM 4447 N N . HIS B 1 239 ? -1.268 -18.547 -13.477 1 97.5 239 HIS B N 1
ATOM 4448 C CA . HIS B 1 239 ? -0.711 -19.641 -12.703 1 97.5 239 HIS B CA 1
ATOM 4449 C C . HIS B 1 239 ? -1.004 -19.469 -11.219 1 97.5 239 HIS B C 1
ATOM 4451 O O . HIS B 1 239 ? -1.333 -20.438 -10.531 1 97.5 239 HIS B O 1
ATOM 4457 N N . ASN B 1 240 ? -0.88 -18.219 -10.727 1 96.56 240 ASN B N 1
ATOM 4458 C CA . ASN B 1 240 ? -1.234 -17.766 -9.391 1 96.56 240 ASN B CA 1
ATOM 4459 C C . ASN B 1 240 ? -0.337 -18.375 -8.32 1 96.56 240 ASN B C 1
ATOM 4461 O O . ASN B 1 240 ? -0.73 -18.5 -7.16 1 96.56 240 ASN B O 1
ATOM 4465 N N . ASP B 1 241 ? 0.835 -18.844 -8.602 1 95.56 241 ASP B N 1
ATOM 4466 C CA . ASP B 1 241 ? 1.884 -19.281 -7.68 1 95.56 241 ASP B CA 1
ATOM 4467 C C . ASP B 1 241 ? 3.254 -19.234 -8.352 1 95.56 241 ASP B C 1
ATOM 4469 O O . ASP B 1 241 ? 4.023 -20.203 -8.258 1 95.56 241 ASP B O 1
ATOM 4473 N N . LEU B 1 242 ? 3.453 -18.203 -9.125 1 95.94 242 LEU B N 1
ATOM 4474 C CA . LEU B 1 242 ? 4.734 -18.031 -9.797 1 95.94 242 LEU B CA 1
ATOM 4475 C C . LEU B 1 242 ? 5.84 -17.734 -8.789 1 95.94 242 LEU B C 1
ATOM 4477 O O . LEU B 1 242 ? 6.035 -16.578 -8.398 1 95.94 242 LEU B O 1
ATOM 4481 N N . GLN B 1 243 ? 6.48 -18.734 -8.367 1 94.44 243 GLN B N 1
ATOM 4482 C CA . GLN B 1 243 ? 7.652 -18.688 -7.496 1 94.44 243 GLN B CA 1
ATOM 4483 C C . GLN B 1 243 ? 8.844 -19.391 -8.148 1 94.44 243 GLN B C 1
ATOM 4485 O O . GLN B 1 243 ? 8.664 -20.328 -8.922 1 94.44 243 GLN B O 1
ATOM 4490 N N . TRP B 1 244 ? 9.992 -19 -7.844 1 92.69 244 TRP B N 1
ATOM 4491 C CA . TRP B 1 244 ? 11.18 -19.547 -8.484 1 92.69 244 TRP B CA 1
ATOM 4492 C C . TRP B 1 244 ? 11.367 -21.016 -8.117 1 92.69 244 TRP B C 1
ATOM 4494 O O . TRP B 1 244 ? 11.992 -21.781 -8.859 1 92.69 244 TRP B O 1
ATOM 4504 N N . LYS B 1 245 ? 10.75 -21.484 -6.961 1 92.94 245 LYS B N 1
ATOM 4505 C CA . LYS B 1 245 ? 10.797 -22.891 -6.609 1 92.94 245 LYS B CA 1
ATOM 4506 C C . LYS B 1 245 ? 9.938 -23.719 -7.562 1 92.94 245 LYS B C 1
ATOM 4508 O O . LYS B 1 245 ? 10.109 -24.938 -7.66 1 92.94 245 LYS B O 1
ATOM 4513 N N . ASN B 1 246 ? 9.023 -23.062 -8.273 1 95.12 246 ASN B N 1
ATOM 4514 C CA . ASN B 1 246 ? 8.078 -23.766 -9.141 1 95.12 246 ASN B CA 1
ATOM 4515 C C . ASN B 1 246 ? 8.508 -23.703 -10.602 1 95.12 246 ASN B C 1
ATOM 4517 O O . ASN B 1 246 ? 7.742 -24.078 -11.5 1 95.12 246 ASN B O 1
ATOM 4521 N N . ILE B 1 247 ? 9.672 -23.219 -10.836 1 96.44 247 ILE B N 1
ATOM 4522 C CA . ILE B 1 247 ? 10.234 -23.172 -12.18 1 96.44 247 ILE B CA 1
ATOM 4523 C C . ILE B 1 247 ? 11.43 -24.109 -12.289 1 96.44 247 ILE B C 1
ATOM 4525 O O . ILE B 1 247 ? 12.461 -23.906 -11.641 1 96.44 247 ILE B O 1
ATOM 4529 N N . MET B 1 248 ? 11.289 -25.125 -13.172 1 96.5 248 MET B N 1
ATOM 4530 C CA . MET B 1 248 ? 12.328 -26.125 -13.367 1 96.5 248 MET B CA 1
ATOM 4531 C C . MET B 1 248 ? 13.164 -25.812 -14.602 1 96.5 248 MET B C 1
ATOM 4533 O O . MET B 1 248 ? 12.625 -25.516 -15.664 1 96.5 248 MET B O 1
ATOM 4537 N N . LEU B 1 249 ? 14.406 -25.781 -14.367 1 95.5 249 LEU B N 1
ATOM 4538 C CA . LEU B 1 249 ? 15.352 -25.703 -15.469 1 95.5 249 LEU B CA 1
ATOM 4539 C C . LEU B 1 249 ? 15.93 -27.078 -15.789 1 95.5 249 LEU B C 1
ATOM 4541 O O . LEU B 1 249 ? 16.547 -27.719 -14.938 1 95.5 249 LEU B O 1
ATOM 4545 N N . LEU B 1 250 ? 15.742 -27.531 -17 1 94.12 250 LEU B N 1
ATOM 4546 C CA . LEU B 1 250 ? 16.219 -28.844 -17.438 1 94.12 250 LEU B CA 1
ATOM 4547 C C . LEU B 1 250 ? 17.609 -28.734 -18.047 1 94.12 250 LEU B C 1
ATOM 4549 O O . LEU B 1 250 ? 18.109 -27.641 -18.281 1 94.12 250 LEU B O 1
ATOM 4553 N N . ASP B 1 251 ? 18.219 -29.828 -18.297 1 91.56 251 ASP B N 1
ATOM 4554 C CA . ASP B 1 251 ? 19.594 -29.875 -18.781 1 91.56 251 ASP B CA 1
ATOM 4555 C C . ASP B 1 251 ? 19.703 -29.281 -20.188 1 91.56 251 ASP B C 1
ATOM 4557 O O . ASP B 1 251 ? 20.719 -28.688 -20.531 1 91.56 251 ASP B O 1
ATOM 4561 N N . ASP B 1 252 ? 18.688 -29.375 -20.938 1 92 252 ASP B N 1
ATOM 4562 C CA . ASP B 1 252 ? 18.734 -28.875 -22.312 1 92 252 ASP B CA 1
ATOM 4563 C C . ASP B 1 252 ? 18.406 -27.391 -22.359 1 92 252 ASP B C 1
ATOM 4565 O O . ASP B 1 252 ? 18.312 -26.812 -23.453 1 92 252 ASP B O 1
ATOM 4569 N N . GLY B 1 253 ? 18.109 -26.812 -21.188 1 91 253 GLY B N 1
ATOM 4570 C CA . GLY B 1 253 ? 17.844 -25.391 -21.125 1 91 253 GLY B CA 1
ATOM 4571 C C . GLY B 1 253 ? 16.375 -25.062 -21.141 1 91 253 GLY B C 1
ATOM 4572 O O . GLY B 1 253 ? 15.984 -23.906 -20.969 1 91 253 GLY B O 1
ATOM 4573 N N . SER B 1 254 ? 15.539 -26.062 -21.297 1 94.12 254 SER B N 1
ATOM 4574 C CA . SER B 1 254 ? 14.102 -25.812 -21.312 1 94.12 254 SER B CA 1
ATOM 4575 C C . SER B 1 254 ? 13.57 -25.516 -19.922 1 94.12 254 SER B C 1
ATOM 4577 O O . SER B 1 254 ? 14.156 -25.938 -18.922 1 94.12 254 SER B O 1
ATOM 4579 N N . LEU B 1 255 ? 12.523 -24.734 -19.906 1 97.25 255 LEU B N 1
ATOM 4580 C CA . LEU B 1 255 ? 11.875 -24.375 -18.656 1 97.25 255 LEU B CA 1
ATOM 4581 C C . LEU B 1 255 ? 10.508 -25.031 -18.531 1 97.25 255 LEU B C 1
ATOM 4583 O O . LEU B 1 255 ? 9.75 -25.078 -19.516 1 97.25 255 LEU B O 1
ATOM 4587 N N . VAL B 1 256 ? 10.219 -25.609 -17.359 1 97.81 256 VAL B N 1
ATOM 4588 C CA . VAL B 1 256 ? 8.914 -26.188 -17.062 1 97.81 256 VAL B CA 1
ATOM 4589 C C . VAL B 1 256 ? 8.359 -25.562 -15.781 1 97.81 256 VAL B C 1
ATOM 4591 O O . VAL B 1 256 ? 9.039 -25.531 -14.758 1 97.81 256 VAL B O 1
ATOM 4594 N N . ILE B 1 257 ? 7.188 -24.984 -15.891 1 97.69 257 ILE B N 1
ATOM 4595 C CA . ILE B 1 257 ? 6.516 -24.484 -14.688 1 97.69 257 ILE B CA 1
ATOM 4596 C C . ILE B 1 257 ? 5.695 -25.609 -14.062 1 97.69 257 ILE B C 1
ATOM 4598 O O . ILE B 1 257 ? 4.891 -26.25 -14.734 1 97.69 257 ILE B O 1
ATOM 4602 N N . ILE B 1 258 ? 5.922 -25.859 -12.758 1 96.31 258 ILE B N 1
ATOM 4603 C CA . ILE B 1 258 ? 5.207 -26.922 -12.078 1 96.31 258 ILE B CA 1
ATOM 4604 C C . ILE B 1 258 ? 4.246 -26.328 -11.047 1 96.31 258 ILE B C 1
ATOM 4606 O O . ILE B 1 258 ? 4.195 -25.109 -10.867 1 96.31 258 ILE B O 1
ATOM 4610 N N . ASP B 1 259 ? 3.383 -27.125 -10.438 1 94.19 259 ASP B N 1
ATOM 4611 C CA . ASP B 1 259 ? 2.477 -26.781 -9.344 1 94.19 259 ASP B CA 1
ATOM 4612 C C . ASP B 1 259 ? 1.399 -25.797 -9.812 1 94.19 259 ASP B C 1
ATOM 4614 O O . ASP B 1 259 ? 1.368 -24.641 -9.383 1 94.19 259 ASP B O 1
ATOM 4618 N N . TRP B 1 260 ? 0.47 -26.328 -10.586 1 96.44 260 TRP B N 1
ATOM 4619 C CA . TRP B 1 260 ? -0.592 -25.531 -11.195 1 96.44 260 TRP B CA 1
ATOM 4620 C C . TRP B 1 260 ? -1.87 -25.609 -10.367 1 96.44 260 TRP B C 1
ATOM 4622 O O . TRP B 1 260 ? -2.971 -25.422 -10.891 1 96.44 260 TRP B O 1
ATOM 4632 N N . GLU B 1 261 ? -1.761 -25.844 -9.094 1 93.44 261 GLU B N 1
ATOM 4633 C CA . GLU B 1 261 ? -2.918 -26.094 -8.242 1 93.44 261 GLU B CA 1
ATOM 4634 C C . GLU B 1 261 ? -3.783 -24.844 -8.117 1 93.44 261 GLU B C 1
ATOM 4636 O O . GLU B 1 261 ? -5.008 -24.938 -8.008 1 93.44 261 GLU B O 1
ATOM 4641 N N . TYR B 1 262 ? -3.219 -23.656 -8.266 1 95.25 262 TYR B N 1
ATOM 4642 C CA . TYR B 1 262 ? -3.953 -22.422 -7.992 1 95.25 262 TYR B CA 1
ATOM 4643 C C . TYR B 1 262 ? -4.328 -21.719 -9.289 1 95.25 262 TYR B C 1
ATOM 4645 O O . TYR B 1 262 ? -4.977 -20.672 -9.266 1 95.25 262 TYR B O 1
ATOM 4653 N N . ALA B 1 263 ? -3.973 -22.266 -10.383 1 96.56 263 ALA B N 1
ATOM 4654 C CA . ALA B 1 263 ? -4.242 -21.625 -11.664 1 96.56 263 ALA B CA 1
ATOM 4655 C C . ALA B 1 263 ? -5.738 -21.391 -11.859 1 96.56 263 ALA B C 1
ATOM 4657 O O . ALA B 1 263 ? -6.555 -22.234 -11.5 1 96.56 263 ALA B O 1
ATOM 4658 N N . SER B 1 264 ? -6.07 -20.219 -12.359 1 96.19 264 SER B N 1
ATOM 4659 C CA . SER B 1 264 ? -7.461 -19.828 -12.547 1 96.19 264 SER B CA 1
ATOM 4660 C C . SER B 1 264 ? -7.574 -18.562 -13.383 1 96.19 264 SER B C 1
ATOM 4662 O O . SER B 1 264 ? -6.57 -17.906 -13.672 1 96.19 264 SER B O 1
ATOM 4664 N N . TRP B 1 265 ? -8.773 -18.359 -13.828 1 96.56 265 TRP B N 1
ATOM 4665 C CA . TRP B 1 265 ? -9.094 -17.062 -14.406 1 96.56 265 TRP B CA 1
ATOM 4666 C C . TRP B 1 265 ? -9.164 -15.984 -13.328 1 96.56 265 TRP B C 1
ATOM 4668 O O . TRP B 1 265 ? -10.008 -16.047 -12.438 1 96.56 265 TRP B O 1
ATOM 4678 N N . SER B 1 266 ? -8.25 -15.031 -13.445 1 95.5 266 SER B N 1
ATOM 4679 C CA . SER B 1 266 ? -8.078 -14.031 -12.398 1 95.5 266 SER B CA 1
ATOM 4680 C C . SER B 1 266 ? -7.934 -12.633 -12.992 1 95.5 266 SER B C 1
ATOM 4682 O O . SER B 1 266 ? -7.762 -12.477 -14.203 1 95.5 266 SER B O 1
ATOM 4684 N N . PRO B 1 267 ? -8.102 -11.648 -12.102 1 95.62 267 PRO B N 1
ATOM 4685 C CA . PRO B 1 267 ? -7.754 -10.312 -12.594 1 95.62 267 PRO B CA 1
ATOM 4686 C C . PRO B 1 267 ? -6.316 -10.227 -13.102 1 95.62 267 PRO B C 1
ATOM 4688 O O . PRO B 1 267 ? -5.438 -10.938 -12.609 1 95.62 267 PRO B O 1
ATOM 4691 N N . VAL B 1 268 ? -6.043 -9.359 -14.047 1 95.94 268 VAL B N 1
ATOM 4692 C CA . VAL B 1 268 ? -4.777 -9.273 -14.766 1 95.94 268 VAL B CA 1
ATOM 4693 C C . VAL B 1 268 ? -3.639 -9.008 -13.781 1 95.94 268 VAL B C 1
ATOM 4695 O O . VAL B 1 268 ? -2.494 -9.398 -14.031 1 95.94 268 VAL B O 1
ATOM 4698 N N . TYR B 1 269 ? -3.93 -8.422 -12.625 1 96.69 269 TYR B N 1
ATOM 4699 C CA . TYR B 1 269 ? -2.91 -8.008 -11.672 1 96.69 269 TYR B CA 1
ATOM 4700 C C . TYR B 1 269 ? -2.668 -9.102 -10.633 1 96.69 269 TYR B C 1
ATOM 4702 O O . TYR B 1 269 ? -1.747 -8.992 -9.812 1 96.69 269 TYR B O 1
ATOM 4710 N N . TRP B 1 270 ? -3.379 -10.141 -10.594 1 96.44 270 TRP B N 1
ATOM 4711 C CA . TRP B 1 270 ? -3.352 -11.102 -9.492 1 96.44 270 TRP B CA 1
ATOM 4712 C C . TRP B 1 270 ? -2.055 -11.898 -9.5 1 96.44 270 TRP B C 1
ATOM 4714 O O . TRP B 1 270 ? -1.454 -12.125 -8.445 1 96.44 270 TRP B O 1
ATOM 4724 N N . GLU B 1 271 ? -1.609 -12.352 -10.711 1 96.81 271 GLU B N 1
ATOM 4725 C CA . GLU B 1 271 ? -0.359 -13.102 -10.828 1 96.81 271 GLU B CA 1
ATOM 4726 C C . GLU B 1 271 ? 0.813 -12.305 -10.258 1 96.81 271 GLU B C 1
ATOM 4728 O O . GLU B 1 271 ? 1.646 -12.844 -9.531 1 96.81 271 GLU B O 1
ATOM 4733 N N . TYR B 1 272 ? 0.871 -11.047 -10.617 1 97 272 TYR B N 1
ATOM 4734 C CA . TYR B 1 272 ? 1.936 -10.18 -10.125 1 97 272 TYR B CA 1
ATOM 4735 C C . TYR B 1 272 ? 1.876 -10.047 -8.609 1 97 272 TYR B C 1
ATOM 4737 O O . TYR B 1 272 ? 2.908 -10.078 -7.938 1 97 272 TYR B O 1
ATOM 4745 N N . PHE B 1 273 ? 0.666 -9.867 -8.117 1 96.12 273 PHE B N 1
ATOM 4746 C CA . PHE B 1 273 ? 0.488 -9.781 -6.676 1 96.12 273 PHE B CA 1
ATOM 4747 C C . PHE B 1 273 ? 1.059 -11.016 -5.984 1 96.12 273 PHE B C 1
ATOM 4749 O O . PHE B 1 273 ? 1.9 -10.898 -5.09 1 96.12 273 PHE B O 1
ATOM 4756 N N . VAL B 1 274 ? 0.656 -12.148 -6.379 1 95.44 274 VAL B N 1
ATOM 4757 C CA . VAL B 1 274 ? 1.054 -13.383 -5.707 1 95.44 274 VAL B CA 1
ATOM 4758 C C . VAL B 1 274 ? 2.564 -13.57 -5.82 1 95.44 274 VAL B C 1
ATOM 4760 O O . VAL B 1 274 ? 3.229 -13.914 -4.84 1 95.44 274 VAL B O 1
ATOM 4763 N N . ALA B 1 275 ? 3.086 -13.352 -6.992 1 96.12 275 ALA B N 1
ATOM 4764 C CA . ALA B 1 275 ? 4.52 -13.523 -7.227 1 96.12 275 ALA B CA 1
ATOM 4765 C C . ALA B 1 275 ? 5.332 -12.594 -6.328 1 96.12 275 ALA B C 1
ATOM 4767 O O . ALA B 1 275 ? 6.309 -13.023 -5.703 1 96.12 275 ALA B O 1
ATOM 4768 N N . MET B 1 276 ? 4.871 -11.352 -6.203 1 95.62 276 MET B N 1
ATOM 4769 C CA . MET B 1 276 ? 5.594 -10.367 -5.398 1 95.62 276 MET B CA 1
ATOM 4770 C C . MET B 1 276 ? 5.41 -10.648 -3.91 1 95.62 276 MET B C 1
ATOM 4772 O O . MET B 1 276 ? 6.34 -10.469 -3.121 1 95.62 276 MET B O 1
ATOM 4776 N N . PHE B 1 277 ? 4.273 -11.023 -3.562 1 93.19 277 PHE B N 1
ATOM 4777 C CA . PHE B 1 277 ? 3.98 -11.32 -2.164 1 93.19 277 PHE B CA 1
ATOM 4778 C C . PHE B 1 277 ? 4.867 -12.445 -1.65 1 93.19 277 PHE B C 1
ATOM 4780 O O . PHE B 1 277 ? 5.289 -12.43 -0.492 1 93.19 277 PHE B O 1
ATOM 4787 N N . CYS B 1 278 ? 5.172 -13.359 -2.492 1 89.75 278 CYS B N 1
ATOM 4788 C CA . CYS B 1 278 ? 5.949 -14.531 -2.104 1 89.75 278 CYS B CA 1
ATOM 4789 C C . CYS B 1 278 ? 7.441 -14.219 -2.113 1 89.75 278 CYS B C 1
ATOM 4791 O O . CYS B 1 278 ? 8.258 -15.07 -1.751 1 89.75 278 CYS B O 1
ATOM 4793 N N . CYS B 1 279 ? 7.762 -12.969 -2.527 1 84.88 279 CYS B N 1
ATOM 4794 C CA . CYS B 1 279 ? 9.133 -12.508 -2.322 1 84.88 279 CYS B CA 1
ATOM 4795 C C . CYS B 1 279 ? 9.359 -12.094 -0.873 1 84.88 279 CYS B C 1
ATOM 4797 O O . CYS B 1 279 ? 9.789 -10.969 -0.604 1 84.88 279 CYS B O 1
ATOM 4799 N N . LEU B 1 280 ? 8.906 -12.758 0.105 1 68.19 280 LEU B N 1
ATOM 4800 C CA . LEU B 1 280 ? 8.719 -12.422 1.513 1 68.19 280 LEU B CA 1
ATOM 4801 C C . LEU B 1 280 ? 10.016 -11.914 2.131 1 68.19 280 LEU B C 1
ATOM 4803 O O . LEU B 1 280 ? 10.008 -10.906 2.848 1 68.19 280 LEU B O 1
ATOM 4807 N N . ALA B 1 281 ? 11.062 -12.555 1.842 1 69.25 281 ALA B N 1
ATOM 4808 C CA . ALA B 1 281 ? 12.273 -12.219 2.588 1 69.25 281 ALA B CA 1
ATOM 4809 C C . ALA B 1 281 ? 13.055 -11.109 1.887 1 69.25 281 ALA B C 1
ATOM 4811 O O . ALA B 1 281 ? 13.938 -10.484 2.486 1 69.25 281 ALA B O 1
ATOM 4812 N N . TRP B 1 282 ? 12.586 -10.758 0.762 1 77.88 282 TRP B N 1
ATOM 4813 C CA . TRP B 1 282 ? 13.273 -9.719 0 1 77.88 282 TRP B CA 1
ATOM 4814 C C . TRP B 1 282 ? 14.789 -9.875 0.098 1 77.88 282 TRP B C 1
ATOM 4816 O O . TRP B 1 282 ? 15.508 -8.898 0.301 1 77.88 282 TRP B O 1
ATOM 4826 N N . THR B 1 283 ? 15.203 -11.102 0.087 1 72.69 283 THR B N 1
ATOM 4827 C CA . THR B 1 283 ? 16.625 -11.375 0.247 1 72.69 283 THR B CA 1
ATOM 4828 C C . THR B 1 283 ? 17.281 -11.617 -1.107 1 72.69 283 THR B C 1
ATOM 4830 O O . THR B 1 283 ? 18.516 -11.57 -1.224 1 72.69 283 THR B O 1
ATOM 4833 N N . VAL B 1 284 ? 16.453 -11.891 -2.033 1 72.88 284 VAL B N 1
ATOM 4834 C CA . VAL B 1 284 ? 17.062 -12.203 -3.32 1 72.88 284 VAL B CA 1
ATOM 4835 C C . VAL B 1 284 ? 16.469 -11.305 -4.406 1 72.88 284 VAL B C 1
ATOM 4837 O O . VAL B 1 284 ? 15.453 -10.641 -4.188 1 72.88 284 VAL B O 1
ATOM 4840 N N . TYR B 1 285 ? 17.078 -11.352 -5.527 1 83.5 285 TYR B N 1
ATOM 4841 C CA . TYR B 1 285 ? 16.781 -10.477 -6.656 1 83.5 285 TYR B CA 1
ATOM 4842 C C . TYR B 1 285 ? 15.609 -11.008 -7.469 1 83.5 285 TYR B C 1
ATOM 4844 O O . TYR B 1 285 ? 15.297 -10.477 -8.539 1 83.5 285 TYR B O 1
ATOM 4852 N N . TRP B 1 286 ? 14.914 -11.984 -6.965 1 88.5 286 TRP B N 1
ATOM 4853 C CA . TRP B 1 286 ? 13.836 -12.609 -7.73 1 88.5 286 TRP B CA 1
ATOM 4854 C C . TRP B 1 286 ? 12.781 -11.586 -8.117 1 88.5 286 TRP B C 1
ATOM 4856 O O . TRP B 1 286 ? 12.203 -11.648 -9.203 1 88.5 286 TRP B O 1
ATOM 4866 N N . HIS B 1 287 ? 12.539 -10.539 -7.32 1 92.88 287 HIS B N 1
ATOM 4867 C CA . HIS B 1 287 ? 11.508 -9.539 -7.59 1 92.88 287 HIS B CA 1
ATOM 4868 C C . HIS B 1 287 ? 11.789 -8.789 -8.883 1 92.88 287 HIS B C 1
ATOM 4870 O O . HIS B 1 287 ? 10.867 -8.391 -9.594 1 92.88 287 HIS B O 1
ATOM 4876 N N . GLU B 1 288 ? 13.047 -8.625 -9.203 1 93.31 288 GLU B N 1
ATOM 4877 C CA . GLU B 1 288 ? 13.414 -7.945 -10.438 1 93.31 288 GLU B CA 1
ATOM 4878 C C . GLU B 1 288 ? 13.031 -8.773 -11.664 1 93.31 288 GLU B C 1
ATOM 4880 O O . GLU B 1 288 ? 12.594 -8.227 -12.68 1 93.31 288 GLU B O 1
ATOM 4885 N N . TYR B 1 289 ? 13.195 -10.023 -11.477 1 93.94 289 TYR B N 1
ATOM 4886 C CA . TYR B 1 289 ? 12.875 -10.906 -12.594 1 93.94 289 TYR B CA 1
ATOM 4887 C C . TYR B 1 289 ? 11.359 -11.062 -12.734 1 93.94 289 TYR B C 1
ATOM 4889 O O . TYR B 1 289 ? 10.852 -11.211 -13.852 1 93.94 289 TYR B O 1
ATOM 4897 N N . VAL B 1 290 ? 10.664 -11.008 -11.633 1 96.19 290 VAL B N 1
ATOM 4898 C CA . VAL B 1 290 ? 9.203 -10.969 -11.727 1 96.19 290 VAL B CA 1
ATOM 4899 C C . VAL B 1 290 ? 8.773 -9.797 -12.602 1 96.19 290 VAL B C 1
ATOM 4901 O O . VAL B 1 290 ? 7.895 -9.945 -13.461 1 96.19 290 VAL B O 1
ATOM 4904 N N . GLY B 1 291 ? 9.438 -8.656 -12.445 1 95.81 291 GLY B N 1
ATOM 4905 C CA . GLY B 1 291 ? 9.125 -7.473 -13.234 1 95.81 291 GLY B CA 1
ATOM 4906 C C . GLY B 1 291 ? 9.445 -7.641 -14.703 1 95.81 291 GLY B C 1
ATOM 4907 O O . GLY B 1 291 ? 8.93 -6.906 -15.547 1 95.81 291 GLY B O 1
ATOM 4908 N N . GLN B 1 292 ? 10.32 -8.516 -15.039 1 96.56 292 GLN B N 1
ATOM 4909 C CA . GLN B 1 292 ? 10.648 -8.82 -16.422 1 96.56 292 GLN B CA 1
ATOM 4910 C C . GLN B 1 292 ? 9.656 -9.82 -17.016 1 96.56 292 GLN B C 1
ATOM 4912 O O . GLN B 1 292 ? 9.336 -9.75 -18.203 1 96.56 292 GLN B O 1
ATOM 4917 N N . VAL B 1 293 ? 9.148 -10.695 -16.203 1 97.94 293 VAL B N 1
ATOM 4918 C CA . VAL B 1 293 ? 8.273 -11.781 -16.641 1 97.94 293 VAL B CA 1
ATOM 4919 C C . VAL B 1 293 ? 6.848 -11.266 -16.797 1 97.94 293 VAL B C 1
ATOM 4921 O O . VAL B 1 293 ? 6.137 -11.656 -17.719 1 97.94 293 VAL B O 1
ATOM 4924 N N . LEU B 1 294 ? 6.445 -10.406 -15.875 1 98.06 294 LEU B N 1
ATOM 4925 C CA . LEU B 1 294 ? 5.07 -9.93 -15.812 1 98.06 294 LEU B CA 1
ATOM 4926 C C . LEU B 1 294 ? 5.02 -8.406 -15.922 1 98.06 294 LEU B C 1
ATOM 4928 O O . LEU B 1 294 ? 5.984 -7.723 -15.57 1 98.06 294 LEU B O 1
ATOM 4932 N N . ASP B 1 295 ? 3.836 -7.898 -16.5 1 96.56 295 ASP B N 1
ATOM 4933 C CA . ASP B 1 295 ? 3.592 -6.473 -16.297 1 96.56 295 ASP B CA 1
ATOM 4934 C C . ASP B 1 295 ? 3.502 -6.141 -14.805 1 96.56 295 ASP B C 1
ATOM 4936 O O . ASP B 1 295 ? 2.975 -6.926 -14.016 1 96.56 295 ASP B O 1
ATOM 4940 N N . GLU B 1 296 ? 3.992 -4.969 -14.445 1 96.75 296 GLU B N 1
ATOM 4941 C CA . GLU B 1 296 ? 4.043 -4.609 -13.031 1 96.75 296 GLU B CA 1
ATOM 4942 C C . GLU B 1 296 ? 2.754 -3.92 -12.594 1 96.75 296 GLU B C 1
ATOM 4944 O O . GLU B 1 296 ? 2.311 -2.957 -13.227 1 96.75 296 GLU B O 1
ATOM 4949 N N . TYR B 1 297 ? 2.104 -4.414 -11.609 1 96.88 297 TYR B N 1
ATOM 4950 C CA . TYR B 1 297 ? 0.919 -3.865 -10.961 1 96.88 297 TYR B CA 1
ATOM 4951 C C . TYR B 1 297 ? 1.2 -3.545 -9.492 1 96.88 297 TYR B C 1
ATOM 4953 O O . TYR B 1 297 ? 0.587 -4.125 -8.594 1 96.88 297 TYR B O 1
ATOM 4961 N N . ALA B 1 298 ? 2.047 -2.541 -9.305 1 97.56 298 ALA B N 1
ATOM 4962 C CA . ALA B 1 298 ? 2.629 -2.254 -8 1 97.56 298 ALA B CA 1
ATOM 4963 C C . ALA B 1 298 ? 1.551 -1.854 -6.996 1 97.56 298 ALA B C 1
ATOM 4965 O O . ALA B 1 298 ? 1.572 -2.293 -5.844 1 97.56 298 ALA B O 1
ATOM 4966 N N . ASN B 1 299 ? 0.624 -0.988 -7.402 1 97.88 299 ASN B N 1
ATOM 4967 C CA . ASN B 1 299 ? -0.423 -0.537 -6.492 1 97.88 299 ASN B CA 1
ATOM 4968 C C . ASN B 1 299 ? -1.312 -1.692 -6.043 1 97.88 299 ASN B C 1
ATOM 4970 O O . ASN B 1 299 ? -1.568 -1.854 -4.848 1 97.88 299 ASN B O 1
ATOM 4974 N N . GLU B 1 300 ? -1.767 -2.486 -7.047 1 97.25 300 GLU B N 1
ATOM 4975 C CA . GLU B 1 300 ? -2.627 -3.621 -6.727 1 97.25 300 GLU B CA 1
ATOM 4976 C C . GLU B 1 300 ? -1.914 -4.609 -5.809 1 97.25 300 GLU B C 1
ATOM 4978 O O . GLU B 1 300 ? -2.506 -5.117 -4.852 1 97.25 300 GLU B O 1
ATOM 4983 N N . TYR B 1 301 ? -0.652 -4.789 -6.105 1 96.75 301 TYR B N 1
ATOM 4984 C CA . TYR B 1 301 ? 0.156 -5.664 -5.262 1 96.75 301 TYR B CA 1
ATOM 4985 C C . TYR B 1 301 ? 0.161 -5.176 -3.816 1 96.75 301 TYR B C 1
ATOM 4987 O O . TYR B 1 301 ? -0.112 -5.945 -2.895 1 96.75 301 TYR B O 1
ATOM 4995 N N . LEU B 1 302 ? 0.49 -3.945 -3.611 1 97.75 302 LEU B N 1
ATOM 4996 C CA . LEU B 1 302 ? 0.658 -3.436 -2.256 1 97.75 302 LEU B CA 1
ATOM 4997 C C . LEU B 1 302 ? -0.65 -3.521 -1.477 1 97.75 302 LEU B C 1
ATOM 4999 O O . LEU B 1 302 ? -0.65 -3.865 -0.292 1 97.75 302 LEU B O 1
ATOM 5003 N N . TRP B 1 303 ? -1.721 -3.188 -2.107 1 98 303 TRP B N 1
ATOM 5004 C CA . TRP B 1 303 ? -3.014 -3.211 -1.43 1 98 303 TRP B CA 1
ATOM 5005 C C . TRP B 1 303 ? -3.365 -4.625 -0.981 1 98 303 TRP B C 1
ATOM 5007 O O . TRP B 1 303 ? -3.738 -4.844 0.175 1 98 303 TRP B O 1
ATOM 5017 N N . PHE B 1 304 ? -3.25 -5.621 -1.861 1 96.44 304 PHE B N 1
ATOM 5018 C CA . PHE B 1 304 ? -3.596 -6.988 -1.489 1 96.44 304 PHE B CA 1
ATOM 5019 C C . PHE B 1 304 ? -2.617 -7.531 -0.453 1 96.44 304 PHE B C 1
ATOM 5021 O O . PHE B 1 304 ? -3.006 -8.289 0.436 1 96.44 304 PHE B O 1
ATOM 5028 N N . ALA B 1 305 ? -1.378 -7.191 -0.633 1 94.75 305 ALA B N 1
ATOM 5029 C CA . ALA B 1 305 ? -0.394 -7.59 0.369 1 94.75 305 ALA B CA 1
ATOM 5030 C C . ALA B 1 305 ? -0.75 -7.027 1.742 1 94.75 305 ALA B C 1
ATOM 5032 O O . ALA B 1 305 ? -0.62 -7.719 2.756 1 94.75 305 ALA B O 1
ATOM 5033 N N . THR B 1 306 ? -1.176 -5.789 1.804 1 95.44 306 THR B N 1
ATOM 5034 C CA . THR B 1 306 ? -1.562 -5.141 3.053 1 95.44 306 THR B CA 1
ATOM 5035 C C . THR B 1 306 ? -2.775 -5.832 3.668 1 95.44 306 THR B C 1
ATOM 5037 O O . THR B 1 306 ? -2.789 -6.125 4.863 1 95.44 306 THR B O 1
ATOM 5040 N N . VAL B 1 307 ? -3.785 -6.09 2.828 1 95.88 307 VAL B N 1
ATOM 5041 C CA . VAL B 1 307 ? -4.973 -6.801 3.295 1 95.88 307 VAL B CA 1
ATOM 5042 C C . VAL B 1 307 ? -4.566 -8.148 3.891 1 95.88 307 VAL B C 1
ATOM 5044 O O . VAL B 1 307 ? -4.988 -8.5 4.996 1 95.88 307 VAL B O 1
ATOM 5047 N N . HIS B 1 308 ? -3.723 -8.875 3.195 1 94.31 308 HIS B N 1
ATOM 5048 C CA . HIS B 1 308 ? -3.256 -10.18 3.65 1 94.31 308 HIS B CA 1
ATOM 5049 C C . HIS B 1 308 ? -2.533 -10.07 4.988 1 94.31 308 HIS B C 1
ATOM 5051 O O . HIS B 1 308 ? -2.795 -10.852 5.906 1 94.31 308 HIS B O 1
ATOM 5057 N N . ARG B 1 309 ? -1.67 -9.125 5.102 1 91.56 309 ARG B N 1
ATOM 5058 C CA . ARG B 1 309 ? -0.884 -8.961 6.32 1 91.56 309 ARG B CA 1
ATOM 5059 C C . ARG B 1 309 ? -1.774 -8.586 7.5 1 91.56 309 ARG B C 1
ATOM 5061 O O . ARG B 1 309 ? -1.579 -9.078 8.609 1 91.56 309 ARG B O 1
ATOM 5068 N N . GLU B 1 310 ? -2.668 -7.703 7.254 1 91.94 310 GLU B N 1
ATOM 5069 C CA . GLU B 1 310 ? -3.561 -7.262 8.32 1 91.94 310 GLU B CA 1
ATOM 5070 C C . GLU B 1 310 ? -4.453 -8.406 8.805 1 91.94 310 GLU B C 1
ATOM 5072 O O . GLU B 1 310 ? -4.824 -8.453 9.977 1 91.94 310 GLU B O 1
ATOM 5077 N N . MET B 1 311 ? -4.781 -9.266 7.914 1 91.56 311 MET B N 1
ATOM 5078 C CA . MET B 1 311 ? -5.629 -10.398 8.266 1 91.56 311 MET B CA 1
ATOM 5079 C C . MET B 1 311 ? -4.848 -11.438 9.07 1 91.56 311 MET B C 1
ATOM 5081 O O . MET B 1 311 ? -5.387 -12.039 10 1 91.56 311 MET B O 1
ATOM 5085 N N . TRP B 1 312 ? -3.596 -11.633 8.797 1 88.5 312 TRP B N 1
ATOM 5086 C CA . TRP B 1 312 ? -2.951 -12.828 9.32 1 88.5 312 TRP B CA 1
ATOM 5087 C C . TRP B 1 312 ? -1.586 -12.508 9.914 1 88.5 312 TRP B C 1
ATOM 5089 O O . TRP B 1 312 ? -0.936 -13.367 10.5 1 88.5 312 TRP B O 1
ATOM 5099 N N . CYS B 1 313 ? -1.054 -11.328 9.734 1 76.81 313 CYS B N 1
ATOM 5100 C CA . CYS B 1 313 ? 0.249 -10.992 10.297 1 76.81 313 CYS B CA 1
ATOM 5101 C C . CYS B 1 313 ? 0.107 -9.984 11.438 1 76.81 313 CYS B C 1
ATOM 5103 O O . CYS B 1 313 ? -0.842 -9.203 11.461 1 76.81 313 CYS B O 1
#

pLDDT: mean 79.06, std 24.41, range [24.58, 98.69]

Radius of gyration: 34.26 Å; Cα contacts (8 Å, |Δi|>4): 992; chains: 2; bounding box: 50×117×73 Å

Sequence (626 aa):
MEVTLKALALGLFLAQAIGSKDHSSHNCCLNTPEGWIPRNGWTQAGCAMRWGSVATFDGVKCIQKPGNGANVIKIQQRFIMEFGRDVRPIEANNMLYVAKHTTIPVTRVYAIYQRKEDKTTITYILMEYIPGKSLMDLWSDIDPTRKTSTARTLRTYFDQLRQLKLPGYFGTIHGGLPNIHLFLQDDITGPLKSEREFVDAIVRSYAIELGPRGAQKVRYYQRVFPAIFNGDNSSVFSHNDLQWKNIMLLDDGSLVIIDWEYASWSPVYWEYFVAMFCCLAWTVYWHEYVGQVLDEYANEYLWFATVHREMWCMEVTLKALALGLFLAQAIGSKDHSSHNCCLNTPEGWIPRNGWTQAGCAMRWGSVATFDGVKCIQKPGNGANVIKIQQRFIMEFGRDVRPIEANNMLYVAKHTTIPVTRVYAIYQRKEDKTTITYILMEYIPGKSLMDLWSDIDPTRKTSTARTLRTYFDQLRQLKLPGYFGTIHGGLPNIHLFLQDDITGPLKSEREFVDAIVRSYAIELGPRGAQKVRYYQRVFPAIFNGDNSSVFSHNDLQWKNIMLLDDGSLVIIDWEYASWSPVYWEYFVAMFCCLAWTVYWHEYVGQVLDEYANEYLWFATVHREMWC

InterPro domains:
  IPR002575 Aminoglycoside phosphotransferase [PF01636] (91-302)
  IPR011009 Protein kinase-like domain superfamily [SSF56112] (71-303)
  IPR051678 Aminoglycoside Phosphotransferase Enzymes [PTHR21310] (67-288)

Solvent-accessible surface area (backbone atoms only — not comparable to full-atom values): 34896 Å² total; per-residue (Å²): 84,43,65,57,46,51,48,42,47,45,42,49,47,47,49,56,55,62,68,50,77,80,75,67,83,72,68,78,66,80,67,74,67,90,77,76,61,78,63,78,76,72,65,69,75,52,30,72,58,60,90,77,58,66,65,69,50,88,56,42,49,75,47,72,48,82,97,47,52,35,34,36,32,37,40,72,81,48,29,29,38,40,31,25,62,66,37,59,70,56,24,57,50,44,37,52,50,44,50,72,76,46,86,49,53,53,62,50,72,76,45,77,46,77,46,78,55,88,96,39,56,34,22,37,39,33,26,48,42,77,82,53,45,28,41,58,79,39,52,89,75,53,53,70,69,57,51,50,51,50,26,52,54,48,21,53,45,50,51,52,36,57,64,53,82,69,84,74,39,30,7,28,94,86,51,31,43,52,68,51,90,67,57,68,66,82,81,69,78,42,42,31,73,36,54,63,53,50,54,49,45,41,51,50,18,48,38,64,72,47,39,79,78,30,48,53,55,47,53,49,46,68,64,50,40,62,75,71,64,62,73,92,59,58,43,27,52,34,53,51,56,63,44,51,72,32,30,29,42,31,90,87,67,49,64,35,56,52,74,38,64,35,35,22,26,31,57,78,48,48,39,44,24,45,31,52,58,69,48,69,77,45,78,60,70,60,64,61,45,48,54,62,35,37,80,81,41,66,65,64,25,52,53,54,47,48,54,52,37,68,69,75,97,83,37,65,58,48,50,49,42,47,44,42,48,48,46,47,56,56,64,69,49,77,80,74,67,84,72,67,78,66,79,65,76,66,90,78,76,60,77,62,78,74,71,64,70,75,51,30,71,56,59,86,78,56,64,69,69,46,90,54,43,49,75,45,72,48,83,96,46,52,34,33,36,31,36,39,70,82,47,30,28,39,40,33,25,63,67,36,60,68,57,25,56,52,44,36,53,50,44,50,72,76,46,88,51,54,52,60,51,72,76,46,78,46,75,46,77,54,88,96,40,55,34,23,35,39,33,28,47,42,78,80,54,45,30,40,59,80,38,52,88,76,52,52,69,69,57,51,52,52,49,26,52,54,48,21,54,44,50,52,52,36,59,64,52,82,69,85,74,40,30,7,28,95,83,52,32,44,52,69,50,89,66,58,67,66,83,81,68,78,42,43,32,73,38,54,62,54,50,53,49,46,42,51,48,18,48,38,64,72,47,37,79,78,29,48,52,56,45,53,49,47,68,65,49,41,63,75,71,64,61,72,91,59,58,43,26,52,34,54,52,56,61,43,51,72,32,30,30,42,29,90,89,67,49,64,34,55,53,76,40,62,36,36,22,26,29,56,75,51,47,41,47,24,44,32,54,58,69,47,70,75,45,78,58,70,60,64,61,44,47,52,61,34,37,79,81,39,65,64,64,24,51,52,54,48,47,54,52,38,68,68,76,96

Foldseek 3Di:
DQVVVCLVCCLVVLVVVVPPPPPPPPPLPPPPDPPPDPDDVVVPVGPPPPPPPVVPDPQWDKDDPPPDQWIWIGHNLWKIKIKGQRDDCLQVVQQVVLVVQHVADEWAWNDWDWDDDPPTIMIMTMTTRDPFAFCVVCVVPDDPVLLLVVLVVLLVSQVSQQPDDFPQWWDGPVFFDQPDPLQDDDPRGGTHRFLVRVQVRNLVSLCVLCPPVCVVVSVVCVPCVCVLRPDPRTWTWALLQDDSNQWGQDPVGDIYGYDSRRTITDPLARNLLSHVLVCPVVPDPVNVSSVSNHPDPPSVNVVVSVSVVVRPD/DFVVVCLVCVLVVLVVVVPPPPPPPPPLPPPPPPPPDPDDPVVPVGPPPDPPPVVPDPAWDKDDPPPDQWIWIGHNLWKIKIKGQRDDCLQVVQQVVLVVQHVAAEWAWRDWDWDDDPPTIMIMTMTTRDPFAFCVVCVVPDDPVLLLVVLVVLLVSQVSQQPDDFPQWWDGPVFFDQPDPLQDDDPRGGTHRFLVRVQVRNLVSLCVLCPPVCVVVSVVCVPCVCVLRPDPRTWTWALQADESNQWGQDPVGDIYGYDSRRTITDPLARNLLSHVLVCPVVPDPVNVSSVSNHPDPPSVNVVVSVSVVVRPD

Organism: Fusarium oxysporum f. sp. cubense (strain race 4) (NCBI:txid2502994)